Protein AF-A0A835WVU9-F1 (afdb_monomer_lite)

Sequence (458 aa):
MNAGILYPLSANHTPQTRPVASVGGLPLTPPRRRPSRNAWLAPARRGWAPVAAAATGADAGNDGGLSANPAQKRAEIAANVDRAAQMIGEIVDEVTREMFVSEAVAYLVRDQADQTELAAIRTAVARRVEFLDANFLTALTGFIRACDARGDRQLASLLMNVREEVLRQVAARMPSAAQVLDLALRHADKDARLDLLRTALSGGGSGQAAQAAGASGEPVPAADLDTLSATASKFIDEMEEQAEVLDRRLLARLVLVREELRMLREEGRFTDDGASPEEPVRSNVPQRCAAFLKEVVAVGDPVRRVGLLSRAFQEDWDGAAPRQKPQTAFHAGQPDFVRPGRFMATLQSTVRQLRDDPNAADTPGGGAAKHAAVLSRLELIRGEAMAVLDRMHGGDRAAAEAAGADAVTVGAEPTRVYGAPDGLPNPTEPAAAGQEGSGLDVVEGVPVEDAGSQGFTG

Structure (mmCIF, N/CA/C/O backbone):
data_AF-A0A835WVU9-F1
#
_entry.id   AF-A0A835WVU9-F1
#
loop_
_atom_site.group_PDB
_atom_site.id
_atom_site.type_symbol
_atom_site.label_atom_id
_atom_site.label_alt_id
_atom_site.label_comp_id
_atom_site.label_asym_id
_atom_site.label_entity_id
_atom_site.label_seq_id
_atom_site.pdbx_PDB_ins_code
_atom_site.Cartn_x
_atom_site.Cartn_y
_atom_site.Cartn_z
_atom_site.occupancy
_atom_site.B_iso_or_equiv
_atom_site.auth_seq_id
_atom_site.auth_comp_id
_atom_site.auth_asym_id
_atom_site.auth_atom_id
_atom_site.pdbx_PDB_model_num
ATOM 1 N N . MET A 1 1 ? -42.776 43.798 -7.780 1.00 32.34 1 MET A N 1
ATOM 2 C CA . MET A 1 1 ? -44.080 44.469 -7.970 1.00 32.34 1 MET A CA 1
ATOM 3 C C . MET A 1 1 ? -44.989 43.518 -8.740 1.00 32.34 1 MET A C 1
ATOM 5 O O . MET A 1 1 ? -44.555 43.082 -9.792 1.00 32.34 1 MET A O 1
ATOM 9 N N . ASN A 1 2 ? -46.153 43.189 -8.155 1.00 30.88 2 ASN A N 1
ATOM 10 C CA . ASN A 1 2 ? -47.422 42.661 -8.715 1.00 30.88 2 ASN A CA 1
ATOM 11 C C . ASN A 1 2 ? -47.373 41.550 -9.793 1.00 30.88 2 ASN A C 1
ATOM 13 O O . ASN A 1 2 ? -46.818 41.749 -10.861 1.00 30.88 2 ASN A O 1
ATOM 17 N N . ALA A 1 3 ? -47.851 40.326 -9.507 1.00 35.69 3 ALA A N 1
ATOM 18 C CA . ALA A 1 3 ? -49.267 39.872 -9.518 1.00 35.69 3 ALA A CA 1
ATOM 19 C C . ALA A 1 3 ? -49.859 39.827 -10.947 1.00 35.69 3 ALA A C 1
ATOM 21 O O . ALA A 1 3 ? -49.732 40.802 -11.667 1.00 35.69 3 ALA A O 1
ATOM 22 N N . GLY A 1 4 ? -50.540 38.791 -11.445 1.00 31.89 4 GLY A N 1
ATOM 23 C CA . GLY A 1 4 ? -50.990 37.495 -10.935 1.00 31.89 4 GLY A CA 1
ATOM 24 C C . GLY A 1 4 ? -51.977 36.856 -11.943 1.00 31.89 4 GLY A C 1
ATOM 25 O O . GLY A 1 4 ? -52.239 37.455 -12.982 1.00 31.89 4 GLY A O 1
ATOM 26 N N . ILE A 1 5 ? -52.593 35.733 -11.525 1.00 37.50 5 ILE A N 1
ATOM 27 C CA . ILE A 1 5 ? -53.942 35.200 -11.882 1.00 37.50 5 ILE A CA 1
ATOM 28 C C . ILE A 1 5 ? -54.134 34.652 -13.339 1.00 37.50 5 ILE A C 1
ATOM 30 O O . ILE A 1 5 ? -53.615 35.241 -14.271 1.00 37.50 5 ILE A O 1
ATOM 34 N N . LEU A 1 6 ? -54.804 33.529 -13.687 1.00 33.16 6 LEU A N 1
ATOM 35 C CA . LEU A 1 6 ? -56.009 32.814 -13.201 1.00 33.16 6 LEU A CA 1
ATOM 36 C C . LEU A 1 6 ? -56.088 31.326 -13.664 1.00 33.16 6 LEU A C 1
ATOM 38 O O . LEU A 1 6 ? -55.480 30.932 -14.652 1.00 33.16 6 LEU A O 1
ATOM 42 N N . TYR A 1 7 ? -56.924 30.569 -12.934 1.00 35.75 7 TYR A N 1
ATOM 43 C CA . TYR A 1 7 ? -57.398 29.166 -13.041 1.00 35.75 7 TYR A CA 1
ATOM 44 C C . TYR A 1 7 ? -58.292 28.822 -14.268 1.00 35.75 7 TYR A C 1
ATOM 46 O O . TYR A 1 7 ? -58.616 29.720 -15.045 1.00 35.75 7 TYR A O 1
ATOM 54 N N . PRO A 1 8 ? -58.745 27.546 -14.426 1.00 48.34 8 PRO A N 1
ATOM 55 C CA . PRO A 1 8 ? -60.062 27.085 -13.893 1.00 48.34 8 PRO A CA 1
ATOM 56 C C . PRO A 1 8 ? -59.998 25.735 -13.111 1.00 48.34 8 PRO A C 1
ATOM 58 O O . PRO A 1 8 ? -59.169 24.890 -13.423 1.00 48.34 8 PRO A O 1
ATOM 61 N N . LEU A 1 9 ? -60.663 25.595 -11.943 1.00 32.62 9 LEU A N 1
ATOM 62 C CA . LEU A 1 9 ? -62.007 25.005 -11.649 1.00 32.62 9 LEU A CA 1
ATOM 63 C C . LEU A 1 9 ? -62.173 23.496 -11.959 1.00 32.62 9 LEU A C 1
ATOM 65 O O . LEU A 1 9 ? -61.848 23.087 -13.060 1.00 32.62 9 LEU A O 1
ATOM 69 N N . SER A 1 10 ? -62.864 22.633 -11.196 1.00 34.00 10 SER A N 1
ATOM 70 C CA . SER A 1 10 ? -63.227 22.389 -9.777 1.00 34.00 10 SER A CA 1
ATOM 71 C C . SER A 1 10 ? -64.210 21.184 -9.783 1.00 34.00 10 SER A C 1
ATOM 73 O O . SER A 1 10 ? -64.832 20.942 -10.816 1.00 34.00 10 SER A O 1
ATOM 75 N N . ALA A 1 11 ? -64.421 20.556 -8.611 1.00 34.97 11 ALA A N 1
ATOM 76 C CA . ALA A 1 11 ? -65.536 19.681 -8.175 1.00 34.97 11 ALA A CA 1
ATOM 77 C C . ALA A 1 11 ? -65.318 18.149 -8.246 1.00 34.97 11 ALA A C 1
ATOM 79 O O . ALA A 1 11 ? -64.807 17.647 -9.234 1.00 34.97 11 ALA A O 1
ATOM 80 N N . ASN A 1 12 ? -65.787 17.303 -7.314 1.00 35.12 12 ASN A N 1
ATOM 81 C CA . ASN A 1 12 ? -66.110 17.354 -5.871 1.00 35.12 12 ASN A CA 1
ATOM 82 C C . ASN A 1 12 ? -66.562 15.921 -5.457 1.00 35.12 12 ASN A C 1
ATOM 84 O O . ASN A 1 12 ? -67.154 15.242 -6.288 1.00 35.12 12 ASN A O 1
ATOM 88 N N . HIS A 1 13 ? -66.414 15.556 -4.167 1.00 32.84 13 HIS A N 1
ATOM 89 C CA . HIS A 1 13 ? -67.161 14.505 -3.410 1.00 32.84 13 HIS A CA 1
ATOM 90 C C . HIS A 1 13 ? -66.932 13.011 -3.765 1.00 32.84 13 HIS A C 1
ATOM 92 O O . HIS A 1 13 ? -66.802 12.666 -4.926 1.00 32.84 13 HIS A O 1
ATOM 98 N N . THR A 1 14 ? -66.885 12.013 -2.865 1.00 37.53 14 THR A N 1
ATOM 99 C CA . THR A 1 14 ? -67.097 11.814 -1.405 1.00 37.53 14 THR A CA 1
ATOM 100 C C . THR A 1 14 ? -66.501 10.428 -1.017 1.00 37.53 14 THR A C 1
ATOM 102 O O . THR A 1 14 ? -66.175 9.646 -1.910 1.00 37.53 14 THR A O 1
ATOM 105 N N . PRO A 1 15 ? -66.339 10.085 0.282 1.00 40.53 15 PRO A N 1
ATOM 106 C CA . PRO A 1 15 ? -65.564 8.924 0.741 1.00 40.53 15 PRO A CA 1
ATOM 107 C C . PRO A 1 15 ? -66.405 7.643 0.904 1.00 40.53 15 PRO A C 1
ATOM 109 O O . PRO A 1 15 ? -67.540 7.700 1.377 1.00 40.53 15 PRO A O 1
ATOM 112 N N . GLN A 1 16 ? -65.834 6.477 0.577 1.00 38.41 16 GLN A N 1
ATOM 113 C CA . GLN A 1 16 ? -66.454 5.171 0.840 1.00 38.41 16 GLN A CA 1
ATOM 114 C C . GLN A 1 16 ? -66.034 4.572 2.188 1.00 38.41 16 GLN A C 1
ATOM 116 O O . GLN A 1 16 ? -64.877 4.593 2.602 1.00 38.41 16 GLN A O 1
ATOM 121 N N . THR A 1 17 ? -67.047 4.026 2.850 1.00 32.34 17 THR A N 1
ATOM 122 C CA . THR A 1 17 ? -67.076 3.372 4.155 1.00 32.34 17 THR A CA 1
ATOM 123 C C . THR A 1 17 ? -66.692 1.884 4.108 1.00 32.34 17 THR A C 1
ATOM 125 O O . THR A 1 17 ? -66.886 1.212 3.103 1.00 32.34 17 THR A O 1
ATOM 128 N N . ARG A 1 18 ? -66.203 1.411 5.265 1.00 35.97 18 ARG A N 1
ATOM 129 C CA . ARG A 1 18 ? -65.819 0.054 5.730 1.00 35.97 18 ARG A CA 1
ATOM 130 C C . ARG A 1 18 ? -66.631 -1.157 5.213 1.00 35.97 18 ARG A C 1
ATOM 132 O O . ARG A 1 18 ? -67.799 -1.016 4.865 1.00 35.97 18 ARG A O 1
ATOM 139 N N . PRO A 1 19 ? -66.108 -2.377 5.468 1.00 36.62 19 PRO A N 1
ATOM 140 C CA . PRO A 1 19 ? -66.797 -3.188 6.477 1.00 36.62 19 PRO A CA 1
ATOM 141 C C . PRO A 1 19 ? -65.900 -3.731 7.601 1.00 36.62 19 PRO A C 1
ATOM 143 O O . PRO A 1 19 ? -64.700 -3.953 7.465 1.00 36.62 19 PRO A O 1
ATOM 146 N N . VAL A 1 20 ? -66.563 -3.902 8.741 1.00 35.28 20 VAL A N 1
ATOM 147 C CA . VAL A 1 20 ? -66.118 -4.502 9.999 1.00 35.28 20 VAL A CA 1
ATOM 148 C C . VAL A 1 20 ? -66.320 -6.016 9.910 1.00 35.28 20 VAL A C 1
ATOM 150 O O . VAL A 1 20 ? -67.388 -6.454 9.490 1.00 35.28 20 VAL A O 1
ATOM 153 N N . ALA A 1 21 ? -65.355 -6.804 10.381 1.00 32.84 21 ALA A N 1
ATOM 154 C CA . ALA A 1 21 ? -65.586 -8.183 10.799 1.00 32.84 21 ALA A CA 1
ATOM 155 C C . ALA A 1 21 ? -65.123 -8.322 12.253 1.00 32.84 21 ALA A C 1
ATOM 157 O O . ALA A 1 21 ? -63.992 -7.975 12.592 1.00 32.84 21 ALA A O 1
ATOM 158 N N . SER A 1 22 ? -66.029 -8.778 13.115 1.00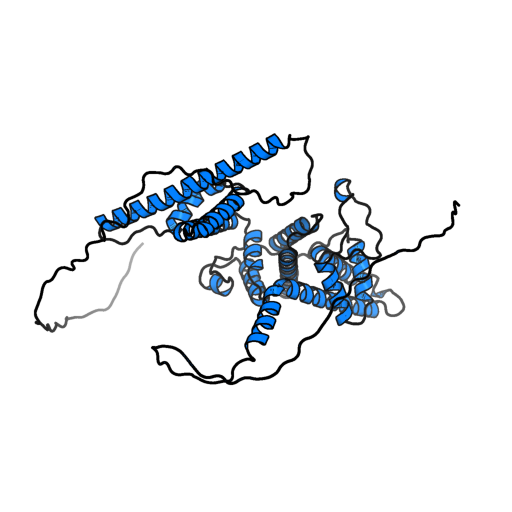 32.00 22 SER A N 1
ATOM 159 C CA . SER A 1 22 ? -65.801 -8.978 14.541 1.00 32.00 22 SER A CA 1
ATOM 160 C C . SER A 1 22 ? -66.002 -10.440 14.932 1.00 32.00 22 SER A C 1
ATOM 162 O O . SER A 1 22 ? -66.941 -11.074 14.460 1.00 32.00 22 SER A O 1
ATOM 164 N N . VAL A 1 23 ? -65.226 -10.838 15.942 1.00 33.72 23 VAL A N 1
ATOM 165 C CA . VAL A 1 23 ? -65.490 -11.862 16.970 1.00 33.72 23 VAL A CA 1
ATOM 166 C C . VAL A 1 23 ? -64.937 -13.274 16.738 1.00 33.72 23 VAL A C 1
ATOM 168 O O . VAL A 1 23 ? -65.539 -14.133 16.109 1.00 33.72 23 VAL A O 1
ATOM 171 N N . GLY A 1 24 ? -63.844 -13.515 17.461 1.00 30.56 24 GLY A N 1
ATOM 172 C CA . GLY A 1 24 ? -63.519 -14.721 18.227 1.00 30.56 24 GLY A CA 1
ATOM 173 C C . GLY A 1 24 ? -62.245 -14.384 19.017 1.00 30.56 24 GLY A C 1
ATOM 174 O O . GLY A 1 24 ? -61.277 -13.942 18.419 1.00 30.56 24 GLY A O 1
ATOM 175 N N . GLY A 1 25 ? -62.130 -14.410 20.343 1.00 29.78 25 GLY A N 1
ATOM 176 C CA . GLY A 1 25 ? -62.921 -15.060 21.377 1.00 29.78 25 GLY A CA 1
ATOM 177 C C . GLY A 1 25 ? -61.999 -15.905 22.269 1.00 29.78 25 GLY A C 1
ATOM 178 O O . GLY A 1 25 ? -62.072 -17.120 22.182 1.00 29.78 25 GLY A O 1
ATOM 179 N N . LEU A 1 26 ? -61.203 -15.239 23.131 1.00 32.66 26 LEU A N 1
ATOM 180 C CA . LEU A 1 26 ? -60.473 -15.740 24.330 1.00 32.66 26 LEU A CA 1
ATOM 181 C C . LEU A 1 26 ? -59.197 -16.613 24.138 1.00 32.66 26 LEU A C 1
ATOM 183 O O . LEU A 1 26 ? -59.045 -17.226 23.088 1.00 32.66 26 LEU A O 1
ATOM 187 N N . PRO A 1 27 ? -58.298 -16.744 25.155 1.00 40.38 27 PRO A N 1
ATOM 188 C CA . PRO A 1 27 ? -58.251 -16.081 26.466 1.00 40.38 27 PRO A CA 1
ATOM 189 C C . PRO A 1 27 ? -56.954 -15.291 26.762 1.00 40.38 27 PRO A C 1
ATOM 191 O O . PRO A 1 27 ? -55.873 -15.526 26.229 1.00 40.38 27 PRO A O 1
ATOM 194 N N . LEU A 1 28 ? -57.097 -14.373 27.719 1.00 45.12 28 LEU A N 1
ATOM 195 C CA . LEU A 1 28 ? -56.036 -13.680 28.442 1.00 45.12 28 LEU A CA 1
ATOM 196 C C . LEU A 1 28 ? -55.185 -14.673 29.249 1.00 45.12 28 LEU A C 1
ATOM 198 O O . LEU A 1 28 ? -55.627 -15.181 30.278 1.00 45.12 28 LEU A O 1
ATOM 202 N N . THR A 1 29 ? -53.931 -14.862 28.849 1.00 41.56 29 THR A N 1
ATOM 203 C CA . THR A 1 29 ? -52.869 -15.315 29.756 1.00 41.56 29 THR A CA 1
ATOM 204 C C . THR A 1 29 ? -51.644 -14.425 29.561 1.00 41.56 29 THR A C 1
ATOM 206 O O . THR A 1 29 ? -51.153 -14.327 28.436 1.00 41.56 29 THR A O 1
ATOM 209 N N . PRO A 1 30 ? -51.136 -13.755 30.611 1.00 38.00 30 PRO A N 1
ATOM 210 C CA . PRO A 1 30 ? -49.937 -12.938 30.488 1.00 38.00 30 PRO A CA 1
ATOM 211 C C . PRO A 1 30 ? -48.732 -13.843 30.193 1.00 38.00 30 PRO A C 1
ATOM 213 O O . PRO A 1 30 ? -48.634 -14.921 30.792 1.00 38.00 30 PRO A O 1
ATOM 216 N N . PRO A 1 31 ? -47.779 -13.438 29.335 1.00 36.75 31 PRO A N 1
ATOM 217 C CA . PRO A 1 31 ? -46.543 -14.185 29.184 1.00 36.75 31 PRO A CA 1
ATOM 218 C C . PRO A 1 31 ? -45.760 -14.110 30.501 1.00 36.75 31 PRO A C 1
ATOM 220 O O . PRO A 1 31 ? -45.044 -13.153 30.783 1.00 36.75 31 PRO A O 1
ATOM 223 N N . ARG A 1 32 ? -45.873 -15.154 31.330 1.00 34.59 32 ARG A N 1
ATOM 224 C CA . ARG A 1 32 ? -44.910 -15.446 32.396 1.00 34.59 32 ARG A CA 1
ATOM 225 C C . ARG A 1 32 ? -43.613 -15.941 31.752 1.00 34.59 32 ARG A C 1
ATOM 227 O O . ARG A 1 32 ? -43.279 -17.117 31.838 1.00 34.59 32 ARG A O 1
ATOM 234 N N . ARG A 1 33 ? -42.844 -15.039 31.148 1.00 32.78 33 ARG A N 1
ATOM 235 C CA . ARG A 1 33 ? -41.390 -15.205 31.082 1.00 32.78 33 ARG A CA 1
ATOM 236 C C . ARG A 1 33 ? -40.796 -14.320 32.161 1.00 32.78 33 ARG A C 1
ATOM 238 O O . ARG A 1 33 ? -40.610 -13.125 31.982 1.00 32.78 33 ARG A O 1
ATOM 245 N N . ARG A 1 34 ? -40.539 -14.932 33.321 1.00 29.70 34 ARG A N 1
ATOM 246 C CA . ARG A 1 34 ? -39.557 -14.400 34.266 1.00 29.70 34 ARG A CA 1
ATOM 247 C C . ARG A 1 34 ? -38.258 -14.191 33.478 1.00 29.70 34 ARG A C 1
ATOM 249 O O . ARG A 1 34 ? -37.769 -15.184 32.937 1.00 29.70 34 ARG A O 1
ATOM 256 N N . PRO A 1 35 ? -37.668 -12.988 33.432 1.00 32.41 35 PRO A N 1
ATOM 257 C CA . PRO A 1 35 ? -36.244 -12.908 33.169 1.00 32.41 35 PRO A CA 1
ATOM 258 C C . PRO A 1 35 ? -35.552 -13.710 34.275 1.00 32.41 35 PRO A C 1
ATOM 260 O O . PRO A 1 35 ? -35.866 -13.571 35.463 1.00 32.41 35 PRO A O 1
ATOM 263 N N . SER A 1 36 ? -34.686 -14.637 33.879 1.00 33.28 36 SER A N 1
ATOM 264 C CA . SER A 1 36 ? -33.839 -15.400 34.786 1.00 33.28 36 SER A CA 1
ATOM 265 C C . SER A 1 36 ? -33.070 -14.423 35.671 1.00 33.28 36 SER A C 1
ATOM 267 O O . SER A 1 36 ? -32.139 -13.759 35.225 1.00 33.28 36 SER A O 1
ATOM 269 N N . ARG A 1 37 ? -33.467 -14.341 36.942 1.00 32.22 37 ARG A N 1
ATOM 270 C CA . ARG A 1 37 ? -32.945 -13.409 37.951 1.00 32.22 37 ARG A CA 1
ATOM 271 C C . ARG A 1 37 ? -31.490 -13.699 38.376 1.00 32.22 37 ARG A C 1
ATOM 273 O O . ARG A 1 37 ? -31.048 -13.142 39.368 1.00 32.22 37 ARG A O 1
ATOM 280 N N . ASN A 1 38 ? -30.753 -14.537 37.635 1.00 33.41 38 ASN A N 1
ATOM 281 C CA . ASN A 1 38 ? -29.435 -15.059 38.018 1.00 33.41 38 ASN A CA 1
ATOM 282 C C . ASN A 1 38 ? -28.345 -14.964 36.923 1.00 33.41 38 ASN A C 1
ATOM 284 O O . ASN A 1 38 ? -27.298 -15.575 37.095 1.00 33.41 38 ASN A O 1
ATOM 288 N N . ALA A 1 39 ? -28.533 -14.227 35.820 1.00 36.03 39 ALA A N 1
ATOM 289 C CA . ALA A 1 39 ? -27.482 -14.113 34.788 1.00 36.03 39 ALA A CA 1
ATOM 290 C C . ALA A 1 39 ? -26.500 -12.941 34.997 1.00 36.03 39 ALA A C 1
ATOM 292 O O . ALA A 1 39 ? -25.429 -12.942 34.407 1.00 36.03 39 ALA A O 1
ATOM 293 N N . TRP A 1 40 ? -26.824 -11.972 35.860 1.00 34.78 40 TRP A N 1
ATOM 294 C CA . TRP A 1 40 ? -25.995 -10.777 36.073 1.00 34.78 40 TRP A CA 1
ATOM 295 C C . TRP A 1 40 ? -25.935 -10.400 37.554 1.00 34.78 40 TRP A C 1
ATOM 297 O O . TRP A 1 40 ? -26.223 -9.277 37.957 1.00 34.78 40 TRP A O 1
ATOM 307 N N . LEU A 1 41 ? -25.586 -11.371 38.398 1.00 29.31 41 LEU A N 1
ATOM 308 C CA . LEU A 1 41 ? -24.945 -11.043 39.665 1.00 29.31 41 LEU A CA 1
ATOM 309 C C . LEU A 1 41 ? -23.470 -10.831 39.346 1.00 29.31 41 LEU A C 1
ATOM 311 O O . LEU A 1 41 ? -22.716 -11.788 39.190 1.00 29.31 41 LEU A O 1
ATOM 315 N N . ALA A 1 42 ? -23.097 -9.561 39.197 1.00 32.91 42 ALA A N 1
ATOM 316 C CA . ALA A 1 42 ? -21.711 -9.137 39.135 1.00 32.91 42 ALA A CA 1
ATOM 317 C C . ALA A 1 42 ? -20.927 -9.798 40.284 1.00 32.91 42 ALA A C 1
ATOM 319 O O . ALA A 1 42 ? -21.274 -9.579 41.452 1.00 32.91 42 ALA A O 1
ATOM 320 N N . PRO A 1 43 ? -19.866 -10.579 40.014 1.00 31.61 43 PRO A N 1
ATOM 321 C CA . PRO A 1 43 ? -18.875 -10.783 41.042 1.00 31.61 43 PRO A CA 1
ATOM 322 C C . PRO A 1 43 ? -18.200 -9.433 41.277 1.00 31.61 43 PRO A C 1
ATOM 324 O O . PRO A 1 43 ? -17.827 -8.724 40.341 1.00 31.61 43 PRO A O 1
ATOM 327 N N . ALA A 1 44 ? -18.092 -9.068 42.552 1.00 29.56 44 ALA A N 1
ATOM 328 C CA . ALA A 1 44 ? -17.366 -7.899 43.009 1.00 29.56 44 ALA A CA 1
ATOM 329 C C . ALA A 1 44 ? -16.024 -7.766 42.272 1.00 29.56 44 ALA A C 1
ATOM 331 O O . ALA A 1 44 ? -15.274 -8.738 42.157 1.00 29.56 44 ALA A O 1
ATOM 332 N N . ARG A 1 45 ? -15.774 -6.544 41.784 1.00 43.75 45 ARG A N 1
ATOM 333 C CA . ARG A 1 45 ? -14.529 -6.031 41.200 1.00 43.75 45 ARG A CA 1
ATOM 334 C C . ARG A 1 45 ? -13.306 -6.861 41.610 1.00 43.75 45 ARG A C 1
ATOM 336 O O . ARG A 1 45 ? -12.748 -6.659 42.686 1.00 43.75 45 ARG A O 1
ATOM 343 N N . ARG A 1 46 ? -12.844 -7.746 40.723 1.00 35.34 46 ARG A N 1
ATOM 344 C CA . ARG A 1 46 ? -11.416 -8.066 40.667 1.00 35.34 46 ARG A CA 1
ATOM 345 C C . ARG A 1 46 ? -10.792 -6.952 39.854 1.00 35.34 46 ARG A C 1
ATOM 347 O O . ARG A 1 46 ? -11.137 -6.782 38.689 1.00 35.34 46 ARG A O 1
ATOM 354 N N . GLY A 1 47 ? -9.945 -6.161 40.508 1.00 31.88 47 GLY A N 1
ATOM 355 C CA . GLY A 1 47 ? -9.104 -5.193 39.822 1.00 31.88 47 GLY A CA 1
ATOM 356 C C . GLY A 1 47 ? -8.441 -5.863 38.627 1.00 31.88 47 GLY A C 1
ATOM 357 O O . GLY A 1 47 ? -8.104 -7.049 38.688 1.00 31.88 47 GLY A O 1
ATOM 358 N N . TRP A 1 48 ? -8.328 -5.111 37.541 1.00 37.00 48 TRP A N 1
ATOM 359 C CA . TRP A 1 48 ? -7.580 -5.496 36.360 1.00 37.00 48 TRP A CA 1
ATOM 360 C C . TRP A 1 48 ? -6.149 -5.796 36.808 1.00 37.00 48 TRP A C 1
ATOM 362 O O . TRP A 1 48 ? -5.336 -4.897 36.993 1.00 37.00 48 TRP A O 1
ATOM 372 N N . ALA A 1 49 ? -5.875 -7.059 37.122 1.00 34.53 49 ALA A N 1
ATOM 373 C CA . ALA A 1 49 ? -4.536 -7.487 37.461 1.00 34.53 49 ALA A CA 1
ATOM 374 C C . ALA A 1 49 ? -3.720 -7.402 36.168 1.00 34.53 49 ALA A C 1
ATOM 376 O O . ALA A 1 49 ? -4.215 -7.878 35.138 1.00 34.53 49 ALA A O 1
ATOM 377 N N . PRO A 1 50 ? -2.511 -6.818 36.195 1.00 35.06 50 PRO A N 1
ATOM 378 C CA . PRO A 1 50 ? -1.664 -6.768 35.018 1.00 35.06 50 PRO A CA 1
ATOM 379 C C . PRO A 1 50 ? -1.463 -8.204 34.540 1.00 35.06 50 PRO A C 1
ATOM 381 O O . PRO A 1 50 ? -0.913 -9.057 35.242 1.00 35.06 50 PRO A O 1
ATOM 384 N N . VAL A 1 51 ? -1.992 -8.505 33.355 1.00 39.06 51 VAL A N 1
ATOM 385 C CA . VAL A 1 51 ? -1.613 -9.716 32.644 1.00 39.06 51 VAL A CA 1
ATOM 386 C C . VAL A 1 51 ? -0.164 -9.472 32.273 1.00 39.06 51 VAL A C 1
ATOM 388 O O . VAL A 1 51 ? 0.115 -8.580 31.477 1.00 39.06 51 VAL A O 1
ATOM 391 N N . ALA A 1 52 ? 0.753 -10.222 32.884 1.00 36.19 52 ALA A N 1
ATOM 392 C CA . ALA A 1 52 ? 2.123 -10.299 32.409 1.00 36.19 52 ALA A CA 1
ATOM 393 C C . ALA A 1 52 ? 2.059 -10.839 30.977 1.00 36.19 52 ALA A C 1
ATOM 395 O O . ALA A 1 52 ? 2.014 -12.048 30.751 1.00 36.19 52 ALA A O 1
ATOM 396 N N . ALA A 1 53 ? 1.948 -9.930 30.009 1.00 35.53 53 ALA A N 1
ATOM 397 C CA . ALA A 1 53 ? 2.115 -10.247 28.613 1.00 35.53 53 ALA A CA 1
ATOM 398 C C . ALA A 1 53 ? 3.533 -10.794 28.508 1.00 35.53 53 ALA A C 1
ATOM 400 O O . ALA A 1 53 ? 4.504 -10.082 28.769 1.00 35.53 53 ALA A O 1
ATOM 401 N N . ALA A 1 54 ? 3.647 -12.090 28.226 1.00 32.12 54 ALA A N 1
ATOM 402 C CA . ALA A 1 54 ? 4.916 -12.688 27.880 1.00 32.12 54 ALA A CA 1
ATOM 403 C C . ALA A 1 54 ? 5.431 -11.913 26.666 1.00 32.12 54 ALA A C 1
ATOM 405 O O . ALA A 1 54 ? 4.923 -12.074 25.558 1.00 32.12 54 ALA A O 1
ATOM 406 N N . ALA A 1 55 ? 6.382 -11.014 26.907 1.00 34.16 55 ALA A N 1
ATOM 407 C CA . ALA A 1 55 ? 7.138 -10.345 25.873 1.00 34.16 55 ALA A CA 1
ATOM 408 C C . ALA A 1 55 ? 7.960 -11.427 25.168 1.00 34.16 55 ALA A C 1
ATOM 410 O O . ALA A 1 55 ? 9.100 -11.708 25.530 1.00 34.16 55 ALA A O 1
ATOM 411 N N . THR A 1 56 ? 7.345 -12.106 24.203 1.00 32.91 56 THR A N 1
ATOM 412 C CA . THR A 1 56 ? 8.075 -12.893 23.222 1.00 32.91 56 THR A CA 1
ATOM 413 C C . THR A 1 56 ? 8.848 -11.887 22.390 1.00 32.91 56 THR A C 1
ATOM 415 O O . THR A 1 56 ? 8.256 -11.129 21.622 1.00 32.91 56 THR A O 1
ATOM 418 N N . GLY A 1 57 ? 10.152 -11.817 22.655 1.00 36.91 57 GLY A N 1
ATOM 419 C CA . GLY A 1 57 ? 11.072 -10.900 22.008 1.00 36.91 57 GLY A CA 1
ATOM 420 C C . GLY A 1 57 ? 11.000 -11.037 20.495 1.00 36.91 57 GLY A C 1
ATOM 421 O O . GLY A 1 57 ? 11.307 -12.092 19.949 1.00 36.91 57 GLY A O 1
ATOM 422 N N . ALA A 1 58 ? 10.599 -9.953 19.844 1.00 32.88 58 ALA A N 1
ATOM 423 C CA . ALA A 1 58 ? 11.030 -9.658 18.494 1.00 32.88 58 ALA A CA 1
ATOM 424 C C . ALA A 1 58 ? 12.226 -8.715 18.642 1.00 32.88 58 ALA A C 1
ATOM 426 O O . ALA A 1 58 ? 12.117 -7.645 19.245 1.00 32.88 58 ALA A O 1
ATOM 427 N N . ASP A 1 59 ? 13.376 -9.193 18.188 1.00 35.53 59 ASP A N 1
ATOM 428 C CA . ASP A 1 59 ? 14.648 -8.489 18.184 1.00 35.53 59 ASP A CA 1
ATOM 429 C C . ASP A 1 59 ? 14.520 -7.240 17.299 1.00 35.53 59 ASP A C 1
ATOM 431 O O . ASP A 1 59 ? 14.462 -7.325 16.074 1.00 35.53 59 ASP A O 1
ATOM 435 N N . ALA A 1 60 ? 14.375 -6.073 17.928 1.00 35.97 60 ALA A N 1
ATOM 436 C CA . ALA A 1 60 ? 14.386 -4.792 17.239 1.00 35.97 60 ALA A CA 1
ATOM 437 C C . ALA A 1 60 ? 15.846 -4.365 17.064 1.00 35.97 60 ALA A C 1
ATOM 439 O O . ALA A 1 60 ? 16.456 -3.761 17.952 1.00 35.97 60 ALA A O 1
ATOM 440 N N . GLY A 1 61 ? 16.405 -4.734 15.914 1.00 36.34 61 GLY A N 1
ATOM 441 C CA . GLY A 1 61 ? 17.722 -4.309 15.471 1.00 36.34 61 GLY A CA 1
ATOM 442 C C . GLY A 1 61 ? 17.817 -2.786 15.347 1.00 36.34 61 GLY A C 1
ATOM 443 O O . GLY A 1 61 ? 17.153 -2.184 14.517 1.00 36.34 61 GLY A O 1
ATOM 444 N N . ASN A 1 62 ? 18.684 -2.226 16.191 1.00 41.34 62 ASN A N 1
ATOM 445 C CA . ASN A 1 62 ? 19.572 -1.083 15.970 1.00 41.34 62 ASN A CA 1
ATOM 446 C C . ASN A 1 62 ? 18.999 0.249 15.424 1.00 41.34 62 ASN A C 1
ATOM 448 O O . ASN A 1 62 ? 18.760 0.378 14.233 1.00 41.34 62 ASN A O 1
ATOM 452 N N . ASP A 1 63 ? 19.011 1.294 16.270 1.00 40.34 63 ASP A N 1
ATOM 453 C CA . ASP A 1 63 ? 19.942 2.419 16.059 1.00 40.34 63 ASP A CA 1
ATOM 454 C C . ASP A 1 63 ? 20.177 3.297 17.311 1.00 40.34 63 ASP A C 1
ATOM 456 O O . ASP A 1 63 ? 19.258 3.761 17.983 1.00 40.34 63 ASP A O 1
ATOM 460 N N . GLY A 1 64 ? 21.466 3.504 17.610 1.00 38.22 64 GLY A N 1
ATOM 461 C CA . GLY A 1 64 ? 22.076 4.781 18.006 1.00 38.22 64 GLY A CA 1
ATOM 462 C C . GLY A 1 64 ? 21.484 5.610 19.152 1.00 38.22 64 GLY A C 1
ATOM 463 O O . GLY A 1 64 ? 20.880 6.651 18.917 1.00 38.22 64 GLY A O 1
ATOM 464 N N . GLY A 1 65 ? 21.815 5.274 20.401 1.00 32.69 65 GLY A N 1
ATOM 465 C CA . GLY A 1 65 ? 21.635 6.195 21.529 1.00 32.69 65 GLY A CA 1
ATOM 466 C C . GLY A 1 65 ? 22.203 5.648 22.835 1.00 32.69 65 GLY A C 1
ATOM 467 O O . GLY A 1 65 ? 21.708 4.650 23.348 1.00 32.69 65 GLY A O 1
ATOM 468 N N . LEU A 1 66 ? 23.271 6.287 23.327 1.00 39.41 66 LEU A N 1
ATOM 469 C CA . LEU A 1 66 ? 23.838 6.229 24.686 1.00 39.41 66 LEU A CA 1
ATOM 470 C C . LEU A 1 66 ? 23.201 5.183 25.624 1.00 39.41 66 LEU A C 1
ATOM 472 O O . LEU A 1 66 ? 22.179 5.454 26.241 1.00 39.41 66 LEU A O 1
ATOM 476 N N . SER A 1 67 ? 23.838 4.010 25.734 1.00 44.97 67 SER A N 1
ATOM 477 C CA . SER A 1 67 ? 23.739 3.016 26.822 1.00 44.97 67 SER A CA 1
ATOM 478 C C . SER A 1 67 ? 22.596 3.223 27.840 1.00 44.97 67 SER A C 1
ATOM 480 O O . SER A 1 67 ? 22.839 3.491 29.020 1.00 44.97 67 SER A O 1
ATOM 482 N N . ALA A 1 68 ? 21.342 3.035 27.425 1.00 55.28 68 ALA A N 1
ATOM 483 C CA . ALA A 1 68 ? 20.258 2.840 28.380 1.00 55.28 68 ALA A CA 1
ATOM 484 C C . ALA A 1 68 ? 20.428 1.448 29.004 1.00 55.28 68 ALA A C 1
ATOM 486 O O . ALA A 1 68 ? 20.429 0.435 28.296 1.00 55.28 68 ALA A O 1
ATOM 487 N N . ASN A 1 69 ? 20.616 1.413 30.326 1.00 78.38 69 ASN A N 1
ATOM 488 C CA . ASN A 1 69 ? 20.735 0.193 31.122 1.00 78.38 69 ASN A CA 1
ATOM 489 C C . ASN A 1 69 ? 19.600 -0.782 30.730 1.00 78.38 69 ASN A C 1
ATOM 491 O O . ASN A 1 69 ? 18.443 -0.357 30.674 1.00 78.38 69 ASN A O 1
ATOM 495 N N . PRO A 1 70 ? 19.871 -2.073 30.454 1.00 76.50 70 PRO A N 1
ATOM 496 C CA . PRO A 1 70 ? 18.831 -3.034 30.075 1.00 76.50 70 PRO A CA 1
ATOM 497 C C . PRO A 1 70 ? 17.681 -3.108 31.092 1.00 76.50 70 PRO A C 1
ATOM 499 O O . PRO A 1 70 ? 16.543 -3.367 30.707 1.00 76.50 70 PRO A O 1
ATOM 502 N N . ALA A 1 71 ? 17.942 -2.826 32.374 1.00 81.12 71 ALA A N 1
ATOM 503 C CA . ALA A 1 71 ? 16.902 -2.713 33.395 1.00 81.12 71 ALA A CA 1
ATOM 504 C C . ALA A 1 71 ? 15.973 -1.505 33.169 1.00 81.12 71 ALA A C 1
ATOM 506 O O . ALA A 1 71 ? 14.765 -1.616 33.356 1.00 81.12 71 ALA A O 1
ATOM 507 N N . GLN A 1 72 ? 16.521 -0.378 32.716 1.00 81.31 72 GLN A N 1
ATOM 508 C CA . GLN A 1 72 ? 15.771 0.841 32.421 1.00 81.31 72 GLN A CA 1
ATOM 509 C C . GLN A 1 72 ? 14.909 0.674 31.166 1.00 81.31 72 GLN A C 1
ATOM 511 O O . GLN A 1 72 ? 13.721 0.971 31.214 1.00 81.31 72 GLN A O 1
ATOM 516 N N . LYS A 1 73 ? 15.448 0.059 30.101 1.00 79.75 73 LYS A N 1
ATOM 517 C CA . LYS A 1 73 ? 14.653 -0.306 28.912 1.00 79.75 73 LYS A CA 1
ATOM 518 C C . LYS A 1 73 ? 13.491 -1.242 29.263 1.00 79.75 73 LYS A C 1
ATOM 520 O O . LYS A 1 73 ? 12.378 -1.058 28.786 1.00 79.75 73 LYS A O 1
ATOM 525 N N . ARG A 1 74 ? 13.722 -2.239 30.127 1.00 81.06 74 ARG A N 1
ATOM 526 C CA . ARG A 1 74 ? 12.658 -3.146 30.601 1.00 81.06 74 ARG A CA 1
ATOM 527 C C . ARG A 1 74 ? 11.601 -2.419 31.431 1.00 81.06 74 ARG A C 1
ATOM 529 O O . ARG A 1 74 ? 10.421 -2.708 31.268 1.00 81.06 74 ARG A O 1
ATOM 536 N N . ALA A 1 75 ? 12.010 -1.490 32.293 1.00 83.56 75 ALA A N 1
ATOM 537 C CA . ALA A 1 75 ? 11.089 -0.683 33.088 1.00 83.56 75 ALA A CA 1
ATOM 538 C C . ALA A 1 75 ? 10.236 0.248 32.210 1.00 83.56 75 ALA A C 1
ATOM 540 O O . ALA A 1 75 ? 9.036 0.361 32.437 1.00 83.56 75 ALA A O 1
ATOM 541 N N . GLU A 1 76 ? 10.824 0.852 31.176 1.00 83.44 76 GLU A N 1
ATOM 542 C CA . GLU A 1 76 ? 10.101 1.672 30.196 1.00 83.44 76 GLU A CA 1
ATOM 543 C C . GLU A 1 76 ?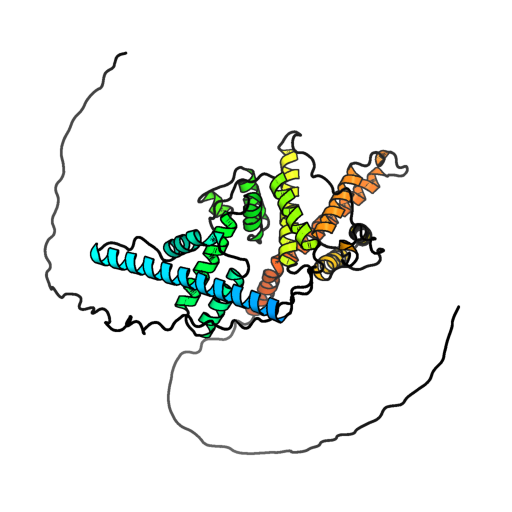 9.082 0.843 29.405 1.00 83.44 76 GLU A C 1
ATOM 545 O O . GLU A 1 76 ? 7.927 1.247 29.281 1.00 83.44 76 GLU A O 1
ATOM 550 N N . ILE A 1 77 ? 9.464 -0.350 28.936 1.00 80.94 77 ILE A N 1
ATOM 551 C CA . ILE A 1 77 ? 8.537 -1.268 28.256 1.00 80.94 77 ILE A CA 1
ATOM 552 C C . ILE A 1 77 ? 7.388 -1.666 29.191 1.00 80.94 77 ILE A C 1
ATOM 554 O O . ILE A 1 77 ? 6.231 -1.613 28.781 1.00 80.94 77 ILE A O 1
ATOM 558 N N . ALA A 1 78 ? 7.679 -2.021 30.446 1.00 84.00 78 ALA A N 1
ATOM 559 C CA . ALA A 1 78 ? 6.654 -2.380 31.426 1.00 84.00 78 ALA A CA 1
ATOM 560 C C . ALA A 1 78 ? 5.680 -1.218 31.684 1.00 84.00 78 ALA A C 1
ATOM 562 O O . ALA A 1 78 ? 4.470 -1.403 31.588 1.00 84.00 78 ALA A O 1
ATOM 563 N N . ALA A 1 79 ? 6.197 -0.005 31.895 1.00 84.81 79 ALA A N 1
ATOM 564 C CA . ALA A 1 79 ? 5.372 1.185 32.082 1.00 84.81 79 ALA A CA 1
ATOM 565 C C . ALA A 1 79 ? 4.502 1.500 30.851 1.00 84.81 79 ALA A C 1
ATOM 567 O O . ALA A 1 79 ? 3.367 1.954 30.991 1.00 84.81 79 ALA A O 1
ATOM 568 N N . ASN A 1 80 ? 5.002 1.253 29.637 1.00 83.88 80 ASN A N 1
ATOM 569 C CA . ASN A 1 80 ? 4.222 1.424 28.408 1.00 83.88 80 ASN A CA 1
ATOM 570 C C . ASN A 1 80 ? 3.086 0.398 28.309 1.00 83.88 80 ASN A C 1
ATOM 572 O O . ASN A 1 80 ? 1.960 0.763 27.973 1.00 83.88 80 ASN A O 1
ATOM 576 N N . VAL A 1 81 ? 3.357 -0.864 28.651 1.00 84.50 81 VAL A N 1
ATOM 577 C CA . VAL A 1 81 ? 2.341 -1.925 28.677 1.00 84.50 81 VAL A CA 1
ATOM 578 C C . VAL A 1 81 ? 1.274 -1.642 29.735 1.00 84.50 81 VAL A C 1
ATOM 580 O O . VAL A 1 81 ? 0.089 -1.786 29.442 1.00 84.50 81 VAL A O 1
ATOM 583 N N . ASP A 1 82 ? 1.661 -1.180 30.925 1.00 86.44 82 ASP A N 1
ATOM 584 C CA . ASP A 1 82 ? 0.720 -0.832 31.996 1.00 86.44 82 ASP A CA 1
ATOM 585 C C . ASP A 1 82 ? -0.190 0.338 31.595 1.00 86.44 82 ASP A C 1
ATOM 587 O O . ASP A 1 82 ? -1.404 0.282 31.802 1.00 86.44 82 ASP A O 1
ATOM 591 N N . ARG A 1 83 ? 0.366 1.369 30.942 1.00 86.56 83 ARG A N 1
ATOM 592 C CA . ARG A 1 83 ? -0.430 2.474 30.382 1.00 86.56 83 ARG A CA 1
ATOM 593 C C . ARG A 1 83 ? -1.413 1.984 29.321 1.00 86.56 83 ARG A C 1
ATOM 595 O O . ARG A 1 83 ? -2.583 2.361 29.358 1.00 86.56 83 ARG A O 1
ATOM 602 N N . ALA A 1 84 ? -0.971 1.126 28.402 1.00 87.31 84 ALA A N 1
ATOM 603 C CA . ALA A 1 84 ? -1.850 0.542 27.394 1.00 87.31 84 ALA A CA 1
ATOM 604 C C . ALA A 1 84 ? -2.972 -0.295 28.031 1.00 87.31 84 ALA A C 1
ATOM 606 O O . ALA A 1 84 ? -4.132 -0.158 27.647 1.00 87.31 84 ALA A O 1
ATOM 607 N N . ALA A 1 85 ? -2.654 -1.106 29.043 1.00 87.81 85 ALA A N 1
ATOM 608 C CA . ALA A 1 85 ? -3.631 -1.896 29.785 1.00 87.81 85 ALA A CA 1
ATOM 609 C C . ALA A 1 85 ? -4.673 -1.014 30.487 1.00 87.81 85 ALA A C 1
ATOM 611 O O . ALA A 1 85 ? -5.866 -1.307 30.420 1.00 87.81 85 ALA A O 1
ATOM 612 N N . GLN A 1 86 ? -4.243 0.088 31.107 1.00 90.75 86 GLN A N 1
ATOM 613 C CA . GLN A 1 86 ? -5.149 1.055 31.720 1.00 90.75 86 GLN A CA 1
ATOM 614 C C . GLN A 1 86 ? -6.074 1.711 30.684 1.00 90.75 86 GLN A C 1
ATOM 616 O O . GLN A 1 86 ? -7.270 1.837 30.931 1.00 90.75 86 GLN A O 1
ATOM 621 N N . MET A 1 87 ? -5.560 2.081 29.509 1.00 90.25 87 MET A N 1
ATOM 622 C CA . MET A 1 87 ? -6.386 2.666 28.445 1.00 90.25 87 MET A CA 1
ATOM 623 C C . MET A 1 87 ? -7.410 1.672 27.889 1.00 90.25 87 MET A C 1
ATOM 625 O O . MET A 1 87 ? -8.562 2.040 27.671 1.00 90.25 87 MET A O 1
ATOM 629 N N . ILE A 1 88 ? -7.025 0.404 27.703 1.00 91.56 88 ILE A N 1
ATOM 630 C CA . ILE A 1 88 ? -7.969 -0.671 27.353 1.00 91.56 88 ILE A CA 1
ATOM 631 C C . ILE A 1 88 ? -9.044 -0.790 28.451 1.00 91.56 88 ILE A C 1
ATOM 633 O O . ILE A 1 88 ? -10.223 -0.923 28.126 1.00 91.56 88 ILE A O 1
ATOM 637 N N . GLY A 1 89 ? -8.629 -0.636 29.718 1.00 90.88 89 GLY A N 1
ATOM 638 C CA . GLY A 1 89 ? -9.437 -0.383 30.928 1.00 90.88 89 GLY A CA 1
ATOM 639 C C . GLY A 1 89 ? -10.620 0.492 30.679 1.00 90.88 89 GLY A C 1
ATOM 640 O O . GLY A 1 89 ? -11.781 0.086 30.670 1.00 90.88 89 GLY A O 1
ATOM 641 N N . GLU A 1 90 ? -10.253 1.736 30.472 1.00 93.50 90 GLU A N 1
ATOM 642 C CA . GLU A 1 90 ? -11.171 2.840 30.372 1.00 93.50 90 GLU A CA 1
ATOM 643 C C . GLU A 1 90 ? -12.064 2.719 29.138 1.00 93.50 90 GLU A C 1
ATOM 645 O O . GLU A 1 90 ? -13.238 3.066 29.222 1.00 93.50 90 GLU A O 1
ATOM 650 N N . ILE A 1 91 ? -11.550 2.196 28.017 1.00 92.44 91 ILE A N 1
ATOM 651 C CA . ILE A 1 91 ? -12.352 1.970 26.808 1.00 92.44 91 ILE A CA 1
ATOM 652 C C . ILE A 1 91 ? -13.439 0.926 27.076 1.00 92.44 91 ILE A C 1
ATOM 654 O O . ILE A 1 91 ? -14.605 1.181 26.788 1.00 92.44 91 ILE A O 1
ATOM 658 N N . VAL A 1 92 ? -13.089 -0.233 27.640 1.00 92.75 92 VAL A N 1
ATOM 659 C CA . VAL A 1 92 ? -14.063 -1.302 27.915 1.00 92.75 92 VAL A CA 1
ATOM 660 C C . VAL A 1 92 ? -15.083 -0.858 28.967 1.00 92.75 92 VAL A C 1
ATOM 662 O O . VAL A 1 92 ? -16.285 -1.063 28.783 1.00 92.75 92 VAL A O 1
ATOM 665 N N . ASP A 1 93 ? -14.636 -0.204 30.040 1.00 93.12 93 ASP A N 1
ATOM 666 C CA . ASP A 1 93 ? -15.522 0.313 31.088 1.00 93.12 93 ASP A CA 1
ATOM 667 C C . ASP A 1 93 ? -16.476 1.396 30.551 1.00 93.12 93 ASP A C 1
ATOM 669 O O . ASP A 1 93 ? -17.652 1.425 30.915 1.00 93.12 93 ASP A O 1
ATOM 673 N N . GLU A 1 94 ? -16.013 2.276 29.660 1.00 93.44 94 GLU A N 1
ATOM 674 C CA . GLU A 1 94 ? -16.865 3.289 29.029 1.00 93.44 94 GLU A CA 1
ATOM 675 C C . GLU A 1 94 ? -17.880 2.661 28.073 1.00 93.44 94 GLU A C 1
ATOM 677 O O . GLU A 1 94 ? -19.067 2.959 28.179 1.00 93.44 94 GLU A O 1
ATOM 682 N N . VAL A 1 95 ? -17.449 1.749 27.196 1.00 92.38 95 VAL A N 1
ATOM 683 C CA . VAL A 1 95 ? -18.346 1.069 26.248 1.00 92.38 95 VAL A CA 1
ATOM 684 C C . VAL A 1 95 ? -19.438 0.301 26.989 1.00 92.38 95 VAL A C 1
ATOM 686 O O . VAL A 1 95 ? -20.620 0.448 26.681 1.00 92.38 95 VAL A O 1
ATOM 689 N N . THR A 1 96 ? -19.069 -0.474 28.010 1.00 90.88 96 THR A N 1
ATOM 690 C CA . THR A 1 96 ? -20.038 -1.239 28.810 1.00 90.88 96 THR A CA 1
ATOM 691 C C . THR A 1 96 ? -20.996 -0.330 29.578 1.00 90.88 96 THR A C 1
ATOM 693 O O . THR A 1 96 ? -22.187 -0.633 29.673 1.00 90.88 96 THR A O 1
ATOM 696 N N . ARG A 1 97 ? -20.517 0.814 30.083 1.00 91.25 97 ARG A N 1
ATOM 697 C CA . ARG A 1 97 ? -21.358 1.812 30.753 1.00 91.25 97 ARG A CA 1
ATOM 698 C C . ARG A 1 97 ? -22.348 2.474 29.797 1.00 91.25 97 ARG A C 1
ATOM 700 O O . ARG A 1 97 ? -23.517 2.580 30.153 1.00 91.25 97 ARG A O 1
ATOM 707 N N . GLU A 1 98 ? -21.907 2.908 28.619 1.00 89.06 98 GLU A N 1
ATOM 708 C CA . GLU A 1 98 ? -22.765 3.539 27.605 1.00 89.06 98 GLU A CA 1
ATOM 709 C C . GLU A 1 98 ? -23.844 2.567 27.109 1.00 89.06 98 GLU A C 1
ATOM 711 O O . GLU A 1 98 ? -25.022 2.926 27.052 1.00 89.06 98 GLU A O 1
ATOM 716 N N . MET A 1 99 ? -23.477 1.304 26.863 1.00 88.62 99 MET A N 1
ATOM 717 C CA . MET A 1 99 ? -24.441 0.258 26.509 1.00 88.62 99 MET A CA 1
ATOM 718 C C . MET A 1 99 ? -25.471 0.028 27.621 1.00 88.62 99 MET A C 1
ATOM 720 O O . MET A 1 99 ? -26.669 -0.009 27.347 1.00 88.62 99 MET A O 1
ATOM 724 N N . PHE A 1 100 ? -25.031 -0.060 28.882 1.00 88.12 100 PHE A N 1
ATOM 725 C CA . PHE A 1 100 ? -25.933 -0.241 30.022 1.00 88.12 100 PHE A CA 1
ATOM 726 C C . PHE A 1 100 ? -26.893 0.942 30.200 1.00 88.12 100 PHE A C 1
ATOM 728 O O . PHE A 1 100 ? -28.079 0.749 30.469 1.00 88.12 100 PHE A O 1
ATOM 735 N N . VAL A 1 101 ? -26.399 2.174 30.051 1.00 87.50 101 VAL A N 1
ATOM 736 C CA . VAL A 1 101 ? -27.232 3.380 30.141 1.00 87.50 101 VAL A CA 1
ATOM 737 C C . VAL A 1 101 ? -28.252 3.408 29.004 1.00 87.50 101 VAL A C 1
ATOM 739 O O . VAL A 1 101 ? -29.428 3.654 29.269 1.00 87.50 101 VAL A O 1
ATOM 742 N N . SER A 1 102 ? -27.841 3.107 27.769 1.00 85.44 102 SER A N 1
ATOM 743 C CA . SER A 1 102 ? -28.747 3.074 26.616 1.00 85.44 102 SER A CA 1
ATOM 744 C C . SER A 1 102 ? -29.840 2.012 26.780 1.00 85.44 102 SER A C 1
ATOM 746 O O . SER A 1 102 ? -31.016 2.313 26.580 1.00 85.44 102 SER A O 1
ATOM 748 N N . GLU A 1 103 ? -29.493 0.810 27.248 1.00 85.44 103 GLU A N 1
ATOM 749 C CA . GLU A 1 103 ? -30.465 -0.258 27.511 1.00 85.44 103 GLU A CA 1
ATOM 750 C C . GLU A 1 103 ? -31.424 0.096 28.662 1.00 85.44 103 GLU A C 1
ATOM 752 O O . GLU A 1 103 ? -32.632 -0.132 28.569 1.00 85.44 103 GLU A O 1
ATOM 757 N N . ALA A 1 104 ? -30.922 0.707 29.739 1.00 85.56 104 ALA A N 1
ATOM 758 C CA . ALA A 1 104 ? -31.756 1.140 30.858 1.00 85.56 104 ALA A CA 1
ATOM 759 C C . ALA A 1 104 ? -32.747 2.244 30.449 1.00 85.56 104 ALA A C 1
ATOM 761 O O . ALA A 1 104 ? -33.911 2.211 30.856 1.00 85.56 104 ALA A O 1
ATOM 762 N N . VAL A 1 105 ? -32.310 3.207 29.631 1.00 85.12 105 VAL A N 1
ATOM 763 C CA . VAL A 1 105 ? -33.179 4.260 29.085 1.00 85.12 105 VAL A CA 1
ATOM 764 C C . VAL A 1 105 ? -34.226 3.657 28.152 1.00 85.12 105 VAL A C 1
ATOM 766 O O . VAL A 1 105 ? -35.413 3.931 28.329 1.00 85.12 105 VAL A O 1
ATOM 769 N N . ALA A 1 106 ? -33.821 2.772 27.239 1.00 85.56 106 ALA A N 1
ATOM 770 C CA . ALA A 1 106 ? -34.724 2.042 26.352 1.00 85.56 106 ALA A CA 1
ATOM 771 C C . ALA A 1 106 ? -35.801 1.275 27.139 1.00 85.56 106 ALA A C 1
ATOM 773 O O . ALA A 1 106 ? -36.990 1.352 26.826 1.00 85.56 106 ALA A O 1
ATOM 774 N N . TYR A 1 107 ? -35.418 0.619 28.239 1.00 85.62 107 TYR A N 1
ATOM 775 C CA . TYR A 1 107 ? -36.353 -0.073 29.125 1.00 85.62 107 TYR A CA 1
ATOM 776 C C . TYR A 1 107 ? -37.357 0.876 29.805 1.00 85.62 107 TYR A C 1
ATOM 778 O O . TYR A 1 107 ? -38.543 0.550 29.905 1.00 85.62 107 TYR A O 1
ATOM 786 N N . LEU A 1 108 ? -36.911 2.052 30.265 1.00 86.38 108 LEU A N 1
ATOM 787 C CA . LEU A 1 108 ? -37.776 3.048 30.910 1.00 86.38 108 LEU A CA 1
ATOM 788 C C . LEU A 1 108 ? -38.747 3.708 29.923 1.00 86.38 108 LEU A C 1
ATOM 790 O O . LEU A 1 108 ? -39.918 3.904 30.255 1.00 86.38 108 LEU A O 1
ATOM 794 N N . VAL A 1 109 ? -38.270 4.033 28.720 1.00 86.12 109 VAL A N 1
ATOM 795 C CA . VAL A 1 109 ? -39.039 4.727 27.673 1.00 86.12 109 VAL A CA 1
ATOM 796 C C . VAL A 1 109 ? -39.865 3.745 26.823 1.00 86.12 109 VAL A C 1
ATOM 798 O O . VAL A 1 109 ? -40.795 4.159 26.136 1.00 86.12 109 VAL A O 1
ATOM 801 N N . ARG A 1 110 ? -39.616 2.431 26.957 1.00 80.56 110 ARG A N 1
ATOM 802 C CA . ARG A 1 110 ? -40.175 1.352 26.117 1.00 80.56 110 ARG A CA 1
ATOM 803 C C . ARG A 1 110 ? -39.869 1.552 24.633 1.00 80.56 110 ARG A C 1
ATOM 805 O O . ARG A 1 110 ? -40.722 1.290 23.786 1.00 80.56 110 ARG A O 1
ATOM 812 N N . ASP A 1 111 ? -38.656 2.002 24.355 1.00 82.44 111 ASP A N 1
ATOM 813 C CA . ASP A 1 111 ? -38.146 2.233 23.006 1.00 82.44 111 ASP A CA 1
ATOM 814 C C . ASP A 1 111 ? -36.955 1.306 22.709 1.00 82.44 111 ASP A C 1
ATOM 816 O O . ASP A 1 111 ? -36.558 0.503 23.557 1.00 82.44 111 ASP A O 1
ATOM 820 N N . GLN A 1 112 ? -36.409 1.371 21.496 1.00 75.94 112 GLN A N 1
ATOM 821 C CA . GLN A 1 112 ? -35.157 0.706 21.135 1.00 75.94 112 GLN A CA 1
ATOM 822 C C . GLN A 1 112 ? -33.952 1.426 21.758 1.00 75.94 112 GLN A C 1
ATOM 824 O O . GLN A 1 112 ? -33.999 2.619 22.044 1.00 75.94 112 GLN A O 1
ATOM 829 N N . ALA A 1 113 ? -32.859 0.694 21.974 1.00 72.88 113 ALA A N 1
ATOM 830 C CA . ALA A 1 113 ? -31.607 1.298 22.416 1.00 72.88 113 ALA A CA 1
ATOM 831 C C . ALA A 1 113 ? -30.991 2.131 21.282 1.00 72.88 113 ALA A C 1
ATOM 833 O O . ALA A 1 113 ? -30.725 1.611 20.198 1.00 72.88 113 ALA A O 1
ATOM 834 N N . ASP A 1 114 ? -30.745 3.412 21.552 1.00 69.56 114 ASP A N 1
ATOM 835 C CA . ASP A 1 114 ? -30.183 4.354 20.577 1.00 69.56 114 ASP A CA 1
ATOM 836 C C . ASP A 1 114 ? -28.715 4.061 20.229 1.00 69.56 114 ASP A C 1
ATOM 838 O O . ASP A 1 114 ? -28.250 4.391 19.135 1.00 69.56 114 ASP A O 1
ATOM 842 N N . GLN A 1 115 ? -27.958 3.454 21.153 1.00 72.94 115 GLN A N 1
ATOM 843 C CA . GLN A 1 115 ? -26.545 3.146 20.946 1.00 72.94 115 GLN A CA 1
ATOM 844 C C . GLN A 1 115 ? -26.319 1.665 20.647 1.00 72.94 115 GLN A C 1
ATOM 846 O O . GLN A 1 115 ? -26.628 0.782 21.445 1.00 72.94 115 GLN A O 1
ATOM 851 N N . THR A 1 116 ? -25.684 1.402 19.506 1.00 83.75 116 THR A N 1
ATOM 852 C CA . THR A 1 116 ? -25.107 0.089 19.196 1.00 83.75 116 THR A CA 1
ATOM 853 C C . THR A 1 116 ? -23.724 -0.047 19.835 1.00 83.75 116 THR A C 1
ATOM 855 O O . THR A 1 116 ? -23.032 0.951 20.038 1.00 83.75 116 THR A O 1
ATOM 858 N N . GLU A 1 117 ? -23.281 -1.283 20.091 1.00 85.44 117 GLU A N 1
ATOM 859 C CA . GLU A 1 117 ? -21.926 -1.571 20.595 1.00 85.44 117 GLU A CA 1
ATOM 860 C C . GLU A 1 117 ? -20.851 -0.864 19.749 1.00 85.44 117 GLU A C 1
ATOM 862 O O . GLU A 1 117 ? -19.978 -0.183 20.280 1.00 85.44 117 GLU A O 1
ATOM 867 N N . LEU A 1 118 ? -20.969 -0.927 18.419 1.00 85.81 118 LEU A N 1
ATOM 868 C CA . LEU A 1 118 ? -20.033 -0.274 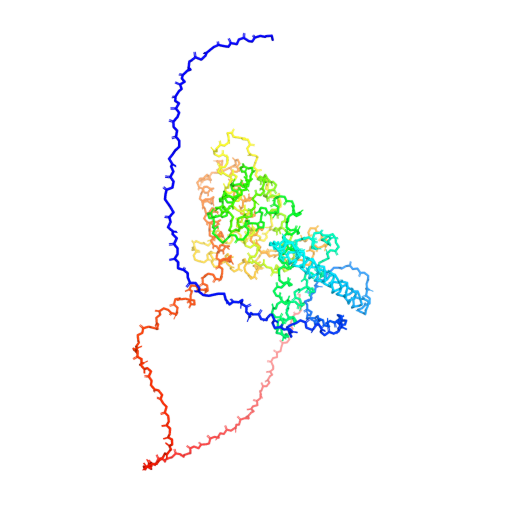17.499 1.00 85.81 118 LEU A CA 1
ATOM 869 C C . LEU A 1 118 ? -20.029 1.259 1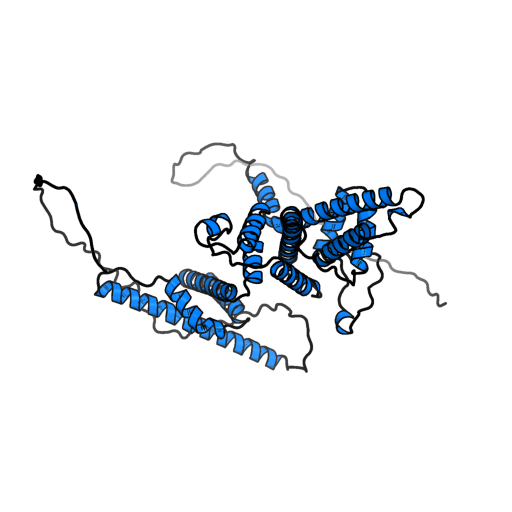7.628 1.00 85.81 118 LEU A C 1
ATOM 871 O O . LEU A 1 118 ? -18.975 1.877 17.492 1.00 85.81 118 LEU A O 1
ATOM 875 N N . ALA A 1 119 ? -21.179 1.886 17.898 1.00 86.88 119 ALA A N 1
ATOM 876 C CA . ALA A 1 119 ? -21.263 3.332 18.107 1.00 86.88 119 ALA A CA 1
ATOM 877 C C . ALA A 1 119 ? -20.615 3.761 19.435 1.00 86.88 119 ALA A C 1
ATOM 879 O O . ALA A 1 119 ? -19.908 4.775 19.480 1.00 86.88 119 ALA A O 1
ATOM 880 N N . ALA A 1 120 ? -20.805 2.965 20.490 1.00 90.25 120 ALA A N 1
ATOM 881 C CA . ALA A 1 120 ? -20.160 3.178 21.781 1.00 90.25 120 ALA A CA 1
ATOM 882 C C . ALA A 1 120 ? -18.634 3.023 21.662 1.00 90.25 120 ALA A C 1
ATOM 884 O O . ALA A 1 120 ? -17.891 3.906 22.093 1.00 90.25 120 ALA A O 1
ATOM 885 N N . ILE A 1 121 ? -18.160 1.968 20.986 1.00 91.62 121 ILE A N 1
ATOM 886 C CA . ILE A 1 121 ? -16.730 1.746 20.712 1.00 91.62 121 ILE A CA 1
ATOM 887 C C . ILE A 1 121 ? -16.142 2.917 19.926 1.00 91.62 121 ILE A C 1
ATOM 889 O O . ILE A 1 121 ? -15.126 3.479 20.334 1.00 91.62 121 ILE A O 1
ATOM 893 N N . ARG A 1 122 ? -16.795 3.333 18.834 1.00 90.06 122 ARG A N 1
ATOM 894 C CA . ARG A 1 122 ? -16.359 4.477 18.020 1.00 90.06 122 ARG A CA 1
ATOM 895 C C . ARG A 1 122 ? -16.169 5.733 18.857 1.00 90.06 122 ARG A C 1
ATOM 897 O O . ARG A 1 122 ? -15.159 6.420 18.716 1.00 90.06 122 ARG A O 1
ATOM 904 N N . THR A 1 123 ? -17.113 6.015 19.748 1.00 90.75 123 THR A N 1
ATOM 905 C CA . THR A 1 123 ? -17.067 7.197 20.613 1.00 90.75 123 THR A CA 1
ATOM 906 C C . THR A 1 123 ? -15.954 7.091 21.657 1.00 90.75 123 THR A C 1
ATOM 908 O O . THR A 1 123 ? -15.179 8.035 21.823 1.00 90.75 123 THR A O 1
ATOM 911 N N . ALA A 1 124 ? -15.825 5.937 22.317 1.00 91.75 124 ALA A N 1
ATOM 912 C CA . ALA A 1 124 ? -14.804 5.691 23.334 1.00 91.75 124 ALA A CA 1
ATOM 913 C C . ALA A 1 124 ? -13.376 5.756 22.761 1.00 91.75 124 ALA A C 1
ATOM 915 O O . ALA A 1 124 ? -12.481 6.338 23.384 1.00 91.75 124 ALA A O 1
ATOM 916 N N . VAL A 1 125 ? -13.175 5.209 21.556 1.00 91.12 125 VAL A N 1
ATOM 917 C CA . VAL A 1 125 ? -11.904 5.266 20.819 1.00 91.12 125 VAL A CA 1
ATOM 918 C C . VAL A 1 125 ? -11.616 6.687 20.335 1.00 91.12 125 VAL A C 1
ATOM 920 O O . VAL A 1 125 ? -10.505 7.175 20.531 1.00 91.12 125 VAL A O 1
ATOM 923 N N . ALA A 1 126 ? -12.608 7.398 19.785 1.00 88.75 126 ALA A N 1
ATOM 924 C CA . ALA A 1 126 ? -12.419 8.759 19.269 1.00 88.75 126 ALA A CA 1
ATOM 925 C C . ALA A 1 126 ? -11.914 9.744 20.325 1.00 88.75 126 ALA A C 1
ATOM 927 O O . ALA A 1 126 ? -11.094 10.606 20.017 1.00 88.75 126 ALA A O 1
ATOM 928 N N . ARG A 1 127 ? -12.354 9.587 21.577 1.00 90.69 127 ARG A N 1
ATOM 929 C CA . ARG A 1 127 ? -11.901 10.413 22.705 1.00 90.69 127 ARG A CA 1
ATOM 930 C C . ARG A 1 127 ? -10.445 10.164 23.104 1.00 90.69 127 ARG A C 1
ATOM 932 O O . ARG A 1 127 ? -9.860 11.009 23.772 1.00 90.69 127 ARG A O 1
ATOM 939 N N . ARG A 1 128 ? -9.875 9.009 22.743 1.00 89.94 128 ARG A N 1
ATOM 940 C CA . ARG A 1 128 ? -8.558 8.553 23.225 1.00 89.94 128 ARG A CA 1
ATOM 941 C C . ARG A 1 128 ? -7.512 8.371 22.140 1.00 89.94 128 ARG A C 1
ATOM 943 O O . ARG A 1 128 ? -6.349 8.194 22.469 1.00 89.94 128 ARG A O 1
ATOM 950 N N . VAL A 1 129 ? -7.899 8.440 20.873 1.00 85.69 129 VAL A N 1
ATOM 951 C CA . VAL A 1 129 ? -7.031 8.169 19.719 1.00 85.69 129 VAL A CA 1
ATOM 952 C C . VAL A 1 129 ? -5.738 8.995 19.686 1.00 85.69 129 VAL A C 1
ATOM 954 O O . VAL A 1 129 ? -4.721 8.487 19.235 1.00 85.69 129 VAL A O 1
ATOM 957 N N . GLU A 1 130 ? -5.740 10.222 20.216 1.00 85.12 130 GLU A N 1
ATOM 958 C CA . GLU A 1 130 ? -4.541 11.077 20.308 1.00 85.12 130 GLU A CA 1
ATOM 959 C C . GLU A 1 130 ? -3.515 10.582 21.340 1.00 85.12 130 GLU A C 1
ATOM 961 O O . GLU A 1 130 ? -2.344 10.948 21.280 1.00 85.12 130 GLU A O 1
ATOM 966 N N . PHE A 1 131 ? -3.950 9.739 22.276 1.00 82.75 131 PHE A N 1
ATOM 967 C CA . PHE A 1 131 ? -3.126 9.173 23.343 1.00 82.75 131 PHE A CA 1
ATOM 968 C C . PHE A 1 131 ? -2.725 7.718 23.070 1.00 82.75 131 PHE A C 1
ATOM 970 O O . PHE A 1 131 ? -1.998 7.127 23.871 1.00 82.75 131 PHE A O 1
ATOM 977 N N . LEU A 1 132 ? -3.186 7.131 21.958 1.00 83.75 132 LEU A N 1
ATOM 978 C CA . LEU A 1 132 ? -2.824 5.771 21.570 1.00 83.75 132 LEU A CA 1
ATOM 979 C C . LEU A 1 132 ? -1.414 5.770 20.974 1.00 83.75 132 LEU A C 1
ATOM 981 O O . LEU A 1 132 ? -1.147 6.432 19.973 1.00 83.75 132 LEU A O 1
ATOM 985 N N . ASP A 1 133 ? -0.511 5.013 21.591 1.00 80.94 133 ASP A N 1
ATOM 986 C CA . ASP A 1 133 ? 0.859 4.837 21.122 1.00 80.94 133 ASP A CA 1
ATOM 987 C C . ASP A 1 133 ? 1.023 3.540 20.307 1.00 80.94 133 ASP A C 1
ATOM 989 O O . ASP A 1 133 ? 0.124 2.701 20.221 1.00 80.94 133 ASP A O 1
ATOM 993 N N . ALA A 1 134 ? 2.199 3.347 19.702 1.00 73.50 134 ALA A N 1
ATOM 994 C CA . ALA A 1 134 ? 2.497 2.137 18.931 1.00 73.50 134 ALA A CA 1
ATOM 995 C C . ALA A 1 134 ? 2.418 0.848 19.779 1.00 73.50 134 ALA A C 1
ATOM 997 O O . ALA A 1 134 ? 2.122 -0.229 19.258 1.00 73.50 134 ALA A O 1
ATOM 998 N N . ASN A 1 135 ? 2.640 0.946 21.095 1.00 84.81 135 ASN A N 1
ATOM 999 C CA . ASN A 1 135 ? 2.584 -0.196 22.009 1.00 84.81 135 ASN A CA 1
ATOM 1000 C C . ASN A 1 135 ? 1.149 -0.623 22.327 1.00 84.81 135 ASN A C 1
ATOM 1002 O O . ASN A 1 135 ? 0.919 -1.796 22.630 1.00 84.81 135 ASN A O 1
ATOM 1006 N N . PHE A 1 136 ? 0.185 0.296 22.231 1.00 90.06 136 PHE A N 1
ATOM 1007 C CA . PHE A 1 136 ? -1.219 0.023 22.502 1.00 90.06 136 PHE A CA 1
ATOM 1008 C C . PHE A 1 136 ? -1.768 -1.126 21.652 1.00 90.06 136 PHE A C 1
ATOM 1010 O O . PHE A 1 136 ? -2.368 -2.050 22.196 1.00 90.06 136 PHE A O 1
ATOM 1017 N N . LEU A 1 137 ? -1.532 -1.125 20.334 1.00 89.50 137 LEU A N 1
ATOM 1018 C CA . LEU A 1 137 ? -2.031 -2.183 19.442 1.00 89.50 137 LEU A CA 1
ATOM 1019 C C . LEU A 1 137 ? -1.388 -3.547 19.733 1.00 89.50 137 LEU A C 1
ATOM 1021 O O . LEU A 1 137 ? -2.061 -4.582 19.667 1.00 89.50 137 LEU A O 1
ATOM 1025 N N . THR A 1 138 ? -0.107 -3.554 20.106 1.00 89.81 138 THR A N 1
ATOM 1026 C CA . THR A 1 138 ? 0.608 -4.766 20.527 1.00 89.81 138 THR A CA 1
ATOM 1027 C C . THR A 1 138 ? 0.018 -5.321 21.820 1.00 89.81 138 THR A C 1
ATOM 1029 O O . THR A 1 138 ? -0.307 -6.508 21.892 1.00 89.81 138 THR A O 1
ATOM 1032 N N . ALA A 1 139 ? -0.194 -4.462 22.820 1.00 91.12 139 ALA A N 1
ATOM 1033 C CA . ALA A 1 139 ? -0.824 -4.839 24.078 1.00 91.12 139 ALA A CA 1
ATOM 1034 C C . ALA A 1 139 ? -2.257 -5.344 23.852 1.00 91.12 139 ALA A C 1
ATOM 1036 O O . ALA A 1 139 ? -2.601 -6.424 24.327 1.00 91.12 139 ALA A O 1
ATOM 1037 N N . LEU A 1 140 ? -3.064 -4.629 23.062 1.00 92.50 140 LEU A N 1
ATOM 1038 C CA . LEU A 1 140 ? -4.435 -5.006 22.713 1.00 92.50 140 LEU A CA 1
ATOM 1039 C C . LEU A 1 140 ? -4.490 -6.382 22.039 1.00 92.50 140 LEU A C 1
ATOM 1041 O O . LEU A 1 140 ? -5.305 -7.219 22.417 1.00 92.50 140 LEU A O 1
ATOM 1045 N N . THR A 1 141 ? -3.576 -6.660 21.107 1.00 92.19 141 THR A N 1
ATOM 1046 C CA . THR A 1 141 ? -3.452 -7.986 20.481 1.00 92.19 141 THR A CA 1
ATOM 1047 C C . THR A 1 141 ? -3.093 -9.064 21.508 1.00 92.19 141 THR A C 1
ATOM 1049 O O . THR A 1 141 ? -3.643 -10.166 21.469 1.00 92.19 141 THR A O 1
ATOM 1052 N N . GLY A 1 142 ? -2.211 -8.750 22.462 1.00 91.44 142 GLY A N 1
ATOM 1053 C CA . GLY A 1 142 ? -1.902 -9.623 23.595 1.00 91.44 142 GLY A CA 1
ATOM 1054 C C . GLY A 1 142 ? -3.122 -9.910 24.479 1.00 91.44 142 GLY A C 1
ATOM 1055 O O . GLY A 1 142 ? -3.359 -11.065 24.833 1.00 91.44 142 GLY A O 1
ATOM 1056 N N . PHE A 1 143 ? -3.933 -8.893 24.785 1.00 90.88 143 PHE A N 1
ATOM 1057 C CA . PHE A 1 143 ? -5.165 -9.042 25.564 1.00 90.88 143 PHE A CA 1
ATOM 1058 C C . PHE A 1 143 ? -6.220 -9.879 24.841 1.00 90.88 143 PHE A C 1
ATOM 1060 O O . PHE A 1 143 ? -6.815 -10.746 25.477 1.00 90.88 143 PHE A O 1
ATOM 1067 N N . ILE A 1 144 ? -6.410 -9.687 23.531 1.00 92.81 144 ILE A N 1
ATOM 1068 C CA . ILE A 1 144 ? -7.314 -10.517 22.715 1.00 92.81 144 ILE A CA 1
ATOM 1069 C C . ILE A 1 144 ? -6.915 -11.993 22.841 1.00 92.81 144 ILE A C 1
ATOM 1071 O O . ILE A 1 144 ? -7.725 -12.817 23.261 1.00 92.81 144 ILE A O 1
ATOM 1075 N N . ARG A 1 145 ? -5.631 -12.313 22.613 1.00 92.75 145 ARG A N 1
ATOM 1076 C CA . ARG A 1 145 ? -5.105 -13.684 22.750 1.00 92.75 145 ARG A CA 1
ATOM 1077 C C . ARG A 1 145 ? -5.290 -14.248 24.161 1.00 92.75 145 ARG A C 1
ATOM 1079 O O . ARG A 1 145 ? -5.616 -15.422 24.319 1.00 92.75 145 ARG A O 1
ATOM 1086 N N . ALA A 1 146 ? -5.080 -13.430 25.193 1.00 91.44 146 ALA A N 1
ATOM 1087 C CA . ALA A 1 146 ? -5.269 -13.848 26.579 1.00 91.44 146 ALA A CA 1
ATOM 1088 C C . ALA A 1 146 ? -6.746 -14.127 26.913 1.00 91.44 146 ALA A C 1
ATOM 1090 O O . ALA A 1 146 ? -7.024 -15.053 27.677 1.00 91.44 146 ALA A O 1
ATOM 1091 N N . CYS A 1 147 ? -7.684 -13.361 26.349 1.00 92.19 147 CYS A N 1
ATOM 1092 C CA . CYS A 1 147 ? -9.123 -13.590 26.504 1.00 92.19 147 CYS A CA 1
ATOM 1093 C C . CYS A 1 147 ? -9.559 -14.874 25.792 1.00 92.19 147 CYS A C 1
ATOM 1095 O O . CYS A 1 147 ? -10.236 -15.702 26.405 1.00 92.19 147 CYS A O 1
ATOM 1097 N N . ASP A 1 148 ? -9.082 -15.094 24.563 1.00 91.19 148 ASP A N 1
ATOM 1098 C CA . ASP A 1 148 ? -9.324 -16.328 23.808 1.00 91.19 148 ASP A CA 1
ATOM 1099 C C . ASP A 1 148 ? -8.816 -17.563 24.562 1.00 91.19 148 ASP A C 1
ATOM 1101 O O . ASP A 1 148 ? -9.553 -18.535 24.736 1.00 91.19 148 ASP A O 1
ATOM 1105 N N . ALA A 1 149 ? -7.591 -17.507 25.096 1.00 91.88 149 ALA A N 1
ATOM 1106 C CA . ALA A 1 149 ? -7.003 -18.600 25.874 1.00 91.88 149 ALA A CA 1
ATOM 1107 C C . ALA A 1 149 ? -7.765 -18.897 27.179 1.00 91.88 149 ALA A C 1
ATOM 1109 O O . ALA A 1 149 ? -7.757 -20.028 27.663 1.00 91.88 149 ALA A O 1
ATOM 1110 N N . ARG A 1 150 ? -8.432 -17.891 27.758 1.00 92.75 150 ARG A N 1
ATOM 1111 C CA . ARG A 1 150 ? -9.278 -18.029 28.956 1.00 92.75 150 ARG A CA 1
ATOM 1112 C C . ARG A 1 150 ? -10.719 -18.434 28.633 1.00 92.75 150 ARG A C 1
ATOM 1114 O O . ARG A 1 150 ? -11.474 -18.727 29.556 1.00 92.75 150 ARG A O 1
ATOM 1121 N N . GLY A 1 151 ? -11.096 -18.461 27.354 1.00 89.56 151 GLY A N 1
ATOM 1122 C CA . GLY A 1 151 ? -12.446 -18.782 26.896 1.00 89.56 151 GLY A CA 1
ATOM 1123 C C . GLY A 1 151 ? -13.451 -17.629 26.991 1.00 89.56 151 GLY A C 1
ATOM 1124 O O . GLY A 1 151 ? -14.644 -17.862 26.799 1.00 89.56 151 GLY A O 1
ATOM 1125 N N . ASP A 1 152 ? -13.005 -16.396 27.251 1.00 93.31 152 ASP A N 1
ATOM 1126 C CA . ASP A 1 152 ? -13.879 -15.218 27.288 1.00 93.31 152 ASP A CA 1
ATOM 1127 C C . ASP A 1 152 ? -14.087 -14.652 25.875 1.00 93.31 152 ASP A C 1
ATOM 1129 O O . ASP A 1 152 ? -13.491 -13.653 25.466 1.00 93.31 152 ASP A O 1
ATOM 1133 N N . ARG A 1 153 ? -14.935 -15.340 25.102 1.00 90.69 153 ARG A N 1
ATOM 1134 C CA . ARG A 1 153 ? -15.210 -14.999 23.696 1.00 90.69 153 ARG A CA 1
ATOM 1135 C C . ARG A 1 153 ? -15.907 -13.651 23.530 1.00 90.69 153 ARG A C 1
ATOM 1137 O O . ARG A 1 153 ? -15.735 -13.007 22.500 1.00 90.69 153 ARG A O 1
ATOM 1144 N N . GLN A 1 154 ? -16.705 -13.235 24.514 1.00 89.44 154 GLN A N 1
ATOM 1145 C CA . GLN A 1 154 ? -17.434 -11.972 24.439 1.00 89.44 154 GLN A CA 1
ATOM 1146 C C . GLN A 1 154 ? -16.470 -10.794 24.590 1.00 89.44 154 GLN A C 1
ATOM 1148 O O . GLN A 1 154 ? -16.490 -9.884 23.763 1.00 89.44 154 GLN A O 1
ATOM 1153 N N . LEU A 1 155 ? -15.585 -10.836 25.591 1.00 89.81 155 LEU A N 1
ATOM 1154 C CA . LEU A 1 155 ? -14.558 -9.812 25.752 1.00 89.81 155 LEU A CA 1
ATOM 1155 C C . LEU A 1 155 ? -13.561 -9.826 24.588 1.00 89.81 155 LEU A C 1
ATOM 1157 O O . LEU A 1 155 ? -13.191 -8.762 24.098 1.00 89.81 155 LEU A O 1
ATOM 1161 N N . ALA A 1 156 ? -13.168 -11.005 24.096 1.00 91.12 156 ALA A N 1
ATOM 1162 C CA . ALA A 1 156 ? -12.310 -11.109 22.917 1.00 91.12 156 ALA A CA 1
ATOM 1163 C C . ALA A 1 156 ? -12.949 -10.435 21.689 1.00 91.12 156 ALA A C 1
ATOM 1165 O O . ALA A 1 156 ? -12.301 -9.613 21.043 1.00 91.12 156 ALA A O 1
ATOM 1166 N N . SER A 1 157 ? -14.234 -10.696 21.421 1.00 92.62 157 SER A N 1
ATOM 1167 C CA . SER A 1 157 ? -14.979 -10.049 20.332 1.00 92.62 157 SER A CA 1
ATOM 1168 C C . SER A 1 157 ? -15.047 -8.528 20.496 1.00 92.62 157 SER A C 1
ATOM 1170 O O . SER A 1 157 ? -14.815 -7.799 19.533 1.00 92.62 157 SER A O 1
ATOM 1172 N N . LEU A 1 158 ? -15.316 -8.037 21.710 1.00 92.81 158 LEU A N 1
ATOM 1173 C CA . LEU A 1 158 ? -15.332 -6.603 22.004 1.00 92.81 158 LEU A CA 1
ATOM 1174 C C . LEU A 1 158 ? -13.962 -5.964 21.729 1.00 92.81 158 LEU A C 1
ATOM 1176 O O . LEU A 1 158 ? -13.871 -4.937 21.061 1.00 92.81 158 LEU A O 1
ATOM 1180 N N . LEU A 1 159 ? -12.881 -6.584 22.209 1.00 93.69 159 LEU A N 1
ATOM 1181 C CA . LEU A 1 159 ? -11.518 -6.092 22.005 1.00 93.69 159 LEU A CA 1
ATOM 1182 C C . LEU A 1 159 ? -11.090 -6.152 20.531 1.00 93.69 159 LEU A C 1
ATOM 1184 O O . LEU A 1 159 ? -10.370 -5.264 20.075 1.00 93.69 159 LEU A O 1
ATOM 1188 N N . MET A 1 160 ? -11.557 -7.146 19.768 1.00 93.25 160 MET A N 1
ATOM 1189 C CA . MET A 1 160 ? -11.384 -7.174 18.313 1.00 93.25 160 MET A CA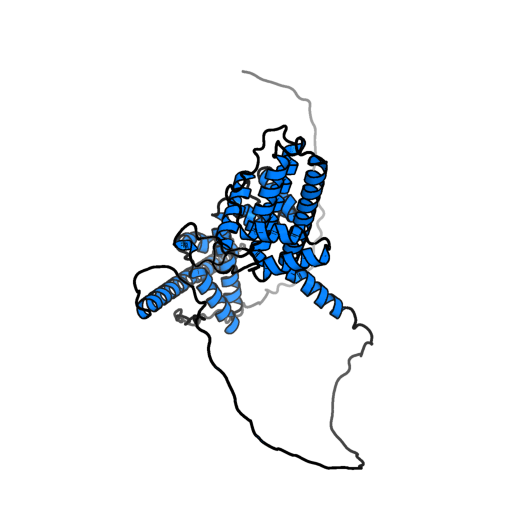 1
ATOM 1190 C C . MET A 1 160 ? -12.106 -5.994 17.655 1.00 93.25 160 MET A C 1
ATOM 1192 O O . MET A 1 160 ? -11.487 -5.282 16.871 1.00 93.25 160 MET A O 1
ATOM 1196 N N . ASN A 1 161 ? -13.358 -5.713 18.029 1.00 93.31 161 ASN A N 1
ATOM 1197 C CA . ASN A 1 161 ? -14.098 -4.552 17.522 1.00 93.31 161 ASN A CA 1
ATOM 1198 C C . ASN A 1 161 ? -13.393 -3.225 17.866 1.00 93.31 161 ASN A C 1
ATOM 1200 O O . ASN A 1 161 ? -13.305 -2.336 17.017 1.00 93.31 161 ASN A O 1
ATOM 1204 N N . VAL A 1 162 ? -12.838 -3.104 19.079 1.00 93.00 162 VAL A N 1
ATOM 1205 C CA . VAL A 1 162 ? -12.007 -1.959 19.492 1.00 93.00 162 VAL A CA 1
ATOM 1206 C C . VAL A 1 162 ? -10.762 -1.850 18.616 1.00 93.00 162 VAL A C 1
ATOM 1208 O O . VAL A 1 162 ? -10.463 -0.762 18.133 1.00 93.00 162 VAL A O 1
ATOM 1211 N N . ARG A 1 163 ? -10.053 -2.957 18.362 1.00 92.81 163 ARG A N 1
ATOM 1212 C CA . ARG A 1 163 ? -8.868 -2.970 17.491 1.00 92.81 163 ARG A CA 1
ATOM 1213 C C . ARG A 1 163 ? -9.204 -2.473 16.088 1.00 92.81 163 ARG A C 1
ATOM 1215 O O . ARG A 1 163 ? -8.514 -1.593 15.581 1.00 92.81 163 ARG A O 1
ATOM 1222 N N . GLU A 1 164 ? -10.263 -3.005 15.486 1.00 90.56 164 GLU A N 1
ATOM 1223 C CA . GLU A 1 164 ? -10.696 -2.605 14.144 1.00 90.56 164 GLU A CA 1
ATOM 1224 C C . GLU A 1 164 ? -11.113 -1.129 14.091 1.00 90.56 164 GLU A C 1
ATOM 1226 O O . GLU A 1 164 ? -10.814 -0.431 13.125 1.00 90.56 164 GLU A O 1
ATOM 1231 N N . GLU A 1 165 ? -11.771 -0.611 15.131 1.00 91.50 165 GLU A N 1
ATOM 1232 C CA . GLU A 1 165 ? -12.116 0.812 15.209 1.00 91.50 165 GLU A CA 1
ATOM 1233 C C . GLU A 1 165 ? -10.890 1.710 15.403 1.00 91.50 165 GLU A C 1
ATOM 1235 O O . GLU A 1 165 ? -10.811 2.760 14.772 1.00 91.50 165 GLU A O 1
ATOM 1240 N N . VAL A 1 166 ? -9.907 1.305 16.208 1.00 91.44 166 VAL A N 1
ATOM 1241 C CA . VAL A 1 166 ? -8.651 2.055 16.357 1.00 91.44 166 VAL A CA 1
ATOM 1242 C C . VAL A 1 166 ? -7.937 2.157 15.013 1.00 91.44 166 VAL A C 1
ATOM 1244 O O . VAL A 1 166 ? -7.582 3.259 14.597 1.00 91.44 166 VAL A O 1
ATOM 1247 N N . LEU A 1 167 ? -7.793 1.038 14.298 1.00 88.69 167 LEU A N 1
ATOM 1248 C CA . LEU A 1 167 ? -7.191 1.024 12.964 1.00 88.69 167 LEU A CA 1
ATOM 1249 C C . LEU A 1 167 ? -7.971 1.908 11.985 1.00 88.69 167 LEU A C 1
ATOM 1251 O O . LEU A 1 167 ? -7.366 2.699 11.267 1.00 88.69 167 LEU A O 1
ATOM 1255 N N . ARG A 1 168 ? -9.307 1.853 12.014 1.00 86.81 168 ARG A N 1
ATOM 1256 C CA . ARG A 1 168 ? -10.177 2.711 11.197 1.00 86.81 168 ARG A CA 1
ATOM 1257 C C . ARG A 1 168 ? -9.968 4.198 11.483 1.00 86.81 168 ARG A C 1
ATOM 1259 O O . ARG A 1 168 ? -9.882 4.992 10.553 1.00 86.81 168 ARG A O 1
ATOM 1266 N N . GLN A 1 169 ? -9.864 4.597 12.749 1.00 88.06 169 GLN A N 1
ATOM 1267 C CA . GLN A 1 169 ? -9.666 6.005 13.110 1.00 88.06 169 GLN A CA 1
ATOM 1268 C C . GLN A 1 169 ? -8.262 6.525 12.834 1.00 88.06 169 GLN A C 1
ATOM 1270 O O . GLN A 1 169 ? -8.098 7.719 12.569 1.00 88.06 169 GLN A O 1
ATOM 1275 N N . VAL A 1 170 ? -7.257 5.655 12.909 1.00 87.00 170 VAL A N 1
ATOM 1276 C CA . VAL A 1 170 ? -5.902 5.973 12.456 1.00 87.00 170 VAL A CA 1
ATOM 1277 C C . VAL A 1 170 ? -5.904 6.130 10.937 1.00 87.00 170 VAL A C 1
ATOM 1279 O O . VAL A 1 170 ? -5.420 7.143 10.436 1.00 87.00 170 VAL A O 1
ATOM 1282 N N . ALA A 1 171 ? -6.533 5.202 10.210 1.00 84.31 171 ALA A N 1
ATOM 1283 C CA . ALA A 1 171 ? -6.635 5.257 8.757 1.00 84.31 171 ALA A CA 1
ATOM 1284 C C . ALA A 1 171 ? -7.347 6.528 8.271 1.00 84.31 171 ALA A C 1
ATOM 1286 O O . ALA A 1 171 ? -6.834 7.222 7.397 1.00 84.31 171 ALA A O 1
ATOM 1287 N N . ALA A 1 172 ? -8.457 6.909 8.907 1.00 85.06 172 ALA A N 1
ATOM 1288 C CA . ALA A 1 172 ? -9.204 8.125 8.579 1.00 85.06 172 ALA A CA 1
ATOM 1289 C C . ALA A 1 172 ? -8.403 9.429 8.780 1.00 85.06 172 ALA A C 1
ATOM 1291 O O . ALA A 1 172 ? -8.752 10.458 8.200 1.00 85.06 172 ALA A O 1
ATOM 1292 N N . ARG A 1 173 ? -7.338 9.408 9.595 1.00 86.69 173 ARG A N 1
ATOM 1293 C CA . ARG A 1 173 ? -6.433 10.550 9.813 1.00 86.69 173 ARG A CA 1
ATOM 1294 C C . ARG A 1 173 ? -5.258 10.592 8.840 1.00 86.69 173 ARG A C 1
ATOM 1296 O O . ARG A 1 173 ? -4.553 11.599 8.797 1.00 86.69 173 ARG A O 1
ATOM 1303 N N . MET A 1 174 ? -5.020 9.522 8.082 1.00 88.19 174 MET A N 1
ATOM 1304 C CA . MET A 1 174 ? -3.951 9.505 7.088 1.00 88.19 174 MET A CA 1
ATOM 1305 C C . MET A 1 174 ? -4.243 10.514 5.963 1.00 88.19 174 MET A C 1
ATOM 1307 O O . MET A 1 174 ? -5.409 10.798 5.688 1.00 88.19 174 MET A O 1
ATOM 1311 N N . PRO A 1 175 ? -3.226 11.046 5.266 1.00 92.25 175 PRO A N 1
ATOM 1312 C CA . PRO A 1 175 ? -3.443 11.820 4.044 1.00 92.25 175 PRO A CA 1
ATOM 1313 C C . PRO A 1 175 ? -4.241 11.015 3.009 1.00 92.25 175 PRO A C 1
ATOM 1315 O O . PRO A 1 175 ? -4.089 9.794 2.938 1.00 92.25 175 PRO A O 1
ATOM 1318 N N . SER A 1 176 ? -5.038 11.679 2.164 1.00 91.38 176 SER A N 1
ATOM 1319 C CA . SER A 1 176 ? -5.909 10.993 1.194 1.00 91.38 176 SER A CA 1
ATOM 1320 C C . SER A 1 176 ? -5.146 10.013 0.302 1.00 91.38 176 SER A C 1
ATOM 1322 O O . SER A 1 176 ? -5.590 8.885 0.127 1.00 91.38 176 SER A O 1
ATOM 1324 N N . ALA A 1 177 ? -3.955 10.384 -0.174 1.00 92.75 177 ALA A N 1
ATOM 1325 C CA . ALA A 1 177 ? -3.109 9.497 -0.970 1.00 92.75 177 ALA A CA 1
ATOM 1326 C C . ALA A 1 177 ? -2.747 8.192 -0.235 1.00 92.75 177 ALA A C 1
ATOM 1328 O O . ALA A 1 177 ? -2.795 7.120 -0.827 1.00 92.75 177 ALA A O 1
ATOM 1329 N N . ALA A 1 178 ? -2.442 8.258 1.063 1.00 93.00 178 ALA A N 1
ATOM 1330 C CA . ALA A 1 178 ? -2.156 7.068 1.863 1.00 93.00 178 ALA A CA 1
ATOM 1331 C C . ALA A 1 178 ? -3.419 6.226 2.119 1.00 93.00 178 ALA A C 1
ATOM 1333 O O . ALA A 1 178 ? -3.340 5.002 2.095 1.00 93.00 178 ALA A O 1
ATOM 1334 N N . GLN A 1 179 ? -4.586 6.859 2.293 1.00 92.00 179 GLN A N 1
ATOM 1335 C CA . GLN A 1 179 ? -5.868 6.150 2.410 1.00 92.00 179 GLN A CA 1
ATOM 1336 C C . GLN A 1 179 ? -6.221 5.393 1.123 1.00 92.00 179 GLN A C 1
ATOM 1338 O O . GLN A 1 179 ? -6.580 4.220 1.176 1.00 92.00 179 GLN A O 1
ATOM 1343 N N . VAL A 1 180 ? -6.079 6.037 -0.041 1.00 92.94 180 VAL A N 1
ATOM 1344 C CA . VAL A 1 180 ? -6.303 5.392 -1.345 1.00 92.94 180 VAL A CA 1
ATOM 1345 C C . VAL A 1 180 ? -5.341 4.227 -1.544 1.00 92.94 180 VAL A C 1
ATOM 1347 O O . VAL A 1 180 ? -5.767 3.188 -2.033 1.00 92.94 180 VAL A O 1
ATOM 1350 N N . LEU A 1 181 ? -4.067 4.363 -1.156 1.00 93.62 181 LEU A N 1
ATOM 1351 C CA . LEU A 1 181 ? -3.111 3.258 -1.239 1.00 93.62 181 LEU A CA 1
ATOM 1352 C C . LEU A 1 181 ? -3.496 2.101 -0.314 1.00 93.62 181 LEU A C 1
ATOM 1354 O O . LEU A 1 181 ? -3.462 0.963 -0.761 1.00 93.62 181 LEU A O 1
ATOM 1358 N N . ASP A 1 182 ? -3.909 2.360 0.928 1.00 91.75 182 ASP A N 1
ATOM 1359 C CA . ASP A 1 182 ? -4.379 1.304 1.834 1.00 91.75 182 ASP A CA 1
ATOM 1360 C C . ASP A 1 182 ? -5.575 0.540 1.244 1.00 91.75 182 ASP A C 1
ATOM 1362 O O . ASP A 1 182 ? -5.558 -0.691 1.185 1.00 91.75 182 ASP A O 1
ATOM 1366 N N . LEU A 1 183 ? -6.569 1.259 0.710 1.00 90.38 183 LEU A N 1
ATOM 1367 C CA . LEU A 1 183 ? -7.699 0.656 -0.001 1.00 90.38 183 LEU A CA 1
ATOM 1368 C C . LEU A 1 183 ? -7.228 -0.131 -1.237 1.00 90.38 183 LEU A C 1
ATOM 1370 O O . LEU A 1 183 ? -7.557 -1.308 -1.366 1.00 90.38 183 LEU A O 1
ATOM 1374 N N . ALA A 1 184 ? -6.382 0.496 -2.060 1.00 91.06 184 ALA A N 1
ATOM 1375 C CA . ALA A 1 184 ? -5.514 -0.067 -3.097 1.00 91.06 184 ALA A CA 1
ATOM 1376 C C . ALA A 1 184 ? -5.058 -1.492 -2.802 1.00 91.06 184 ALA A C 1
ATOM 1378 O O . ALA A 1 184 ? -5.377 -2.474 -3.476 1.00 91.06 184 ALA A O 1
ATOM 1379 N N . LEU A 1 185 ? -4.282 -1.577 -1.729 1.00 91.25 185 LEU A N 1
ATOM 1380 C CA . LEU A 1 185 ? -3.581 -2.779 -1.349 1.00 91.25 185 LEU A CA 1
ATOM 1381 C C . LEU A 1 185 ? -4.566 -3.895 -1.024 1.00 91.25 185 LEU A C 1
ATOM 1383 O O . LEU A 1 185 ? -4.288 -5.026 -1.411 1.00 91.25 185 LEU A O 1
ATOM 1387 N N . ARG A 1 186 ? -5.715 -3.624 -0.385 1.00 88.00 186 ARG A N 1
ATOM 1388 C CA . ARG A 1 186 ? -6.714 -4.644 0.010 1.00 88.00 186 ARG A CA 1
ATOM 1389 C C . ARG A 1 186 ? -7.260 -5.467 -1.166 1.00 88.00 186 ARG A C 1
ATOM 1391 O O . ARG A 1 186 ? -7.714 -6.588 -0.938 1.00 88.00 186 ARG A O 1
ATOM 1398 N N . HIS A 1 187 ? -7.186 -4.963 -2.395 1.00 86.38 187 HIS A N 1
ATOM 1399 C CA . HIS A 1 187 ? -7.663 -5.666 -3.582 1.00 86.38 187 HIS A CA 1
ATOM 1400 C C . HIS A 1 187 ? -6.593 -6.579 -4.190 1.00 86.38 187 HIS A C 1
ATOM 1402 O O . HIS A 1 187 ? -5.535 -6.130 -4.633 1.00 86.38 187 HIS A O 1
ATOM 1408 N N . ALA A 1 188 ? -6.914 -7.875 -4.266 1.00 83.94 188 ALA A N 1
ATOM 1409 C CA . ALA A 1 188 ? -6.076 -8.857 -4.951 1.00 83.94 188 ALA A CA 1
ATOM 1410 C C . ALA A 1 188 ? -6.144 -8.748 -6.477 1.00 83.94 188 ALA A C 1
ATOM 1412 O O . ALA A 1 188 ? -5.154 -8.971 -7.170 1.00 83.94 188 ALA A O 1
ATOM 1413 N N . ASP A 1 189 ? -7.317 -8.384 -6.982 1.00 87.06 189 ASP A N 1
ATOM 1414 C CA . ASP A 1 189 ? -7.589 -8.283 -8.405 1.00 87.06 189 ASP A CA 1
ATOM 1415 C C . ASP A 1 189 ? -7.098 -6.952 -8.992 1.00 87.06 189 ASP A C 1
ATOM 1417 O O . ASP A 1 189 ? -7.308 -5.890 -8.402 1.00 87.06 189 ASP A O 1
ATOM 1421 N N . LYS A 1 190 ? -6.447 -7.025 -10.157 1.00 88.69 190 LYS A N 1
ATOM 1422 C CA . LYS A 1 190 ? -5.887 -5.860 -10.852 1.00 88.69 190 LYS A CA 1
ATOM 1423 C C . LYS A 1 190 ? -6.980 -4.902 -11.316 1.00 88.69 190 LYS A C 1
ATOM 1425 O O . LYS A 1 190 ? -6.828 -3.695 -11.147 1.00 88.69 190 LYS A O 1
ATOM 1430 N N . ASP A 1 191 ? -8.055 -5.424 -11.896 1.00 89.19 191 ASP A N 1
ATOM 1431 C CA . ASP A 1 191 ? -9.107 -4.584 -12.469 1.00 89.19 191 ASP A CA 1
ATOM 1432 C C . ASP A 1 191 ? -9.843 -3.830 -11.355 1.00 89.19 191 ASP A C 1
ATOM 1434 O O . ASP A 1 191 ? -9.993 -2.611 -11.432 1.00 89.19 191 ASP A O 1
ATOM 1438 N N . ALA A 1 192 ? -10.142 -4.509 -10.242 1.00 88.81 192 ALA A N 1
ATOM 1439 C CA . ALA A 1 192 ? -10.678 -3.861 -9.047 1.00 88.81 192 ALA A CA 1
ATOM 1440 C C . ALA A 1 192 ? -9.756 -2.756 -8.487 1.00 88.81 192 ALA A C 1
ATOM 1442 O O . ALA A 1 192 ? -10.240 -1.693 -8.094 1.00 88.81 192 ALA A O 1
ATOM 1443 N N . ARG A 1 193 ? -8.428 -2.968 -8.470 1.00 91.06 193 ARG A N 1
ATOM 1444 C CA . ARG A 1 193 ? -7.470 -1.917 -8.076 1.00 91.06 193 ARG A CA 1
ATOM 1445 C C . ARG A 1 193 ? -7.525 -0.723 -9.020 1.00 91.06 193 ARG A C 1
ATOM 1447 O O . ARG A 1 193 ? -7.595 0.411 -8.553 1.00 91.06 193 ARG A O 1
ATOM 1454 N N . LEU A 1 194 ? -7.509 -0.958 -10.331 1.00 91.19 194 LEU A N 1
ATOM 1455 C CA . LEU A 1 194 ? -7.547 0.111 -11.329 1.00 91.19 194 LEU A CA 1
ATOM 1456 C C . LEU A 1 194 ? -8.843 0.922 -11.258 1.00 91.19 194 LEU A C 1
ATOM 1458 O O . LEU A 1 194 ? -8.785 2.147 -11.345 1.00 91.19 194 LEU A O 1
ATOM 1462 N N . ASP A 1 195 ? -9.989 0.280 -11.052 1.00 89.25 195 ASP A N 1
ATOM 1463 C CA . ASP A 1 195 ? -11.273 0.972 -10.912 1.00 89.25 195 ASP A CA 1
ATOM 1464 C C . ASP A 1 195 ? -11.322 1.843 -9.650 1.00 89.25 195 ASP A C 1
ATOM 1466 O O . ASP A 1 195 ? -11.799 2.984 -9.692 1.00 89.25 195 ASP A O 1
ATOM 1470 N N . LEU A 1 196 ? -10.749 1.362 -8.542 1.00 91.62 196 LEU A N 1
ATOM 1471 C CA . LEU A 1 196 ? -10.581 2.154 -7.325 1.00 91.62 196 LEU A CA 1
ATOM 1472 C C . LEU A 1 196 ? -9.677 3.366 -7.563 1.00 91.62 196 LEU A C 1
ATOM 1474 O O . LEU A 1 196 ? -10.050 4.491 -7.221 1.00 91.62 196 LEU A O 1
ATOM 1478 N N . LEU A 1 197 ? -8.510 3.158 -8.180 1.00 92.06 197 LEU A N 1
ATOM 1479 C CA . LEU A 1 197 ? -7.567 4.232 -8.490 1.00 92.06 197 LEU A CA 1
ATOM 1480 C C . LEU A 1 197 ? -8.197 5.273 -9.425 1.00 92.06 197 LEU A C 1
ATOM 1482 O O . LEU A 1 197 ? -8.104 6.466 -9.149 1.00 92.06 197 LEU A O 1
ATOM 1486 N N . ARG A 1 198 ? -8.908 4.851 -10.478 1.00 91.31 198 ARG A N 1
ATOM 1487 C CA . ARG A 1 198 ? -9.650 5.758 -11.373 1.00 91.31 198 ARG A CA 1
ATOM 1488 C C . ARG A 1 198 ? -10.712 6.555 -10.620 1.00 91.31 198 ARG A C 1
ATOM 1490 O O . ARG A 1 198 ? -10.807 7.760 -10.825 1.00 91.31 198 ARG A O 1
ATOM 1497 N N . THR A 1 199 ? -11.446 5.914 -9.709 1.00 90.69 199 THR A N 1
ATOM 1498 C CA . THR A 1 199 ? -12.447 6.582 -8.859 1.00 90.69 199 THR A CA 1
ATOM 1499 C C . THR A 1 199 ? -11.808 7.655 -7.973 1.00 90.69 199 THR A C 1
ATOM 1501 O O . THR A 1 199 ? -12.330 8.765 -7.862 1.00 90.69 199 THR A O 1
ATOM 1504 N N . ALA A 1 200 ? -10.657 7.362 -7.362 1.00 91.62 200 ALA A N 1
ATOM 1505 C CA . ALA A 1 200 ? -9.915 8.332 -6.558 1.00 91.62 200 ALA A CA 1
ATOM 1506 C C . ALA A 1 200 ? -9.429 9.531 -7.394 1.00 91.62 200 ALA A C 1
ATOM 1508 O O . ALA A 1 200 ? -9.554 10.677 -6.954 1.00 91.62 200 ALA A O 1
ATOM 1509 N N . LEU A 1 201 ? -8.935 9.270 -8.610 1.00 89.81 201 LEU A N 1
ATOM 1510 C CA . LEU A 1 201 ? -8.452 10.288 -9.550 1.00 89.81 201 LEU A CA 1
ATOM 1511 C C . LEU A 1 201 ? -9.585 11.152 -10.127 1.00 89.81 201 LEU A C 1
ATOM 1513 O O . LEU A 1 201 ? -9.378 12.332 -10.395 1.00 89.81 201 LEU A O 1
ATOM 1517 N N . SER A 1 202 ? -10.800 10.611 -10.271 1.00 88.31 202 SER A N 1
ATOM 1518 C CA . SER A 1 202 ? -11.974 11.348 -10.764 1.00 88.31 202 SER A CA 1
ATOM 1519 C C . SER A 1 202 ? -12.671 12.216 -9.705 1.00 88.31 202 SER A C 1
ATOM 1521 O O . SER A 1 202 ? -13.781 12.690 -9.937 1.00 88.31 202 SER A O 1
ATOM 1523 N N . GLY A 1 203 ? -12.054 12.420 -8.536 1.00 83.56 203 GLY A N 1
ATOM 1524 C CA . GLY A 1 203 ? -12.619 13.219 -7.442 1.00 83.56 203 GLY A CA 1
ATOM 1525 C C . GLY A 1 203 ? -13.211 12.407 -6.286 1.00 83.56 203 GLY A C 1
ATOM 1526 O O . GLY A 1 203 ? -13.881 12.979 -5.425 1.00 83.56 203 GLY A O 1
ATOM 1527 N N . GLY A 1 204 ? -12.935 11.103 -6.226 1.00 84.56 204 GLY A N 1
ATOM 1528 C CA . GLY A 1 204 ? -13.401 10.211 -5.166 1.00 84.56 204 GLY A CA 1
ATOM 1529 C C . GLY A 1 204 ? -14.842 9.732 -5.353 1.00 84.56 204 GLY A C 1
ATOM 1530 O O . GLY A 1 204 ? -15.516 10.038 -6.336 1.00 84.56 204 GLY A O 1
ATOM 1531 N N . GLY A 1 205 ? -15.332 8.955 -4.387 1.00 78.44 205 GLY A N 1
ATOM 1532 C CA . GLY A 1 205 ? -16.676 8.383 -4.424 1.00 78.44 205 GLY A CA 1
ATOM 1533 C C . GLY A 1 205 ? -17.215 8.052 -3.036 1.00 78.44 205 GLY A C 1
ATOM 1534 O O . GLY A 1 205 ? -16.471 7.669 -2.137 1.00 78.44 205 GLY A O 1
ATOM 1535 N N . SER A 1 206 ? -18.531 8.171 -2.851 1.00 69.38 206 SER A N 1
ATOM 1536 C CA . SER A 1 206 ? -19.225 7.731 -1.632 1.00 69.38 206 SER A CA 1
ATOM 1537 C C . SER A 1 206 ? -20.466 6.900 -1.977 1.00 69.38 206 SER A C 1
ATOM 1539 O O . SER A 1 206 ? -21.030 7.023 -3.066 1.00 69.38 206 SER A O 1
ATOM 1541 N N . GLY A 1 207 ? -20.886 6.019 -1.064 1.00 61.72 207 GLY A N 1
ATOM 1542 C CA . GLY A 1 207 ? -22.088 5.195 -1.236 1.00 61.72 207 GLY A CA 1
ATOM 1543 C C . GLY A 1 207 ? -21.899 4.009 -2.190 1.00 61.72 207 GLY A C 1
ATOM 1544 O O . GLY A 1 207 ? -20.832 3.407 -2.230 1.00 61.72 207 GLY A O 1
ATOM 1545 N N . GLN A 1 208 ? -22.935 3.654 -2.959 1.00 53.44 208 GLN A N 1
ATOM 1546 C CA . GLN A 1 208 ? -22.936 2.460 -3.826 1.00 53.44 208 GLN A CA 1
ATOM 1547 C C . GLN A 1 208 ? -21.826 2.470 -4.892 1.00 53.44 208 GLN A C 1
ATOM 1549 O O . GLN A 1 208 ? -21.300 1.413 -5.224 1.00 53.44 208 GLN A O 1
ATOM 1554 N N . ALA A 1 209 ? -21.414 3.649 -5.372 1.00 49.16 209 ALA A N 1
ATOM 1555 C CA . ALA A 1 209 ? -20.285 3.786 -6.298 1.00 49.16 209 ALA A CA 1
ATOM 1556 C C . ALA A 1 209 ? -18.943 3.403 -5.640 1.00 49.16 209 ALA A C 1
ATOM 1558 O O . ALA A 1 209 ? -18.129 2.715 -6.246 1.00 49.16 209 ALA A O 1
ATOM 1559 N N . ALA A 1 210 ? -18.749 3.761 -4.366 1.00 52.72 210 ALA A N 1
ATOM 1560 C CA . ALA A 1 210 ? -17.588 3.344 -3.576 1.00 52.72 210 ALA A CA 1
ATOM 1561 C C . ALA A 1 210 ? -17.659 1.864 -3.157 1.00 52.72 210 ALA A C 1
ATOM 1563 O O . ALA A 1 210 ? -16.641 1.238 -2.909 1.00 52.72 210 ALA A O 1
ATOM 1564 N N . GLN A 1 211 ? -18.862 1.294 -3.109 1.00 54.62 211 GLN A N 1
ATOM 1565 C CA . GLN A 1 211 ? -19.130 -0.115 -2.805 1.00 54.62 211 GLN A CA 1
ATOM 1566 C C . GLN A 1 211 ? -18.860 -1.037 -4.005 1.00 54.62 211 GLN A C 1
ATOM 1568 O O . GLN A 1 211 ? -18.524 -2.201 -3.819 1.00 54.62 211 GLN A O 1
ATOM 1573 N N . ALA A 1 212 ? -18.990 -0.507 -5.225 1.00 51.28 212 ALA A N 1
ATOM 1574 C CA . ALA A 1 212 ? -18.602 -1.190 -6.455 1.00 51.28 212 ALA A CA 1
ATOM 1575 C C . ALA A 1 212 ? -17.080 -1.152 -6.688 1.00 51.28 212 ALA A C 1
ATOM 1577 O O . ALA A 1 212 ? -16.521 -2.132 -7.168 1.00 51.28 212 ALA A O 1
ATOM 1578 N N . ALA A 1 213 ? -16.417 -0.048 -6.318 1.00 51.12 213 ALA A N 1
ATOM 1579 C CA . ALA A 1 213 ? -14.971 0.133 -6.489 1.00 51.12 213 ALA A CA 1
ATOM 1580 C C . ALA A 1 213 ? -14.131 -0.332 -5.281 1.00 51.12 213 ALA A C 1
ATOM 1582 O O . ALA A 1 213 ? -12.968 -0.683 -5.436 1.00 51.12 213 ALA A O 1
ATOM 1583 N N . GLY A 1 214 ? -14.700 -0.341 -4.074 1.00 51.53 214 GLY A N 1
ATOM 1584 C CA . GLY A 1 214 ? -14.043 -0.730 -2.828 1.00 51.53 214 GLY A CA 1
ATOM 1585 C C . GLY A 1 214 ? -14.742 -1.921 -2.180 1.00 51.53 214 GLY A C 1
ATOM 1586 O O . GLY A 1 214 ? -15.952 -1.901 -1.957 1.00 51.53 214 GLY A O 1
ATOM 1587 N N . ALA A 1 215 ? -13.975 -2.949 -1.808 1.00 50.38 215 ALA A N 1
ATOM 1588 C CA . ALA A 1 215 ? -14.498 -4.213 -1.271 1.00 50.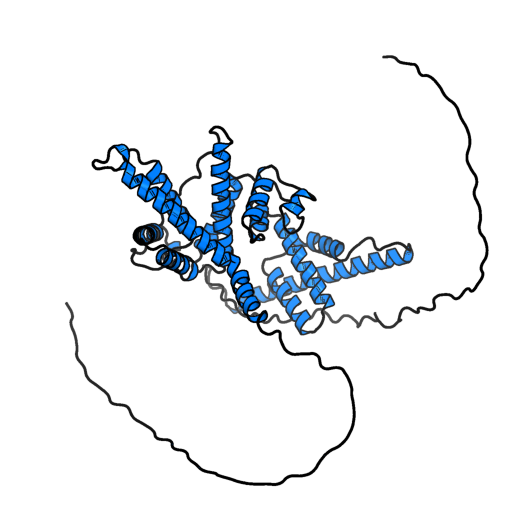38 215 ALA A CA 1
ATOM 1589 C C . ALA A 1 215 ? -15.325 -4.076 0.031 1.00 50.38 215 ALA A C 1
ATOM 1591 O O . ALA A 1 215 ? -16.000 -5.021 0.432 1.00 50.38 215 ALA A O 1
ATOM 1592 N N . SER A 1 216 ? -15.277 -2.919 0.703 1.00 55.81 216 SER A N 1
ATOM 1593 C CA . SER A 1 216 ? -15.885 -2.671 2.019 1.00 55.81 216 SER A CA 1
ATOM 1594 C C . SER A 1 216 ? -16.974 -1.587 2.039 1.00 55.81 216 SER A C 1
ATOM 1596 O O . SER A 1 216 ? -17.521 -1.312 3.108 1.00 55.81 216 SER A O 1
ATOM 1598 N N . GLY A 1 217 ? -17.313 -0.952 0.906 1.00 62.97 217 GLY A N 1
ATOM 1599 C CA . GLY A 1 217 ? -18.256 0.183 0.895 1.00 62.97 217 GLY A CA 1
ATOM 1600 C C . GLY A 1 217 ? -17.765 1.432 1.629 1.00 62.97 217 GLY A C 1
ATOM 1601 O O . GLY A 1 217 ? -18.562 2.305 1.972 1.00 62.97 217 GLY A O 1
ATOM 1602 N N . GLU A 1 218 ? -16.463 1.494 1.891 1.00 68.62 218 GLU A N 1
ATOM 1603 C CA . GLU A 1 218 ? -15.779 2.632 2.492 1.00 68.62 218 GLU A CA 1
ATOM 1604 C C . GLU A 1 218 ? -15.667 3.766 1.455 1.00 68.62 218 GLU A C 1
ATOM 1606 O O . GLU A 1 218 ? -15.428 3.478 0.281 1.00 68.62 218 GLU A O 1
ATOM 1611 N N . PRO A 1 219 ? -15.885 5.043 1.828 1.00 81.56 219 PRO A N 1
ATOM 1612 C CA . PRO A 1 219 ? -15.758 6.150 0.884 1.00 81.56 219 PRO A CA 1
ATOM 1613 C C . PRO A 1 219 ? -14.332 6.215 0.330 1.00 81.56 219 PRO A C 1
ATOM 1615 O O . PRO A 1 219 ? -13.365 6.160 1.087 1.00 81.56 219 PRO A O 1
ATOM 1618 N N . VAL A 1 220 ? -14.208 6.365 -0.987 1.00 88.06 220 VAL A N 1
ATOM 1619 C CA . VAL A 1 220 ? -12.919 6.519 -1.665 1.00 88.06 220 VAL A CA 1
ATOM 1620 C C . VAL A 1 220 ? -12.565 8.008 -1.665 1.00 88.06 220 VAL A C 1
ATOM 1622 O O . VAL A 1 220 ? -13.291 8.796 -2.282 1.00 88.06 220 VAL A O 1
ATOM 1625 N N . PRO A 1 221 ? -11.489 8.430 -0.980 1.00 89.94 221 PRO A N 1
ATOM 1626 C CA . PRO A 1 221 ? -11.098 9.830 -0.958 1.00 89.94 221 PRO A CA 1
ATOM 1627 C C . PRO A 1 221 ? -10.497 10.256 -2.303 1.00 89.94 221 PRO A C 1
ATOM 1629 O O . PRO A 1 221 ? -9.894 9.458 -3.019 1.00 89.94 221 PRO A O 1
ATOM 1632 N N . ALA A 1 222 ? -10.645 11.539 -2.632 1.00 90.94 222 ALA A N 1
ATOM 1633 C CA . ALA A 1 222 ? -10.007 12.124 -3.803 1.00 90.94 222 ALA A CA 1
ATOM 1634 C C . ALA A 1 222 ? -8.493 12.248 -3.581 1.00 90.94 222 ALA A C 1
ATOM 1636 O O . ALA A 1 222 ? -8.043 12.727 -2.531 1.00 90.94 222 ALA A O 1
ATOM 1637 N N . ALA A 1 223 ? -7.707 11.855 -4.577 1.00 91.88 223 ALA A N 1
ATOM 1638 C CA . ALA A 1 223 ? -6.262 12.015 -4.546 1.00 91.88 223 ALA A CA 1
ATOM 1639 C C . ALA A 1 223 ? -5.722 12.303 -5.945 1.00 91.88 223 ALA A C 1
ATOM 1641 O O . ALA A 1 223 ? -6.239 11.807 -6.941 1.00 91.88 223 ALA A O 1
ATOM 1642 N N . ASP A 1 224 ? -4.675 13.116 -5.994 1.00 91.12 224 ASP A N 1
ATOM 1643 C CA . ASP A 1 224 ? -3.975 13.461 -7.223 1.00 91.12 224 ASP A CA 1
ATOM 1644 C C . ASP A 1 224 ? -2.962 12.368 -7.619 1.00 91.12 224 ASP A C 1
ATOM 1646 O O . ASP A 1 224 ? -2.360 11.715 -6.758 1.00 91.12 224 ASP A O 1
ATOM 1650 N N . LEU A 1 225 ? -2.757 12.184 -8.927 1.00 90.75 225 LEU A N 1
ATOM 1651 C CA . LEU A 1 225 ? -1.907 11.130 -9.483 1.00 90.75 225 LEU A CA 1
ATOM 1652 C C . LEU A 1 225 ? -0.439 11.284 -9.073 1.00 90.75 225 LEU A C 1
ATOM 1654 O O . LEU A 1 225 ? 0.215 10.285 -8.749 1.00 90.75 225 LEU A O 1
ATOM 1658 N N . ASP A 1 226 ? 0.091 12.509 -9.075 1.00 89.75 226 ASP A N 1
ATOM 1659 C CA . ASP A 1 226 ? 1.477 12.786 -8.685 1.00 89.75 226 ASP A CA 1
ATOM 1660 C C . ASP A 1 226 ? 1.669 12.527 -7.196 1.00 89.75 226 ASP A C 1
ATOM 1662 O O . ASP A 1 226 ? 2.621 11.857 -6.791 1.00 89.75 226 ASP A O 1
ATOM 1666 N N . THR A 1 227 ? 0.710 12.973 -6.388 1.00 91.75 227 THR A N 1
ATOM 1667 C CA . THR A 1 227 ? 0.723 12.762 -4.938 1.00 91.75 227 THR A CA 1
ATOM 1668 C C . THR A 1 227 ? 0.652 11.273 -4.582 1.00 91.75 227 THR A C 1
ATOM 1670 O O . THR A 1 227 ? 1.403 10.807 -3.720 1.00 91.75 227 THR A O 1
ATOM 1673 N N . LEU A 1 228 ? -0.197 10.497 -5.265 1.00 93.00 228 LEU A N 1
ATOM 1674 C CA . LEU A 1 228 ? -0.279 9.040 -5.113 1.00 93.00 228 LEU A CA 1
ATOM 1675 C C . LEU A 1 228 ? 1.028 8.351 -5.510 1.00 93.00 228 LEU A C 1
ATOM 1677 O O . LEU A 1 228 ? 1.563 7.552 -4.742 1.00 93.00 228 LEU A O 1
ATOM 1681 N N . SER A 1 229 ? 1.567 8.699 -6.681 1.00 91.75 229 SER A N 1
ATOM 1682 C CA . SER A 1 229 ? 2.809 8.120 -7.210 1.00 91.75 229 SER A CA 1
ATOM 1683 C C . SER A 1 229 ? 3.999 8.398 -6.282 1.00 91.75 229 SER A C 1
ATOM 1685 O O . SER A 1 229 ? 4.804 7.503 -6.005 1.00 91.75 229 SER A O 1
ATOM 1687 N N . ALA A 1 230 ? 4.090 9.623 -5.756 1.00 91.44 230 ALA A N 1
ATOM 1688 C CA . ALA A 1 230 ? 5.118 10.028 -4.803 1.00 91.44 230 ALA A CA 1
ATOM 1689 C C . ALA A 1 230 ? 4.970 9.295 -3.462 1.00 91.44 230 ALA A C 1
ATOM 1691 O O . ALA A 1 230 ? 5.957 8.799 -2.921 1.00 91.44 230 ALA A O 1
ATOM 1692 N N . THR A 1 231 ? 3.741 9.168 -2.953 1.00 94.12 231 THR A N 1
ATOM 1693 C CA . THR A 1 231 ? 3.461 8.467 -1.690 1.00 94.12 231 THR A CA 1
ATOM 1694 C C . THR A 1 231 ? 3.791 6.975 -1.796 1.00 94.12 231 THR A C 1
ATOM 1696 O O . THR A 1 231 ? 4.476 6.437 -0.929 1.00 94.12 231 THR A O 1
ATOM 1699 N N . ALA A 1 232 ? 3.390 6.314 -2.888 1.00 94.56 232 ALA A N 1
ATOM 1700 C CA . ALA A 1 232 ? 3.727 4.913 -3.145 1.00 94.56 232 ALA A CA 1
ATOM 1701 C C . ALA A 1 232 ? 5.245 4.709 -3.256 1.00 94.56 232 ALA A C 1
ATOM 1703 O O . ALA A 1 232 ? 5.797 3.777 -2.674 1.00 94.56 232 ALA A O 1
ATOM 1704 N N . SER A 1 233 ? 5.936 5.608 -3.965 1.00 92.62 233 SER A N 1
ATOM 1705 C CA . SER A 1 233 ? 7.395 5.562 -4.101 1.00 92.62 233 SER A CA 1
ATOM 1706 C C . SER A 1 233 ? 8.102 5.725 -2.760 1.00 92.62 233 SER A C 1
ATOM 1708 O O . SER A 1 233 ? 9.027 4.969 -2.483 1.00 92.62 233 SER A O 1
ATOM 1710 N N . LYS A 1 234 ? 7.627 6.646 -1.914 1.00 92.81 234 LYS A N 1
ATOM 1711 C CA . LYS A 1 234 ? 8.163 6.862 -0.571 1.00 92.81 234 LYS A CA 1
ATOM 1712 C C . LYS A 1 234 ? 8.032 5.612 0.303 1.00 92.81 234 LYS A C 1
ATOM 1714 O O . LYS A 1 234 ? 9.022 5.206 0.896 1.00 92.81 234 LYS A O 1
ATOM 1719 N N . PHE A 1 235 ? 6.863 4.966 0.335 1.00 93.56 235 PHE A N 1
ATOM 1720 C CA . PHE A 1 235 ? 6.693 3.724 1.101 1.00 93.56 235 PHE A CA 1
ATOM 1721 C C . PHE A 1 235 ? 7.596 2.595 0.596 1.00 93.56 235 PHE A C 1
ATOM 1723 O O . PHE A 1 235 ? 8.190 1.875 1.393 1.00 93.56 235 PHE A O 1
ATOM 1730 N N . ILE A 1 236 ? 7.737 2.456 -0.725 1.00 93.19 236 ILE A N 1
ATOM 1731 C CA . ILE A 1 236 ? 8.650 1.472 -1.320 1.00 93.19 236 ILE A CA 1
ATOM 1732 C C . ILE A 1 236 ? 10.099 1.768 -0.921 1.00 93.19 236 ILE A C 1
ATOM 1734 O O . ILE A 1 236 ? 10.821 0.848 -0.552 1.00 93.19 236 ILE A O 1
ATOM 1738 N N . ASP A 1 237 ? 10.524 3.032 -0.967 1.00 90.31 237 ASP A N 1
ATOM 1739 C CA . ASP A 1 237 ? 11.875 3.426 -0.562 1.00 90.31 237 ASP A CA 1
ATOM 1740 C C . ASP A 1 237 ? 12.140 3.147 0.913 1.00 90.31 237 ASP A C 1
ATOM 1742 O O . ASP A 1 237 ? 13.158 2.537 1.226 1.00 90.31 237 ASP A O 1
ATOM 1746 N N . GLU A 1 238 ? 11.214 3.514 1.798 1.00 90.81 238 GLU A N 1
ATOM 1747 C CA . GLU A 1 238 ? 11.329 3.261 3.237 1.00 90.81 238 GLU A CA 1
ATOM 1748 C C . GLU A 1 238 ? 11.427 1.760 3.547 1.00 90.81 238 GLU A C 1
ATOM 1750 O O . GLU A 1 238 ? 12.212 1.363 4.410 1.00 90.81 238 GLU A O 1
ATOM 1755 N N . MET A 1 239 ? 10.678 0.917 2.822 1.00 91.88 239 MET A N 1
ATOM 1756 C CA . MET A 1 239 ? 10.758 -0.541 2.952 1.00 91.88 239 MET A CA 1
ATOM 1757 C C . MET A 1 239 ? 12.072 -1.109 2.403 1.00 91.88 239 MET A C 1
ATOM 1759 O O . MET A 1 239 ? 12.654 -2.000 3.015 1.00 91.88 239 MET A O 1
ATOM 1763 N N . GLU A 1 240 ? 12.545 -0.624 1.253 1.00 88.75 240 GLU A N 1
ATOM 1764 C CA . GLU A 1 240 ? 13.757 -1.128 0.589 1.00 88.75 240 GLU A CA 1
ATOM 1765 C C . GLU A 1 240 ? 15.064 -0.533 1.137 1.00 88.75 240 GLU A C 1
ATOM 1767 O O . GLU A 1 240 ? 16.147 -1.019 0.800 1.00 88.75 240 GLU A O 1
ATOM 1772 N N . GLU A 1 241 ? 14.988 0.520 1.951 1.00 85.88 241 GLU A N 1
ATOM 1773 C CA . GLU A 1 241 ? 16.113 1.080 2.705 1.00 85.88 241 GLU A CA 1
ATOM 1774 C C . GLU A 1 241 ? 16.432 0.272 3.970 1.00 85.88 241 GLU A C 1
ATOM 1776 O O . GLU A 1 241 ? 17.558 0.334 4.463 1.00 85.88 241 GLU A O 1
ATOM 1781 N N . GLN A 1 242 ? 15.491 -0.536 4.466 1.00 84.38 242 GLN A N 1
ATOM 1782 C CA . GLN A 1 242 ? 15.755 -1.441 5.584 1.00 84.38 242 GLN A CA 1
ATOM 1783 C C . GLN A 1 242 ? 16.799 -2.502 5.200 1.00 84.38 242 GLN A C 1
ATOM 1785 O O . GLN A 1 242 ? 16.859 -2.965 4.058 1.00 84.38 242 GLN A O 1
ATOM 1790 N N . ALA A 1 243 ? 17.607 -2.935 6.174 1.00 80.88 243 ALA A N 1
ATOM 1791 C CA . ALA A 1 243 ? 18.582 -4.010 5.960 1.00 80.88 243 ALA A CA 1
ATOM 1792 C C . ALA A 1 243 ? 17.900 -5.320 5.518 1.00 80.88 243 ALA A C 1
ATOM 1794 O O . ALA A 1 243 ? 18.399 -6.021 4.634 1.00 80.88 243 ALA A O 1
ATOM 1795 N N . GLU A 1 244 ? 16.730 -5.600 6.093 1.00 83.88 244 GLU A N 1
ATOM 1796 C CA . GLU A 1 244 ? 15.854 -6.709 5.736 1.00 83.88 244 GLU A CA 1
ATOM 1797 C C . GLU A 1 244 ? 14.432 -6.194 5.473 1.00 83.88 244 GLU A C 1
ATOM 1799 O O . GLU A 1 244 ? 13.885 -5.405 6.244 1.00 83.88 244 GLU A O 1
ATOM 1804 N N . VAL A 1 245 ? 13.817 -6.659 4.382 1.00 87.56 245 VAL A N 1
ATOM 1805 C CA . VAL A 1 245 ? 12.414 -6.359 4.071 1.00 87.56 245 VAL A CA 1
ATOM 1806 C C . VAL A 1 245 ? 11.524 -7.327 4.845 1.00 87.56 245 VAL A C 1
ATOM 1808 O O . VAL A 1 245 ? 11.394 -8.489 4.460 1.00 87.56 245 VAL A O 1
ATOM 1811 N N . LEU A 1 246 ? 10.886 -6.827 5.906 1.00 84.88 246 LEU A N 1
ATOM 1812 C CA . LEU A 1 246 ? 10.049 -7.625 6.812 1.00 84.88 246 LEU A CA 1
ATOM 1813 C C . LEU A 1 246 ? 8.825 -8.249 6.122 1.00 84.88 246 LEU A C 1
ATOM 1815 O O . LEU A 1 246 ? 8.467 -9.387 6.412 1.00 84.88 246 LEU A O 1
ATOM 1819 N N . ASP A 1 247 ? 8.187 -7.522 5.197 1.00 90.75 247 ASP A N 1
ATOM 1820 C CA . ASP A 1 247 ? 7.029 -8.015 4.443 1.00 90.75 247 ASP A CA 1
ATOM 1821 C C . ASP A 1 247 ? 7.215 -7.812 2.933 1.00 90.75 247 ASP A C 1
ATOM 1823 O O . ASP A 1 247 ? 6.911 -6.765 2.353 1.00 90.75 247 ASP A O 1
ATOM 1827 N N . ARG A 1 248 ? 7.706 -8.863 2.272 1.00 90.88 248 ARG A N 1
ATOM 1828 C CA . ARG A 1 248 ? 7.903 -8.885 0.815 1.00 90.88 248 ARG A CA 1
ATOM 1829 C C . ARG A 1 248 ? 6.594 -8.954 0.032 1.00 90.88 248 ARG A C 1
ATOM 1831 O O . ARG A 1 248 ? 6.571 -8.541 -1.127 1.00 90.88 248 ARG A O 1
ATOM 1838 N N . ARG A 1 249 ? 5.513 -9.468 0.629 1.00 92.12 249 ARG A N 1
ATOM 1839 C CA . ARG A 1 249 ? 4.195 -9.530 -0.023 1.00 92.12 249 ARG A CA 1
ATOM 1840 C C . ARG A 1 249 ? 3.584 -8.135 -0.082 1.00 92.12 249 ARG A C 1
ATOM 1842 O O . ARG A 1 249 ? 3.083 -7.733 -1.130 1.00 92.12 249 ARG A O 1
ATOM 1849 N N . LEU A 1 250 ? 3.676 -7.378 1.011 1.00 92.75 250 LEU A N 1
ATOM 1850 C CA . LEU A 1 250 ? 3.287 -5.969 1.044 1.00 92.75 250 LEU A CA 1
ATOM 1851 C C . LEU A 1 250 ? 4.118 -5.139 0.062 1.00 92.75 250 LEU A C 1
ATOM 1853 O O . LEU A 1 250 ? 3.545 -4.371 -0.710 1.00 92.75 250 LEU A O 1
ATOM 1857 N N . LEU A 1 251 ? 5.440 -5.348 0.026 1.00 94.00 251 LEU A N 1
ATOM 1858 C CA . LEU A 1 251 ? 6.305 -4.675 -0.943 1.00 94.00 251 LEU A CA 1
ATOM 1859 C C . LEU A 1 251 ? 5.867 -4.978 -2.382 1.00 94.00 251 LEU A C 1
ATOM 1861 O O . LEU A 1 251 ? 5.726 -4.059 -3.184 1.00 94.00 251 LEU A O 1
ATOM 1865 N N . ALA A 1 252 ? 5.595 -6.246 -2.710 1.00 94.38 252 ALA A N 1
ATOM 1866 C CA . ALA A 1 252 ? 5.136 -6.622 -4.044 1.00 94.38 252 ALA A CA 1
ATOM 1867 C C . ALA A 1 252 ? 3.819 -5.926 -4.424 1.00 94.38 252 ALA A C 1
ATOM 1869 O O . ALA A 1 252 ? 3.717 -5.380 -5.521 1.00 94.38 252 ALA A O 1
ATOM 1870 N N . ARG A 1 253 ? 2.848 -5.868 -3.503 1.00 94.25 253 ARG A N 1
ATOM 1871 C CA . ARG A 1 253 ? 1.571 -5.158 -3.704 1.00 94.25 253 ARG A CA 1
ATOM 1872 C C . ARG A 1 253 ? 1.771 -3.665 -3.940 1.00 94.25 253 ARG A C 1
ATOM 1874 O O . ARG A 1 253 ? 1.186 -3.115 -4.865 1.00 94.25 253 ARG A O 1
ATOM 1881 N N . LEU A 1 254 ? 2.621 -3.014 -3.148 1.00 95.25 254 LEU A N 1
ATOM 1882 C CA . LEU A 1 254 ? 2.944 -1.597 -3.326 1.00 95.25 254 LEU A CA 1
ATOM 1883 C C . LEU A 1 254 ? 3.606 -1.329 -4.680 1.00 95.25 254 LEU A C 1
ATOM 1885 O O . LEU A 1 254 ? 3.255 -0.362 -5.355 1.00 95.25 254 LEU A O 1
ATOM 1889 N N . VAL A 1 255 ? 4.535 -2.193 -5.103 1.00 95.44 255 VAL A N 1
ATOM 1890 C CA . VAL A 1 255 ? 5.189 -2.067 -6.412 1.00 95.44 255 VAL A CA 1
ATOM 1891 C C . VAL A 1 255 ? 4.178 -2.257 -7.546 1.00 95.44 255 VAL A C 1
ATOM 1893 O O . VAL A 1 255 ? 4.213 -1.472 -8.489 1.00 95.44 255 VAL A O 1
ATOM 1896 N N . LEU A 1 256 ? 3.250 -3.218 -7.445 1.00 95.06 256 LEU A N 1
ATOM 1897 C CA . LEU A 1 256 ? 2.159 -3.387 -8.417 1.00 95.06 256 LEU A CA 1
ATOM 1898 C C . LEU A 1 256 ? 1.295 -2.129 -8.524 1.00 95.06 256 LEU A C 1
ATOM 1900 O O . LEU A 1 256 ? 1.124 -1.611 -9.623 1.00 95.06 256 LEU A O 1
ATOM 1904 N N . VAL A 1 257 ? 0.831 -1.591 -7.392 1.00 95.25 257 VAL A N 1
ATOM 1905 C CA . VAL A 1 257 ? 0.019 -0.364 -7.362 1.00 95.25 257 VAL A CA 1
ATOM 1906 C C . VAL A 1 257 ? 0.776 0.813 -7.982 1.00 95.25 257 VAL A C 1
ATOM 1908 O O . VAL A 1 257 ? 0.206 1.582 -8.753 1.00 95.25 257 VAL A O 1
ATOM 1911 N N . ARG A 1 258 ? 2.081 0.952 -7.714 1.00 94.25 258 ARG A N 1
ATOM 1912 C CA . ARG A 1 258 ? 2.902 1.995 -8.347 1.00 94.25 258 ARG A CA 1
ATOM 1913 C C . ARG A 1 258 ? 2.978 1.824 -9.867 1.00 94.25 258 ARG A C 1
ATOM 1915 O O . ARG A 1 258 ? 2.912 2.815 -10.588 1.00 94.25 258 ARG A O 1
ATOM 1922 N N . GLU A 1 259 ? 3.122 0.600 -10.369 1.00 92.75 259 GLU A N 1
ATOM 1923 C CA . GLU A 1 259 ? 3.128 0.345 -11.815 1.00 92.75 259 GLU A CA 1
ATOM 1924 C C . GLU A 1 259 ? 1.752 0.564 -12.456 1.00 92.75 259 GLU A C 1
ATOM 1926 O O . GLU A 1 259 ? 1.673 1.071 -13.571 1.00 92.75 259 GLU A O 1
ATOM 1931 N N . GLU A 1 260 ? 0.667 0.259 -11.753 1.00 93.88 260 GLU A N 1
ATOM 1932 C CA . GLU A 1 260 ? -0.701 0.559 -12.185 1.00 93.88 260 GLU A CA 1
ATOM 1933 C C . GLU A 1 260 ? -0.946 2.072 -12.273 1.00 93.88 260 GLU A C 1
ATOM 1935 O O . GLU A 1 260 ? -1.470 2.551 -13.276 1.00 93.88 260 GLU A O 1
ATOM 1940 N N . LEU A 1 261 ? -0.472 2.854 -11.296 1.00 92.56 261 LEU A N 1
ATOM 1941 C CA . LEU A 1 261 ? -0.494 4.322 -11.358 1.00 92.56 261 LEU A CA 1
ATOM 1942 C C . LEU A 1 261 ? 0.287 4.862 -12.567 1.00 92.56 261 LEU A C 1
ATOM 1944 O O . LEU A 1 261 ? -0.119 5.851 -13.178 1.00 92.56 261 LEU A O 1
ATOM 1948 N N . ARG A 1 262 ? 1.386 4.203 -12.956 1.00 88.44 262 ARG A N 1
ATOM 1949 C CA . ARG A 1 262 ? 2.126 4.542 -14.182 1.00 88.44 262 ARG A CA 1
ATOM 1950 C C . ARG A 1 262 ? 1.324 4.241 -15.441 1.00 88.44 262 ARG A C 1
ATOM 1952 O O . ARG A 1 262 ? 1.296 5.083 -16.331 1.00 88.44 262 ARG A O 1
ATOM 1959 N N . MET A 1 263 ? 0.648 3.092 -15.502 1.00 88.25 263 MET A N 1
ATOM 1960 C CA . MET A 1 263 ? -0.253 2.775 -16.618 1.00 88.25 263 MET A CA 1
ATOM 1961 C C . MET A 1 263 ? -1.357 3.830 -16.741 1.00 88.25 263 MET A C 1
ATOM 1963 O O . MET A 1 263 ? -1.580 4.343 -17.830 1.00 88.25 263 MET A O 1
ATOM 1967 N N . LEU A 1 264 ? -1.975 4.235 -15.626 1.00 89.62 264 LEU A N 1
ATOM 1968 C CA . LEU A 1 264 ? -3.001 5.286 -15.617 1.00 89.62 264 LEU A CA 1
ATOM 1969 C C . LEU A 1 264 ? -2.458 6.648 -16.076 1.00 89.62 264 LEU A C 1
ATOM 1971 O O . LEU A 1 264 ? -3.156 7.390 -16.763 1.00 89.62 264 LEU A O 1
ATOM 1975 N N . ARG A 1 265 ? -1.202 6.977 -15.747 1.00 86.62 265 ARG A N 1
ATOM 1976 C CA . ARG A 1 265 ? -0.529 8.178 -16.268 1.00 86.62 265 ARG A CA 1
ATOM 1977 C C . ARG A 1 265 ? -0.359 8.124 -17.782 1.00 86.62 265 ARG A C 1
ATOM 1979 O O . ARG A 1 265 ? -0.568 9.127 -18.458 1.00 86.62 265 ARG A O 1
ATOM 1986 N N . GLU A 1 266 ? 0.059 6.974 -18.302 1.00 81.62 266 GLU A N 1
ATOM 1987 C CA . GLU A 1 266 ? 0.229 6.753 -19.739 1.00 81.62 266 GLU A CA 1
ATOM 1988 C C . GLU A 1 266 ? -1.125 6.789 -20.466 1.00 81.62 266 GLU A C 1
ATOM 1990 O O . GLU A 1 266 ? -1.227 7.468 -21.482 1.00 81.62 266 GLU A O 1
ATOM 1995 N N . GLU A 1 267 ? -2.177 6.170 -19.912 1.00 81.88 267 GLU A N 1
ATOM 1996 C CA . GLU A 1 267 ? -3.565 6.277 -20.398 1.00 81.88 267 GLU A CA 1
ATOM 1997 C C . GLU A 1 267 ? -4.019 7.745 -20.456 1.00 81.88 267 GLU A C 1
ATOM 1999 O O . GLU A 1 267 ? -4.509 8.207 -21.488 1.00 81.88 267 GLU A O 1
ATOM 2004 N N . GLY A 1 268 ? -3.779 8.497 -19.376 1.00 73.44 268 GLY A N 1
ATOM 2005 C CA . GLY A 1 268 ? -4.123 9.912 -19.264 1.00 73.44 268 GLY A CA 1
ATOM 2006 C C . GLY A 1 268 ? -3.456 10.789 -20.324 1.00 73.44 268 GLY A C 1
ATOM 2007 O O . GLY A 1 268 ? -4.104 11.678 -20.868 1.00 73.44 268 GLY A O 1
ATOM 2008 N N . ARG A 1 269 ? -2.202 10.502 -20.701 1.00 68.19 269 ARG A N 1
ATOM 2009 C CA . ARG A 1 269 ? -1.499 11.229 -21.779 1.00 68.19 269 ARG A CA 1
ATOM 2010 C C . ARG A 1 269 ? -2.148 11.083 -23.149 1.00 68.19 269 ARG A C 1
ATOM 2012 O O . ARG A 1 269 ? -1.989 11.970 -23.977 1.00 68.19 269 ARG A O 1
ATOM 2019 N N . PHE A 1 270 ? -2.820 9.967 -23.419 1.00 57.22 270 PHE A N 1
ATOM 2020 C CA . PHE A 1 270 ? -3.533 9.793 -24.686 1.00 57.22 270 PHE A CA 1
ATOM 2021 C C . PHE A 1 270 ? -4.872 10.535 -24.703 1.00 57.22 270 PHE A C 1
ATOM 2023 O O . PHE A 1 270 ? -5.398 10.808 -25.779 1.00 57.22 270 PHE A O 1
ATOM 2030 N N . THR A 1 271 ? -5.427 10.851 -23.529 1.00 63.31 271 THR A N 1
ATOM 2031 C CA . THR A 1 271 ? -6.708 11.560 -23.389 1.00 63.31 271 THR A CA 1
ATOM 2032 C C . THR A 1 271 ? -6.562 13.058 -23.136 1.00 63.31 271 THR A C 1
ATOM 2034 O O . THR A 1 271 ? -7.464 13.817 -23.478 1.00 63.31 271 THR A O 1
ATOM 2037 N N . ASP A 1 272 ? -5.452 13.477 -22.530 1.00 57.19 272 ASP A N 1
ATOM 2038 C CA . ASP A 1 272 ? -5.151 14.857 -22.163 1.00 57.19 272 ASP A CA 1
ATOM 2039 C C . ASP A 1 272 ? -4.014 15.369 -23.055 1.00 57.19 272 ASP A C 1
ATOM 2041 O O . ASP A 1 272 ? -2.897 14.849 -23.021 1.00 57.19 272 ASP A O 1
ATOM 2045 N N . ASP A 1 273 ? -4.330 16.355 -23.893 1.00 44.88 273 ASP A N 1
ATOM 2046 C CA . ASP A 1 273 ? -3.565 16.819 -25.058 1.00 44.88 273 ASP A CA 1
ATOM 2047 C C . ASP A 1 273 ? -2.286 17.595 -24.642 1.00 44.88 273 ASP A C 1
ATOM 2049 O O . ASP A 1 273 ? -2.136 18.795 -24.869 1.00 44.88 273 ASP A O 1
ATOM 2053 N N . GLY A 1 274 ? -1.351 16.905 -23.976 1.00 50.12 274 GLY A N 1
ATOM 2054 C CA . GLY A 1 274 ? 0.016 17.369 -23.710 1.00 50.12 274 GLY A CA 1
ATOM 2055 C C . GLY A 1 274 ? 0.309 17.990 -22.336 1.00 50.12 274 GLY A C 1
ATOM 2056 O O . GLY A 1 274 ? 1.402 18.529 -22.163 1.00 50.12 274 GLY A O 1
ATOM 2057 N N . ALA A 1 275 ? -0.596 17.927 -21.351 1.00 48.34 275 ALA A N 1
ATOM 2058 C CA . ALA A 1 275 ? -0.415 18.639 -20.074 1.00 48.34 275 ALA A CA 1
ATOM 2059 C C . ALA A 1 275 ? 0.193 17.812 -18.922 1.00 48.34 275 ALA A C 1
ATOM 2061 O O . ALA A 1 275 ? 0.681 18.394 -17.953 1.00 48.34 275 ALA A O 1
ATOM 2062 N N . SER A 1 276 ? 0.206 16.477 -19.002 1.00 52.81 276 SER A N 1
ATOM 2063 C CA . SER A 1 276 ? 0.701 15.647 -17.895 1.00 52.81 276 SER A CA 1
ATOM 2064 C C . SER A 1 276 ? 2.236 15.536 -17.898 1.00 52.81 276 SER A C 1
ATOM 2066 O O . SER A 1 276 ? 2.794 14.908 -18.807 1.00 52.81 276 SER A O 1
ATOM 2068 N N . PRO A 1 277 ? 2.944 16.091 -16.890 1.00 54.16 277 PRO A N 1
ATOM 2069 C CA . PRO A 1 277 ? 4.397 16.032 -16.826 1.00 54.16 277 PRO A CA 1
ATOM 2070 C C . PRO A 1 277 ? 4.894 14.587 -16.750 1.00 54.16 277 PRO A C 1
ATOM 2072 O O . PRO A 1 277 ? 4.242 13.680 -16.215 1.00 54.16 277 PRO A O 1
ATOM 2075 N N . GLU A 1 278 ? 6.079 14.357 -17.314 1.00 61.50 278 GLU A N 1
ATOM 2076 C CA . GLU A 1 278 ? 6.706 13.049 -17.224 1.00 61.50 278 GLU A CA 1
ATOM 2077 C C . GLU A 1 278 ? 7.126 12.719 -15.801 1.00 61.50 278 GLU A C 1
ATOM 2079 O O . GLU A 1 278 ? 7.654 13.579 -15.100 1.00 61.50 278 GLU A O 1
ATOM 2084 N N . GLU A 1 279 ? 6.926 11.460 -15.389 1.00 64.56 279 GLU A N 1
ATOM 2085 C CA . GLU A 1 279 ? 7.350 11.021 -14.062 1.00 64.56 279 GLU A CA 1
ATOM 2086 C C . GLU A 1 279 ? 8.849 11.322 -13.894 1.00 64.56 279 GLU A C 1
ATOM 2088 O O . GLU A 1 279 ? 9.649 10.943 -14.762 1.00 64.56 279 GLU A O 1
ATOM 2093 N N . PRO A 1 280 ? 9.253 12.025 -12.824 1.00 61.09 280 PRO A N 1
ATOM 2094 C CA . PRO A 1 280 ? 10.652 12.336 -12.595 1.00 61.09 280 PRO A CA 1
ATOM 2095 C C . PRO A 1 280 ? 11.447 11.035 -12.450 1.00 61.09 280 PRO A C 1
ATOM 2097 O O . PRO A 1 280 ? 11.169 10.197 -11.593 1.00 61.09 280 PRO A O 1
ATOM 2100 N N . VAL A 1 281 ? 12.449 10.850 -13.311 1.00 65.19 281 VAL A N 1
ATOM 2101 C CA . VAL A 1 281 ? 13.326 9.677 -13.250 1.00 65.19 281 VAL A CA 1
ATOM 2102 C C . VAL A 1 281 ? 14.369 9.872 -12.164 1.00 65.19 281 VAL A C 1
ATOM 2104 O O . VAL A 1 281 ? 14.920 10.962 -12.004 1.00 65.19 281 VAL A O 1
ATOM 2107 N N . ARG A 1 282 ? 14.698 8.792 -11.447 1.00 65.81 282 ARG A N 1
ATOM 2108 C CA . ARG A 1 282 ? 15.864 8.791 -10.559 1.00 65.81 282 ARG A CA 1
ATOM 2109 C C . ARG A 1 282 ? 17.130 9.056 -11.361 1.00 65.81 282 ARG A C 1
ATOM 2111 O O . ARG A 1 282 ? 17.499 8.268 -12.231 1.00 65.81 282 ARG A O 1
ATOM 2118 N N . SER A 1 283 ? 17.815 10.140 -11.019 1.00 59.72 283 SER A N 1
ATOM 2119 C CA . SER A 1 283 ? 19.108 10.500 -11.601 1.00 59.72 283 SER A CA 1
ATOM 2120 C C . SER A 1 283 ? 20.210 9.494 -11.243 1.00 59.72 283 SER A C 1
ATOM 2122 O O . SER A 1 283 ? 21.168 9.335 -11.994 1.00 59.72 283 SER A O 1
ATOM 2124 N N . ASN A 1 284 ? 20.064 8.770 -10.129 1.00 68.31 284 ASN A N 1
ATOM 2125 C CA . ASN A 1 284 ? 20.972 7.724 -9.673 1.00 68.31 284 ASN A CA 1
ATOM 2126 C C . ASN A 1 284 ? 20.353 6.326 -9.847 1.00 68.31 284 ASN A C 1
ATOM 2128 O O . ASN A 1 284 ? 19.526 5.876 -9.057 1.00 68.31 284 ASN A O 1
ATOM 2132 N N . VAL A 1 285 ? 20.793 5.601 -10.875 1.00 77.12 285 VAL A N 1
ATOM 2133 C CA . VAL A 1 285 ? 20.407 4.198 -11.076 1.00 77.12 285 VAL A CA 1
ATOM 2134 C C . VAL A 1 285 ? 21.274 3.296 -10.182 1.00 77.12 285 VAL A C 1
ATOM 2136 O O . VAL A 1 285 ? 22.500 3.337 -10.316 1.00 77.12 285 VAL A O 1
ATOM 2139 N N . PRO A 1 286 ? 20.687 2.461 -9.299 1.00 82.88 286 PRO A N 1
ATOM 2140 C CA . PRO A 1 286 ? 21.450 1.503 -8.500 1.00 82.88 286 PRO A CA 1
ATOM 2141 C C . PRO A 1 286 ? 22.275 0.562 -9.385 1.00 82.88 286 PRO A C 1
ATOM 2143 O O . PRO A 1 286 ? 21.734 -0.110 -10.270 1.00 82.88 286 PRO A O 1
ATOM 2146 N N . GLN A 1 287 ? 23.589 0.495 -9.144 1.00 82.75 287 GLN A N 1
ATOM 2147 C CA . GLN A 1 287 ? 24.523 -0.233 -10.016 1.00 82.75 287 GLN A CA 1
ATOM 2148 C C . GLN A 1 287 ? 24.189 -1.722 -10.102 1.00 82.75 287 GLN A C 1
ATOM 2150 O O . GLN A 1 287 ? 24.260 -2.323 -11.175 1.00 82.75 287 GLN A O 1
ATOM 2155 N N . ARG A 1 288 ? 23.766 -2.308 -8.983 1.00 85.44 288 ARG A N 1
ATOM 2156 C CA . ARG A 1 288 ? 23.400 -3.718 -8.897 1.00 85.44 288 ARG A CA 1
ATOM 2157 C C . ARG A 1 288 ? 22.127 -4.054 -9.658 1.00 85.44 288 ARG A C 1
ATOM 2159 O O . ARG A 1 288 ? 22.097 -5.054 -10.368 1.00 85.44 288 ARG A O 1
ATOM 2166 N N . CYS A 1 289 ? 21.112 -3.194 -9.585 1.00 88.69 289 CYS A N 1
ATOM 2167 C CA . CYS A 1 289 ? 19.904 -3.349 -10.396 1.00 88.69 289 CYS A CA 1
ATOM 2168 C C . CYS A 1 289 ? 20.231 -3.235 -11.891 1.00 88.69 289 CYS A C 1
ATOM 2170 O O . CYS A 1 289 ? 19.706 -4.006 -12.687 1.00 88.69 289 CYS A O 1
ATOM 2172 N N . ALA A 1 290 ? 21.144 -2.336 -12.275 1.00 88.44 290 ALA A N 1
ATOM 2173 C CA . ALA A 1 290 ? 21.591 -2.214 -13.662 1.00 88.44 290 ALA A CA 1
ATOM 2174 C C . ALA A 1 290 ? 22.387 -3.445 -14.137 1.00 88.44 290 ALA A C 1
ATOM 2176 O O . ALA A 1 290 ? 22.215 -3.890 -15.270 1.00 88.44 290 ALA A O 1
ATOM 2177 N N . ALA A 1 291 ? 23.245 -4.014 -13.286 1.00 88.88 291 ALA A N 1
ATOM 2178 C CA . ALA A 1 291 ? 23.977 -5.242 -13.590 1.00 88.88 291 ALA A CA 1
ATOM 2179 C C . ALA A 1 291 ? 23.033 -6.442 -13.738 1.00 88.88 291 ALA A C 1
ATOM 2181 O O . ALA A 1 291 ? 23.096 -7.149 -14.741 1.00 88.88 291 ALA A O 1
ATOM 2182 N N . PHE A 1 292 ? 22.098 -6.606 -12.803 1.00 91.56 292 PHE A N 1
ATOM 2183 C CA . PHE A 1 292 ? 21.077 -7.643 -12.883 1.00 91.56 292 PHE A CA 1
ATOM 2184 C C . PHE A 1 292 ? 20.189 -7.480 -14.123 1.00 91.56 292 PHE A C 1
ATOM 2186 O O . PHE A 1 292 ? 19.930 -8.451 -14.827 1.00 91.56 292 PHE A O 1
ATOM 2193 N N . LEU A 1 293 ? 19.790 -6.250 -14.470 1.00 92.06 293 LEU A N 1
ATOM 2194 C CA . LEU A 1 293 ? 19.037 -5.987 -15.697 1.00 92.06 293 LEU A CA 1
ATOM 2195 C C . LEU A 1 293 ? 19.813 -6.435 -16.946 1.00 92.06 293 LEU A C 1
ATOM 2197 O O . LEU A 1 293 ? 19.222 -7.049 -17.831 1.00 92.06 293 LEU A O 1
ATOM 2201 N N . LYS A 1 294 ? 21.131 -6.200 -17.012 1.00 91.06 294 LYS A N 1
ATOM 2202 C CA . LYS A 1 294 ? 21.975 -6.695 -18.117 1.00 91.06 294 LYS A CA 1
ATOM 2203 C C . LYS A 1 294 ? 21.972 -8.223 -18.200 1.00 91.06 294 LYS A C 1
ATOM 2205 O O . LYS A 1 294 ? 21.869 -8.760 -19.302 1.00 91.06 294 LYS A O 1
ATOM 2210 N N . GLU A 1 295 ? 22.045 -8.914 -17.062 1.00 90.75 295 GLU A N 1
ATOM 2211 C CA . GLU A 1 295 ? 21.954 -10.378 -17.018 1.00 90.75 295 GLU A CA 1
ATOM 2212 C C . GLU A 1 295 ? 20.589 -10.870 -17.512 1.00 90.75 295 GLU A C 1
ATOM 2214 O O . GLU A 1 295 ? 20.526 -11.722 -18.397 1.00 90.75 295 GLU A O 1
ATOM 2219 N N . VAL A 1 296 ? 19.492 -10.291 -17.018 1.00 91.81 296 VAL A N 1
ATOM 2220 C CA . VAL A 1 296 ? 18.128 -10.680 -17.412 1.00 91.81 296 VAL A CA 1
ATOM 2221 C C . VAL A 1 296 ? 17.873 -10.408 -18.899 1.00 91.81 296 VAL A C 1
ATOM 2223 O O . VAL A 1 296 ? 17.285 -11.247 -19.586 1.00 91.81 296 VAL A O 1
ATOM 2226 N N . VAL A 1 297 ? 18.358 -9.282 -19.437 1.00 92.62 297 VAL A N 1
ATOM 2227 C CA . VAL A 1 297 ? 18.247 -8.953 -20.869 1.00 92.62 297 VAL A CA 1
ATOM 2228 C C . VAL A 1 297 ? 18.922 -10.017 -21.736 1.00 92.62 297 VAL A C 1
ATOM 2230 O O . VAL A 1 297 ? 18.319 -10.450 -22.724 1.00 92.62 297 VAL A O 1
ATOM 2233 N N . ALA A 1 298 ? 20.107 -10.491 -21.337 1.00 91.25 298 ALA A N 1
ATOM 2234 C CA . ALA A 1 298 ? 20.876 -11.500 -22.066 1.00 91.25 298 ALA A CA 1
ATOM 2235 C C . ALA A 1 298 ? 20.226 -12.900 -22.078 1.00 91.25 298 ALA A C 1
ATOM 2237 O O . ALA A 1 298 ? 20.498 -13.701 -22.975 1.00 91.25 298 ALA A O 1
ATOM 2238 N N . VAL A 1 299 ? 19.351 -13.219 -21.119 1.00 91.62 299 VAL A N 1
ATOM 2239 C CA . VAL A 1 299 ? 18.727 -14.549 -21.008 1.00 91.62 299 VAL A CA 1
ATOM 2240 C C . VAL A 1 299 ? 17.556 -14.688 -21.978 1.00 91.62 299 VAL A C 1
ATOM 2242 O O . VAL A 1 299 ? 16.438 -14.309 -21.656 1.00 91.62 299 VAL A O 1
ATOM 2245 N N . GLY A 1 300 ? 17.768 -15.273 -23.159 1.00 87.75 300 GLY A N 1
ATOM 2246 C CA . GLY A 1 300 ? 16.730 -15.449 -24.194 1.00 87.75 300 GLY A CA 1
ATOM 2247 C C . GLY A 1 300 ? 15.480 -16.239 -23.763 1.00 87.75 300 GLY A C 1
ATOM 2248 O O . GLY A 1 300 ? 14.374 -15.911 -24.196 1.00 87.75 300 GLY A O 1
ATOM 2249 N N . ASP A 1 301 ? 15.620 -17.196 -22.844 1.00 92.38 301 ASP A N 1
ATOM 2250 C CA . ASP A 1 301 ? 14.526 -18.059 -22.371 1.00 92.38 301 ASP A CA 1
ATOM 2251 C C . ASP A 1 301 ? 13.616 -17.366 -21.325 1.00 92.38 301 ASP A C 1
ATOM 2253 O O . ASP A 1 301 ? 14.123 -16.928 -20.286 1.00 92.38 301 ASP A O 1
ATOM 2257 N N . PRO A 1 302 ? 12.292 -17.234 -21.568 1.00 91.56 302 PRO A N 1
ATOM 2258 C CA . PRO A 1 302 ? 11.354 -16.624 -20.619 1.00 91.56 302 PRO A CA 1
ATOM 2259 C C . PRO A 1 302 ? 11.259 -17.358 -19.283 1.00 91.56 302 PRO A C 1
ATOM 2261 O O . PRO A 1 302 ? 11.212 -16.705 -18.243 1.00 91.56 302 PRO A O 1
ATOM 2264 N N . VAL A 1 303 ? 11.282 -18.694 -19.272 1.00 92.06 303 VAL A N 1
ATOM 2265 C CA . VAL A 1 303 ? 11.120 -19.461 -18.026 1.00 92.06 303 VAL A CA 1
ATOM 2266 C C . VAL A 1 303 ? 12.297 -19.191 -17.093 1.00 92.06 303 VAL A C 1
ATOM 2268 O O . VAL A 1 303 ? 12.111 -18.870 -15.917 1.00 92.06 303 VAL A O 1
ATOM 2271 N N . ARG A 1 304 ? 13.519 -19.220 -17.633 1.00 91.56 304 ARG A N 1
ATOM 2272 C CA . ARG A 1 304 ? 14.725 -18.878 -16.881 1.00 91.56 304 ARG A CA 1
ATOM 2273 C C . ARG A 1 304 ? 14.752 -17.421 -16.415 1.00 91.56 304 ARG A C 1
ATOM 2275 O O . ARG A 1 304 ? 15.172 -17.181 -15.284 1.00 91.56 304 ARG A O 1
ATOM 2282 N N . ARG A 1 305 ? 14.297 -16.452 -17.224 1.00 93.69 305 ARG A N 1
ATOM 2283 C CA . ARG A 1 305 ? 14.189 -15.042 -16.786 1.00 93.69 305 ARG A CA 1
ATOM 2284 C C . ARG A 1 305 ? 13.238 -14.887 -15.613 1.00 93.69 305 ARG A C 1
ATOM 2286 O O . ARG A 1 305 ? 13.598 -14.281 -14.610 1.00 93.69 305 ARG A O 1
ATOM 2293 N N . VAL A 1 306 ? 12.054 -15.477 -15.724 1.00 93.50 306 VAL A N 1
ATOM 2294 C CA . VAL A 1 306 ? 11.045 -15.454 -14.668 1.00 93.50 306 VAL A CA 1
ATOM 2295 C C . VAL A 1 306 ? 11.574 -16.108 -13.389 1.00 93.50 306 VAL A C 1
ATOM 2297 O O . VAL A 1 306 ? 11.365 -15.567 -12.305 1.00 93.50 306 VAL A O 1
ATOM 2300 N N . GLY A 1 307 ? 12.312 -17.218 -13.499 1.00 91.50 307 GLY A N 1
ATOM 2301 C CA . GLY A 1 307 ? 12.985 -17.851 -12.363 1.00 91.50 307 GLY A CA 1
ATOM 2302 C C . GLY A 1 307 ? 14.017 -16.939 -11.689 1.00 91.50 307 GLY A C 1
ATOM 2303 O O . GLY A 1 307 ? 14.031 -16.833 -10.465 1.00 91.50 307 GLY A O 1
ATOM 2304 N N . LEU A 1 308 ? 14.835 -16.223 -12.472 1.00 91.62 308 LEU A N 1
ATOM 2305 C CA . LEU A 1 308 ? 15.803 -15.249 -11.947 1.00 91.62 308 LEU A CA 1
ATOM 2306 C C . LEU A 1 308 ? 15.120 -14.065 -11.255 1.00 91.62 308 LEU A C 1
ATOM 2308 O O . LEU A 1 308 ? 15.533 -13.687 -10.163 1.00 91.62 308 LEU A O 1
ATOM 2312 N N . LEU A 1 309 ? 14.069 -13.507 -11.861 1.00 93.81 309 LEU A N 1
ATOM 2313 C CA . LEU A 1 309 ? 13.277 -12.418 -11.281 1.00 93.81 309 LEU A CA 1
ATOM 2314 C C . LEU A 1 309 ? 12.616 -12.851 -9.966 1.00 93.81 309 LEU A C 1
ATOM 2316 O O . LEU A 1 309 ? 12.718 -12.151 -8.963 1.00 93.81 309 LEU A O 1
ATOM 2320 N N . SER A 1 310 ? 11.995 -14.035 -9.954 1.00 93.12 310 SER A N 1
ATOM 2321 C CA . SER A 1 310 ? 11.360 -14.599 -8.758 1.00 93.12 310 SER A CA 1
ATOM 2322 C C . SER A 1 310 ? 12.362 -14.783 -7.628 1.00 93.12 310 SER A C 1
ATOM 2324 O O . SER A 1 310 ? 12.095 -14.376 -6.500 1.00 93.12 310 SER A O 1
ATOM 2326 N N . ARG A 1 311 ? 13.534 -15.347 -7.936 1.00 91.06 311 ARG A N 1
ATOM 2327 C CA . ARG A 1 311 ? 14.596 -15.535 -6.951 1.00 91.06 311 ARG A CA 1
ATOM 2328 C C . ARG A 1 311 ? 15.116 -14.202 -6.424 1.00 91.06 311 ARG A C 1
ATOM 2330 O O . ARG A 1 311 ? 15.236 -14.036 -5.218 1.00 91.06 311 ARG A O 1
ATOM 2337 N N . ALA A 1 312 ? 15.368 -13.237 -7.307 1.00 90.94 312 ALA A N 1
ATOM 2338 C CA . ALA A 1 312 ? 15.874 -11.930 -6.909 1.00 90.94 312 ALA A CA 1
ATOM 2339 C C . ALA A 1 312 ? 14.916 -11.189 -5.968 1.00 90.94 312 ALA A C 1
ATOM 2341 O O . ALA A 1 312 ? 15.363 -10.616 -4.979 1.00 90.94 312 ALA A O 1
ATOM 2342 N N . PHE A 1 313 ? 13.608 -11.232 -6.236 1.00 92.06 313 PHE A N 1
ATOM 2343 C CA . PHE A 1 313 ? 12.619 -10.532 -5.412 1.00 92.06 313 PHE A CA 1
ATOM 2344 C C . PHE A 1 313 ? 12.338 -11.234 -4.071 1.00 92.06 313 PHE A C 1
ATOM 2346 O O . PHE A 1 313 ? 11.960 -10.570 -3.101 1.00 92.06 313 PHE A O 1
ATOM 2353 N N . GLN A 1 314 ? 12.534 -12.554 -3.984 1.00 89.00 314 GLN A N 1
ATOM 2354 C CA . GLN A 1 314 ? 12.248 -13.345 -2.778 1.00 89.00 314 GLN A CA 1
ATOM 2355 C C . GLN A 1 314 ? 13.463 -13.562 -1.872 1.00 89.00 314 GLN A C 1
ATOM 2357 O O . GLN A 1 314 ? 13.322 -13.474 -0.657 1.00 89.00 314 GLN A O 1
ATOM 2362 N N . GLU A 1 315 ? 14.635 -13.834 -2.443 1.00 83.31 315 GLU A N 1
ATOM 2363 C CA . GLU A 1 315 ? 15.817 -14.315 -1.707 1.00 83.31 315 GLU A CA 1
ATOM 2364 C C . GLU A 1 315 ? 16.967 -13.306 -1.661 1.00 83.31 315 GLU A C 1
ATOM 2366 O O . GLU A 1 315 ? 18.002 -13.608 -1.085 1.00 83.31 315 GLU A O 1
ATOM 2371 N N . ASP A 1 316 ? 16.783 -12.116 -2.238 1.00 80.56 316 ASP A N 1
ATOM 2372 C CA . ASP A 1 316 ? 17.809 -11.083 -2.391 1.00 80.56 316 ASP A CA 1
ATOM 2373 C C . ASP A 1 316 ? 18.982 -11.506 -3.268 1.00 80.56 316 ASP A C 1
ATOM 2375 O O . ASP A 1 316 ? 19.884 -12.245 -2.886 1.00 80.56 316 ASP A O 1
ATOM 2379 N N . TRP A 1 317 ? 18.991 -10.986 -4.494 1.00 80.44 317 TRP A N 1
ATOM 2380 C CA . TRP A 1 317 ? 20.077 -11.272 -5.421 1.00 80.44 317 TRP A CA 1
ATOM 2381 C C . TRP A 1 317 ? 21.346 -10.494 -5.058 1.00 80.44 317 TRP A C 1
ATOM 2383 O O . TRP A 1 317 ? 21.364 -9.255 -5.045 1.00 80.44 317 TRP A O 1
ATOM 2393 N N . ASP A 1 318 ? 22.426 -11.235 -4.827 1.00 68.31 318 ASP A N 1
ATOM 2394 C CA . ASP A 1 318 ? 23.720 -10.745 -4.363 1.00 68.31 318 ASP A CA 1
ATOM 2395 C C . ASP A 1 318 ? 24.839 -10.821 -5.422 1.00 68.31 318 ASP A C 1
ATOM 2397 O O . ASP A 1 318 ? 25.980 -10.509 -5.084 1.00 68.31 318 ASP A O 1
ATOM 2401 N N . GLY A 1 319 ? 24.513 -11.141 -6.683 1.00 66.31 319 GLY A N 1
ATOM 2402 C CA . GLY A 1 319 ? 25.454 -11.558 -7.733 1.00 66.31 319 GLY A CA 1
ATOM 2403 C C . GLY A 1 319 ? 26.580 -10.591 -8.147 1.00 66.31 319 GLY A C 1
ATOM 2404 O O . GLY A 1 319 ? 27.003 -9.705 -7.412 1.00 66.31 319 GLY A O 1
ATOM 2405 N N . ALA A 1 320 ? 27.125 -10.789 -9.353 1.00 58.41 320 ALA A N 1
ATOM 2406 C CA . ALA A 1 320 ? 28.510 -10.441 -9.721 1.00 58.41 320 ALA A CA 1
ATOM 2407 C C . ALA A 1 320 ? 28.886 -8.938 -9.783 1.00 58.41 320 ALA A C 1
ATOM 2409 O O . ALA A 1 320 ? 30.009 -8.596 -10.160 1.00 58.41 320 ALA A O 1
ATOM 2410 N N . ALA A 1 321 ? 27.979 -8.023 -9.439 1.00 60.78 321 ALA A N 1
ATOM 2411 C CA . ALA A 1 321 ? 28.258 -6.592 -9.446 1.00 60.78 321 ALA A CA 1
ATOM 2412 C C . ALA A 1 321 ? 29.117 -6.174 -8.233 1.00 60.78 321 ALA A C 1
ATOM 2414 O O . ALA A 1 321 ? 28.828 -6.597 -7.106 1.00 60.78 321 ALA A O 1
ATOM 2415 N N . PRO A 1 322 ? 30.123 -5.291 -8.413 1.00 59.41 322 PRO A N 1
ATOM 2416 C CA . PRO A 1 322 ? 30.834 -4.685 -7.292 1.00 59.41 322 PRO A CA 1
ATOM 2417 C C . PRO A 1 322 ? 29.838 -4.021 -6.339 1.00 59.41 322 PRO A C 1
ATOM 2419 O O . PRO A 1 322 ? 28.919 -3.337 -6.788 1.00 59.41 322 PRO A O 1
ATOM 2422 N N . ARG A 1 323 ? 30.011 -4.210 -5.024 1.00 62.25 323 ARG A N 1
ATOM 2423 C CA . ARG A 1 323 ? 29.212 -3.481 -4.030 1.00 62.25 323 ARG A CA 1
ATOM 2424 C C . ARG A 1 323 ? 29.384 -1.985 -4.265 1.00 62.25 323 ARG A C 1
ATOM 2426 O O . ARG A 1 323 ? 30.515 -1.489 -4.297 1.00 62.25 323 ARG A O 1
ATOM 2433 N N . GLN A 1 324 ? 28.270 -1.279 -4.438 1.00 65.75 324 GLN A N 1
ATOM 2434 C CA . GLN A 1 324 ? 28.302 0.166 -4.579 1.00 65.75 324 GLN A CA 1
ATOM 2435 C C . GLN A 1 324 ? 28.935 0.768 -3.319 1.00 65.75 324 GLN A C 1
ATOM 2437 O O . GLN A 1 324 ? 28.579 0.399 -2.198 1.00 65.75 324 GLN A O 1
ATOM 2442 N N . LYS A 1 325 ? 29.908 1.676 -3.487 1.00 60.56 325 LYS A N 1
ATOM 2443 C CA . LYS A 1 325 ? 30.466 2.386 -2.333 1.00 60.56 325 LYS A CA 1
ATOM 2444 C C . LYS A 1 325 ? 29.336 3.188 -1.678 1.00 60.56 325 LYS A C 1
ATOM 2446 O O . LYS A 1 325 ? 28.623 3.898 -2.394 1.00 60.56 325 LYS A O 1
ATOM 2451 N N . PRO A 1 326 ? 29.171 3.084 -0.355 1.00 60.97 326 PRO A N 1
ATOM 2452 C CA . PRO A 1 326 ? 28.110 3.782 0.351 1.00 60.97 326 PRO A CA 1
ATOM 2453 C C . PRO A 1 326 ? 28.263 5.292 0.146 1.00 60.97 326 PRO A C 1
ATOM 2455 O O . PRO A 1 326 ? 29.352 5.838 0.324 1.00 60.97 326 PRO A O 1
ATOM 2458 N N . GLN A 1 327 ? 27.187 5.970 -0.268 1.00 60.69 327 GLN A N 1
ATOM 2459 C CA . GLN A 1 327 ? 27.208 7.428 -0.461 1.00 60.69 327 GLN A CA 1
ATOM 2460 C C . GLN A 1 327 ? 27.306 8.184 0.872 1.00 60.69 327 GLN A C 1
ATOM 2462 O O . GLN A 1 327 ? 27.807 9.305 0.907 1.00 60.69 327 GLN A O 1
ATOM 2467 N N . THR A 1 328 ? 26.870 7.565 1.970 1.00 59.12 328 THR A N 1
ATOM 2468 C CA . THR A 1 328 ? 26.942 8.107 3.331 1.00 59.12 328 THR A CA 1
ATOM 2469 C C . THR A 1 328 ? 27.413 7.020 4.296 1.00 59.12 328 THR A C 1
ATOM 2471 O O . THR A 1 328 ? 27.254 5.830 4.027 1.00 59.12 328 THR A O 1
ATOM 2474 N N . ALA A 1 329 ? 27.972 7.410 5.445 1.00 57.47 329 ALA A N 1
ATOM 2475 C CA . ALA A 1 329 ? 28.401 6.463 6.480 1.00 57.47 329 ALA A CA 1
ATOM 2476 C C . ALA A 1 329 ? 27.252 5.566 6.989 1.00 57.47 329 ALA A C 1
ATOM 2478 O O . ALA A 1 329 ? 27.504 4.439 7.405 1.00 57.47 329 ALA A O 1
ATOM 2479 N N . PHE A 1 330 ? 26.002 6.036 6.891 1.00 53.78 330 PHE A N 1
ATOM 2480 C CA . PHE A 1 330 ? 24.799 5.278 7.244 1.00 53.78 330 PHE A CA 1
ATOM 2481 C C . PHE A 1 330 ? 24.584 4.058 6.330 1.00 53.78 330 PHE A C 1
ATOM 2483 O O . PHE A 1 330 ? 24.240 2.977 6.796 1.00 53.78 330 PHE A O 1
ATOM 2490 N N . HIS A 1 331 ? 24.898 4.176 5.036 1.00 59.09 331 HIS A N 1
ATOM 2491 C CA . HIS A 1 331 ? 24.759 3.069 4.082 1.00 59.09 331 HIS A CA 1
ATOM 2492 C C . HIS A 1 331 ? 25.963 2.113 4.065 1.00 59.09 331 HIS A C 1
ATOM 2494 O O . HIS A 1 331 ? 25.974 1.160 3.289 1.00 59.09 331 HIS A O 1
ATOM 2500 N N . ALA A 1 332 ? 26.993 2.335 4.892 1.00 55.28 332 ALA A N 1
ATOM 2501 C CA . ALA A 1 332 ? 28.251 1.587 4.818 1.00 55.28 332 ALA A CA 1
ATOM 2502 C C . ALA A 1 332 ? 28.154 0.101 5.194 1.00 55.28 332 ALA A C 1
ATOM 2504 O O . ALA A 1 332 ? 29.043 -0.670 4.833 1.00 55.28 332 ALA A O 1
ATOM 2505 N N . GLY A 1 333 ? 27.069 -0.304 5.859 1.00 54.84 333 GLY A N 1
ATOM 2506 C CA . GLY A 1 333 ? 26.766 -1.698 6.190 1.00 54.84 333 GLY A CA 1
ATOM 2507 C C . GLY A 1 333 ? 25.487 -2.241 5.552 1.00 54.84 333 GLY A C 1
ATOM 2508 O O . GLY A 1 333 ? 25.156 -3.400 5.790 1.00 54.84 333 GLY A O 1
ATOM 2509 N N . GLN A 1 334 ? 24.760 -1.440 4.764 1.00 62.19 334 GLN A N 1
ATOM 2510 C CA . GLN A 1 334 ? 23.506 -1.897 4.172 1.00 62.19 334 GLN A CA 1
ATOM 2511 C C . GLN A 1 334 ? 23.785 -2.832 2.991 1.00 62.19 334 GLN A C 1
ATOM 2513 O O . GLN A 1 334 ? 24.611 -2.513 2.128 1.00 62.19 334 GLN A O 1
ATOM 2518 N N . PRO A 1 335 ? 23.122 -3.996 2.929 1.00 61.25 335 PRO A N 1
ATOM 2519 C CA . PRO A 1 335 ? 23.317 -4.892 1.816 1.00 61.25 335 PRO A CA 1
ATOM 2520 C C . PRO A 1 335 ? 22.673 -4.309 0.550 1.00 61.25 335 PRO A C 1
ATOM 2522 O O . PRO A 1 335 ? 21.474 -4.047 0.476 1.00 61.25 335 PRO A O 1
ATOM 2525 N N . ASP A 1 336 ? 23.505 -4.094 -0.464 1.00 73.62 336 ASP A N 1
ATOM 2526 C CA . ASP A 1 336 ? 23.079 -3.730 -1.810 1.00 73.62 336 ASP A CA 1
ATOM 2527 C C . ASP A 1 336 ? 22.500 -4.994 -2.458 1.00 73.62 336 ASP A C 1
ATOM 2529 O O . ASP A 1 336 ? 23.246 -5.880 -2.866 1.00 73.62 336 ASP A O 1
ATOM 2533 N N . PHE A 1 337 ? 21.176 -5.126 -2.475 1.00 84.25 337 PHE A N 1
ATOM 2534 C CA . PHE A 1 337 ? 20.453 -6.242 -3.088 1.00 84.25 337 PHE A CA 1
ATOM 2535 C C . PHE A 1 337 ? 19.515 -5.735 -4.182 1.00 84.25 337 PHE A C 1
ATOM 2537 O O . PHE A 1 337 ? 19.070 -4.584 -4.164 1.00 84.25 337 PHE A O 1
ATOM 2544 N N . VAL A 1 338 ? 19.176 -6.603 -5.137 1.00 88.06 338 VAL A N 1
ATOM 2545 C CA . VAL A 1 338 ? 18.123 -6.290 -6.113 1.00 88.06 338 VAL A CA 1
ATOM 2546 C C . VAL A 1 338 ? 16.772 -6.394 -5.421 1.00 88.06 338 VAL A C 1
ATOM 2548 O O . VAL A 1 338 ? 16.320 -7.484 -5.087 1.00 88.06 338 VAL A O 1
ATOM 2551 N N . ARG A 1 339 ? 16.120 -5.248 -5.235 1.00 90.38 339 ARG A N 1
ATOM 2552 C CA . ARG A 1 339 ? 14.762 -5.152 -4.695 1.00 90.38 339 ARG A CA 1
ATOM 2553 C C . ARG A 1 339 ? 13.778 -4.781 -5.814 1.00 90.38 339 ARG A C 1
ATOM 2555 O O . ARG A 1 339 ? 14.180 -4.074 -6.744 1.00 90.38 339 ARG A O 1
ATOM 2562 N N . PRO A 1 340 ? 12.524 -5.262 -5.782 1.00 93.06 340 PRO A N 1
ATOM 2563 C CA . PRO A 1 340 ? 11.580 -5.098 -6.889 1.00 93.06 340 PRO A CA 1
ATOM 2564 C C . PRO A 1 340 ? 11.271 -3.633 -7.222 1.00 93.06 340 PRO A C 1
ATOM 2566 O O . PRO A 1 340 ? 11.240 -3.256 -8.391 1.00 93.06 340 PRO A O 1
ATOM 2569 N N . GLY A 1 341 ? 11.105 -2.778 -6.220 1.00 92.00 341 GLY A N 1
ATOM 2570 C CA . GLY A 1 341 ? 10.861 -1.352 -6.368 1.00 92.00 341 GLY A CA 1
ATOM 2571 C C . GLY A 1 341 ? 12.004 -0.631 -7.074 1.00 92.00 341 GLY A C 1
ATOM 2572 O O . GLY A 1 341 ? 11.767 0.022 -8.098 1.00 92.00 341 GLY A O 1
ATOM 2573 N N . ARG A 1 342 ? 13.234 -0.778 -6.568 1.00 89.88 342 ARG A N 1
ATOM 2574 C CA . ARG A 1 342 ? 14.468 -0.269 -7.192 1.00 89.88 342 ARG A CA 1
ATOM 2575 C C . ARG A 1 342 ? 14.696 -0.844 -8.588 1.00 89.88 342 ARG A C 1
ATOM 2577 O O . ARG A 1 342 ? 15.003 -0.078 -9.497 1.00 89.88 342 ARG A O 1
ATOM 2584 N N . PHE A 1 343 ? 14.482 -2.143 -8.792 1.00 93.12 343 PHE A N 1
ATOM 2585 C CA . PHE A 1 343 ? 14.620 -2.786 -10.100 1.00 93.12 343 PHE A CA 1
ATOM 2586 C C . PHE A 1 343 ? 13.661 -2.189 -11.135 1.00 93.12 343 PHE A C 1
ATOM 2588 O O . PHE A 1 343 ? 14.099 -1.798 -12.216 1.00 93.12 343 PHE A O 1
ATOM 2595 N N . MET A 1 344 ? 12.377 -2.046 -10.797 1.00 93.56 344 MET A N 1
ATOM 2596 C CA . MET A 1 344 ? 11.384 -1.456 -11.702 1.00 93.56 344 MET A CA 1
ATOM 2597 C C . MET A 1 344 ? 11.689 0.020 -11.998 1.00 93.56 344 MET A C 1
ATOM 2599 O O . MET A 1 344 ? 11.516 0.477 -13.126 1.00 93.56 344 MET A O 1
ATOM 2603 N N . ALA A 1 345 ? 12.214 0.772 -11.025 1.00 89.75 345 ALA A N 1
ATOM 2604 C CA . ALA A 1 345 ? 12.682 2.140 -11.255 1.00 89.75 345 ALA A CA 1
ATOM 2605 C C . ALA A 1 345 ? 13.919 2.193 -12.177 1.00 89.75 345 ALA A C 1
ATOM 2607 O O . ALA A 1 345 ? 13.997 3.054 -13.053 1.00 89.75 345 ALA A O 1
ATOM 2608 N N . THR A 1 346 ? 14.867 1.262 -12.022 1.00 90.75 346 THR A N 1
ATOM 2609 C CA . THR A 1 346 ? 16.030 1.109 -12.911 1.00 90.75 346 THR A CA 1
ATOM 2610 C C . THR A 1 346 ? 15.616 0.757 -14.335 1.00 90.75 346 THR A C 1
ATOM 2612 O O . THR A 1 346 ? 16.123 1.361 -15.282 1.00 90.75 346 THR A O 1
ATOM 2615 N N . LEU A 1 347 ? 14.690 -0.191 -14.492 1.00 92.00 347 LEU A N 1
ATOM 2616 C CA . LEU A 1 347 ? 14.143 -0.578 -15.788 1.00 92.00 347 LEU A CA 1
ATOM 2617 C C . LEU A 1 347 ? 13.514 0.639 -16.471 1.00 92.00 347 LEU A C 1
ATOM 2619 O O . LEU A 1 347 ? 13.876 0.945 -17.604 1.00 92.00 347 LEU A O 1
ATOM 2623 N N . GLN A 1 348 ? 12.678 1.392 -15.753 1.00 89.06 348 GLN A N 1
ATOM 2624 C CA . GLN A 1 348 ? 12.028 2.592 -16.281 1.00 89.06 348 GLN A CA 1
ATOM 2625 C C . GLN A 1 348 ? 13.029 3.678 -16.690 1.00 89.06 348 GLN A C 1
ATOM 2627 O O . GLN A 1 348 ? 12.916 4.253 -17.771 1.00 89.06 348 GLN A O 1
ATOM 2632 N N . SER A 1 349 ? 14.036 3.939 -15.853 1.00 88.00 349 SER A N 1
ATOM 2633 C CA . SER A 1 349 ? 15.106 4.892 -16.170 1.00 88.00 349 SER A CA 1
ATOM 2634 C C . SER A 1 349 ? 15.846 4.495 -17.450 1.00 88.00 349 SER A C 1
ATOM 2636 O O . SER A 1 349 ? 16.060 5.328 -18.327 1.00 88.00 349 SER A O 1
ATOM 2638 N N . THR A 1 350 ? 16.145 3.203 -17.606 1.00 89.00 350 THR A N 1
ATOM 2639 C CA . THR A 1 350 ? 16.828 2.664 -18.792 1.00 89.00 350 THR A CA 1
ATOM 2640 C C . THR A 1 350 ? 15.955 2.771 -20.045 1.00 89.00 350 THR A C 1
ATOM 2642 O O . THR A 1 350 ? 16.442 3.182 -21.096 1.00 89.00 350 THR A O 1
ATOM 2645 N N . VAL A 1 351 ? 14.661 2.444 -19.946 1.00 88.88 351 VAL A N 1
ATOM 2646 C CA . VAL A 1 351 ? 13.701 2.580 -21.055 1.00 88.88 351 VAL A CA 1
ATOM 2647 C C . VAL A 1 351 ? 13.601 4.035 -21.506 1.00 88.88 351 VAL A C 1
ATOM 2649 O O . VAL A 1 351 ? 13.673 4.301 -22.703 1.00 88.88 351 VAL A O 1
ATOM 2652 N N . ARG A 1 352 ? 13.490 4.985 -20.569 1.00 85.06 352 ARG A N 1
ATOM 2653 C CA . ARG A 1 352 ? 13.421 6.413 -20.899 1.00 85.06 352 ARG A CA 1
ATOM 2654 C C . ARG A 1 352 ? 14.712 6.915 -21.539 1.00 85.06 352 ARG A C 1
ATOM 2656 O O . ARG A 1 352 ? 14.653 7.517 -22.601 1.00 85.06 352 ARG A O 1
ATOM 2663 N N . GLN A 1 353 ? 15.870 6.600 -20.959 1.00 85.44 353 GLN A N 1
ATOM 2664 C CA . GLN A 1 353 ? 17.168 6.976 -21.533 1.00 85.44 353 GLN A CA 1
ATOM 2665 C C . GLN A 1 353 ? 17.337 6.464 -22.968 1.00 85.44 353 GLN A C 1
ATOM 2667 O O . GLN A 1 353 ? 17.859 7.185 -23.807 1.00 85.44 353 GLN A O 1
ATOM 2672 N N . LEU A 1 354 ? 16.870 5.246 -23.267 1.00 85.44 354 LEU A N 1
ATOM 2673 C CA . LEU A 1 354 ? 16.926 4.679 -24.618 1.00 85.44 354 LEU A CA 1
ATOM 2674 C C . LEU A 1 354 ? 15.921 5.303 -25.597 1.00 85.44 354 LEU A C 1
ATOM 2676 O O . LEU A 1 354 ? 16.177 5.266 -26.800 1.00 85.44 354 LEU A O 1
ATOM 2680 N N . ARG A 1 355 ? 14.786 5.825 -25.108 1.00 83.69 355 ARG A N 1
ATOM 2681 C CA . ARG A 1 355 ? 13.799 6.566 -25.914 1.00 83.69 355 ARG A CA 1
ATOM 2682 C C . ARG A 1 355 ? 14.275 7.984 -26.227 1.00 83.69 355 ARG A C 1
ATOM 2684 O O . ARG A 1 355 ? 14.094 8.437 -27.350 1.00 83.69 355 ARG A O 1
ATOM 2691 N N . ASP A 1 356 ? 14.905 8.631 -25.251 1.00 82.06 356 ASP A N 1
ATOM 2692 C CA . ASP A 1 356 ? 15.354 10.022 -25.334 1.00 82.06 356 ASP A CA 1
ATOM 2693 C C . ASP A 1 356 ? 16.762 10.161 -25.949 1.00 82.06 356 ASP A C 1
ATOM 2695 O O . ASP A 1 356 ? 17.245 11.281 -26.099 1.00 82.06 356 ASP A O 1
ATOM 2699 N N . ASP A 1 357 ? 17.441 9.055 -26.293 1.00 80.00 357 ASP A N 1
ATOM 2700 C CA . ASP A 1 357 ? 18.798 9.080 -26.853 1.00 80.00 357 ASP A CA 1
ATOM 2701 C C . ASP A 1 357 ? 18.806 9.698 -28.266 1.00 80.00 357 ASP A C 1
ATOM 2703 O O . ASP A 1 357 ? 18.354 9.059 -29.227 1.00 80.00 357 ASP A O 1
ATOM 2707 N N . PRO A 1 358 ? 19.366 10.913 -28.440 1.00 70.31 358 PRO A N 1
ATOM 2708 C CA . PRO A 1 358 ? 19.394 11.580 -29.736 1.00 70.31 358 PRO A CA 1
ATOM 2709 C C . PRO A 1 358 ? 20.299 10.858 -30.747 1.00 70.31 358 PRO A C 1
ATOM 2711 O O . PRO A 1 358 ? 20.135 11.044 -31.950 1.00 70.31 358 PRO A O 1
ATOM 2714 N N . ASN A 1 359 ? 21.225 10.004 -30.291 1.00 69.25 359 ASN A N 1
ATOM 2715 C CA . ASN A 1 359 ? 22.204 9.326 -31.147 1.00 69.25 359 ASN A CA 1
ATOM 2716 C C . ASN A 1 359 ? 21.702 7.981 -31.703 1.00 69.25 359 ASN A C 1
ATOM 2718 O O . ASN A 1 359 ? 22.420 7.302 -32.448 1.00 69.25 359 ASN A O 1
ATOM 2722 N N . ALA A 1 360 ? 20.472 7.576 -31.366 1.00 66.38 360 ALA A N 1
ATOM 2723 C CA . ALA A 1 360 ? 19.897 6.308 -31.812 1.00 66.38 360 ALA A CA 1
ATOM 2724 C C . ALA A 1 360 ? 19.800 6.211 -33.351 1.00 66.38 360 ALA A C 1
ATOM 2726 O O . ALA A 1 360 ? 19.963 5.125 -33.920 1.00 66.38 360 ALA A O 1
ATOM 2727 N N . ALA A 1 361 ? 19.574 7.342 -34.032 1.00 62.31 361 ALA A N 1
ATOM 2728 C CA . ALA A 1 361 ? 19.527 7.432 -35.493 1.00 62.31 361 ALA A CA 1
ATOM 2729 C C . ALA A 1 361 ? 20.924 7.504 -36.140 1.00 62.31 361 ALA A C 1
ATOM 2731 O O . ALA A 1 361 ? 21.125 6.952 -37.222 1.00 62.31 361 ALA A O 1
ATOM 2732 N N . ASP A 1 362 ? 21.890 8.116 -35.453 1.00 63.91 362 ASP A N 1
ATOM 2733 C CA . ASP A 1 362 ? 23.226 8.409 -35.985 1.00 63.91 362 ASP A CA 1
ATOM 2734 C C . ASP A 1 362 ? 24.221 7.253 -35.823 1.00 63.91 362 ASP A C 1
ATOM 2736 O O . ASP A 1 362 ? 25.345 7.318 -36.317 1.00 63.91 362 ASP A O 1
ATOM 2740 N N . THR A 1 363 ? 23.823 6.165 -35.159 1.00 64.94 363 THR A N 1
ATOM 2741 C CA . THR A 1 363 ? 24.688 4.997 -34.969 1.00 64.94 363 THR A CA 1
ATOM 2742 C C . THR A 1 363 ? 24.773 4.168 -36.266 1.00 64.94 363 THR A C 1
ATOM 2744 O O . THR A 1 363 ? 23.793 3.506 -36.645 1.00 64.94 363 THR A O 1
ATOM 2747 N N . PRO A 1 364 ? 25.934 4.132 -36.954 1.00 52.25 364 PRO A N 1
ATOM 2748 C CA . PRO A 1 364 ? 26.081 3.406 -38.210 1.00 52.25 364 PRO A CA 1
ATOM 2749 C C . PRO A 1 364 ? 25.903 1.893 -37.996 1.00 52.25 364 PRO A C 1
ATOM 2751 O O . PRO A 1 364 ? 26.475 1.301 -37.082 1.00 52.25 364 PRO A O 1
ATOM 2754 N N . GLY A 1 365 ? 25.098 1.248 -38.851 1.00 61.25 365 GLY A N 1
ATOM 2755 C CA . GLY A 1 365 ? 24.833 -0.199 -38.786 1.00 61.25 365 GLY A CA 1
ATOM 2756 C C . GLY A 1 365 ? 23.523 -0.604 -38.093 1.00 61.25 365 GLY A C 1
ATOM 2757 O O . GLY A 1 365 ? 23.471 -1.653 -37.441 1.00 61.25 365 GLY A O 1
ATOM 2758 N N . GLY A 1 366 ? 22.471 0.213 -38.226 1.00 62.34 366 GLY A N 1
ATOM 2759 C CA . GLY A 1 366 ? 21.111 -0.129 -37.788 1.00 62.34 366 GLY A CA 1
ATOM 2760 C C . GLY A 1 366 ? 20.823 0.159 -36.312 1.00 62.34 366 GLY A C 1
ATOM 2761 O O . GLY A 1 366 ? 20.081 -0.600 -35.687 1.00 62.34 366 GLY A O 1
ATOM 2762 N N . GLY A 1 367 ? 21.410 1.225 -35.750 1.00 69.31 367 GLY A N 1
ATOM 2763 C CA . GLY A 1 367 ? 21.220 1.642 -34.353 1.00 69.31 367 GLY A CA 1
ATOM 2764 C C . GLY A 1 367 ? 19.758 1.718 -33.923 1.00 69.31 367 GLY A C 1
ATOM 2765 O O . GLY A 1 367 ? 19.383 1.078 -32.945 1.00 69.31 367 GLY A O 1
ATOM 2766 N N . ALA A 1 368 ? 18.910 2.372 -34.718 1.00 73.31 368 ALA A N 1
ATOM 2767 C CA . ALA A 1 368 ? 17.484 2.508 -34.425 1.00 73.31 368 ALA A CA 1
ATOM 2768 C C . ALA A 1 368 ? 16.756 1.155 -34.293 1.00 73.31 368 ALA A C 1
ATOM 2770 O O . ALA A 1 368 ? 15.980 0.952 -33.361 1.00 73.31 368 ALA A O 1
ATOM 2771 N N . ALA A 1 369 ? 17.047 0.188 -35.172 1.00 78.88 369 ALA A N 1
ATOM 2772 C CA . ALA A 1 369 ? 16.444 -1.146 -35.109 1.00 78.88 369 ALA A CA 1
ATOM 2773 C C . ALA A 1 369 ? 16.926 -1.938 -33.880 1.00 78.88 369 ALA A C 1
ATOM 2775 O O . ALA A 1 369 ? 16.146 -2.652 -33.251 1.00 78.88 369 ALA A O 1
ATOM 2776 N N . LYS A 1 370 ? 18.201 -1.780 -33.501 1.00 81.62 370 LYS A N 1
ATOM 2777 C CA . LYS A 1 370 ? 18.759 -2.380 -32.280 1.00 81.62 370 LYS A CA 1
ATOM 2778 C C . LYS A 1 370 ? 18.156 -1.751 -31.021 1.00 81.62 370 LYS A C 1
ATOM 2780 O O . LYS A 1 370 ? 17.769 -2.491 -30.123 1.00 81.62 370 LYS A O 1
ATOM 2785 N N . HIS A 1 371 ? 18.007 -0.425 -30.977 1.00 83.56 371 HIS A N 1
ATOM 2786 C CA . HIS A 1 371 ? 17.326 0.279 -29.884 1.00 83.56 371 HIS A CA 1
ATOM 2787 C C . HIS A 1 371 ? 15.873 -0.184 -29.751 1.00 83.56 371 HIS A C 1
ATOM 2789 O O . HIS A 1 371 ? 15.451 -0.550 -28.658 1.00 83.56 371 HIS A O 1
ATOM 2795 N N . ALA A 1 372 ? 15.129 -0.273 -30.857 1.00 85.56 372 ALA A N 1
ATOM 2796 C CA . ALA A 1 372 ? 13.752 -0.764 -30.854 1.00 85.56 372 ALA A CA 1
ATOM 2797 C C . ALA A 1 372 ? 13.639 -2.217 -30.349 1.00 85.56 372 ALA A C 1
ATOM 2799 O O . ALA A 1 372 ? 12.733 -2.540 -29.576 1.00 85.56 372 ALA A O 1
ATOM 2800 N N . ALA A 1 373 ? 14.578 -3.089 -30.732 1.00 87.81 373 ALA A N 1
ATOM 2801 C CA . ALA A 1 373 ? 14.628 -4.466 -30.243 1.00 87.81 373 ALA A CA 1
ATOM 2802 C C . ALA A 1 373 ? 14.917 -4.535 -28.733 1.00 87.81 373 ALA A C 1
ATOM 2804 O O . ALA A 1 373 ? 14.272 -5.304 -28.019 1.00 87.81 373 ALA A O 1
ATOM 2805 N N . VAL A 1 374 ? 15.841 -3.709 -28.229 1.00 89.62 374 VAL A N 1
ATOM 2806 C CA . VAL A 1 374 ? 16.146 -3.620 -26.792 1.00 89.62 374 VAL A CA 1
ATOM 2807 C C . VAL A 1 374 ? 14.962 -3.047 -26.012 1.00 89.62 374 VAL A C 1
ATOM 2809 O O . VAL A 1 374 ? 14.614 -3.591 -24.970 1.00 89.62 374 VAL A O 1
ATOM 2812 N N . LEU A 1 375 ? 14.286 -2.016 -26.521 1.00 90.25 375 LEU A N 1
ATOM 2813 C CA . LEU A 1 375 ? 13.079 -1.465 -25.898 1.00 90.25 375 LEU A CA 1
ATOM 2814 C C . LEU A 1 375 ? 11.968 -2.515 -25.804 1.00 90.25 375 LEU A C 1
ATOM 2816 O O . LEU A 1 375 ? 11.431 -2.744 -24.724 1.00 90.25 375 LEU A O 1
ATOM 2820 N N . SER A 1 376 ? 11.693 -3.225 -26.902 1.00 91.38 376 SER A N 1
ATOM 2821 C CA . SER A 1 376 ? 10.709 -4.320 -26.923 1.00 91.38 376 SER A CA 1
ATOM 2822 C C . SER A 1 376 ? 11.058 -5.407 -25.905 1.00 91.38 376 SER A C 1
ATOM 2824 O O . SER A 1 376 ? 10.194 -5.970 -25.235 1.00 91.38 376 SER A O 1
ATOM 2826 N N . ARG A 1 377 ? 12.356 -5.686 -25.755 1.00 92.69 377 ARG A N 1
ATOM 2827 C CA . ARG A 1 377 ? 12.868 -6.646 -24.786 1.00 92.69 377 ARG A CA 1
ATOM 2828 C C . ARG A 1 377 ? 12.687 -6.183 -23.340 1.00 92.69 377 ARG A C 1
ATOM 2830 O O . ARG A 1 377 ? 12.331 -7.002 -22.496 1.00 92.69 377 ARG A O 1
ATOM 2837 N N . LEU A 1 378 ? 12.932 -4.909 -23.050 1.00 94.06 378 LEU A N 1
ATOM 2838 C CA . LEU A 1 378 ? 12.757 -4.333 -21.716 1.00 94.06 378 LEU A CA 1
ATOM 2839 C C . LEU A 1 378 ? 11.283 -4.299 -21.298 1.00 94.06 378 LEU A C 1
ATOM 2841 O O . LEU A 1 378 ? 10.986 -4.637 -20.157 1.00 94.06 378 LEU A O 1
ATOM 2845 N N . GLU A 1 379 ? 10.363 -3.989 -22.214 1.00 92.00 379 GLU A N 1
ATOM 2846 C CA . GLU A 1 379 ? 8.918 -4.046 -21.934 1.00 92.00 379 GLU A CA 1
ATOM 2847 C C . GLU A 1 379 ? 8.442 -5.480 -21.663 1.00 92.00 379 GLU A C 1
ATOM 2849 O O . GLU A 1 379 ? 7.642 -5.722 -20.759 1.00 92.00 379 GLU A O 1
ATOM 2854 N N . LEU A 1 380 ? 8.994 -6.465 -22.377 1.00 94.44 380 LEU A N 1
ATOM 2855 C CA . LEU A 1 380 ? 8.718 -7.874 -22.098 1.00 94.44 380 LEU A CA 1
ATOM 2856 C C . LEU A 1 380 ? 9.194 -8.265 -20.689 1.00 94.44 380 LEU A C 1
ATOM 2858 O O . LEU A 1 380 ? 8.453 -8.901 -19.942 1.00 94.44 380 LEU A O 1
ATOM 2862 N N . ILE A 1 381 ? 10.400 -7.841 -20.298 1.00 95.50 381 ILE A N 1
ATOM 2863 C CA . ILE A 1 381 ? 10.939 -8.070 -18.947 1.00 95.50 381 ILE A CA 1
ATOM 2864 C C . ILE A 1 381 ? 10.087 -7.362 -17.887 1.00 95.50 381 ILE A C 1
ATOM 2866 O O . ILE A 1 381 ? 9.856 -7.929 -16.821 1.00 95.50 381 ILE A O 1
ATOM 2870 N N . ARG A 1 382 ? 9.581 -6.156 -18.174 1.00 94.56 382 ARG A N 1
ATOM 2871 C CA . ARG A 1 382 ? 8.639 -5.441 -17.302 1.00 94.56 382 ARG A CA 1
ATOM 2872 C C . ARG A 1 382 ? 7.378 -6.276 -17.076 1.00 94.56 382 ARG A C 1
ATOM 2874 O O . ARG A 1 382 ? 6.996 -6.484 -15.928 1.00 94.56 382 ARG A O 1
ATOM 2881 N N . GLY A 1 383 ? 6.780 -6.814 -18.142 1.00 93.94 383 GLY A N 1
ATOM 2882 C CA . GLY A 1 383 ? 5.617 -7.703 -18.060 1.00 93.94 383 GLY A CA 1
ATOM 2883 C C . GLY A 1 383 ? 5.878 -8.968 -17.235 1.00 93.94 383 GLY A C 1
ATOM 2884 O O . GLY A 1 383 ? 5.075 -9.331 -16.376 1.00 93.94 383 GLY A O 1
ATOM 2885 N N . GLU A 1 384 ? 7.033 -9.607 -17.430 1.00 95.56 384 GLU A N 1
ATOM 2886 C CA . GLU A 1 384 ? 7.455 -10.773 -16.643 1.00 95.56 384 GLU A CA 1
ATOM 2887 C C . GLU A 1 384 ? 7.664 -10.436 -15.162 1.00 95.56 384 GLU A C 1
ATOM 2889 O O . GLU A 1 384 ? 7.243 -11.199 -14.292 1.00 95.56 384 GLU A O 1
ATOM 2894 N N . ALA A 1 385 ? 8.275 -9.287 -14.862 1.00 95.50 385 ALA A N 1
ATOM 2895 C CA . ALA A 1 385 ? 8.468 -8.812 -13.497 1.00 95.50 385 ALA A CA 1
ATOM 2896 C C . ALA A 1 385 ? 7.127 -8.528 -12.808 1.00 95.50 385 ALA A C 1
ATOM 2898 O O . ALA A 1 385 ? 6.936 -8.948 -11.668 1.00 95.50 385 ALA A O 1
ATOM 2899 N N . MET A 1 386 ? 6.168 -7.905 -13.502 1.00 94.19 386 MET A N 1
ATOM 2900 C CA . MET A 1 386 ? 4.812 -7.719 -12.972 1.00 94.19 386 MET A CA 1
ATOM 2901 C C . MET A 1 386 ? 4.123 -9.055 -12.685 1.00 94.19 386 MET A C 1
ATOM 2903 O O . MET A 1 386 ? 3.540 -9.212 -11.620 1.00 94.19 386 MET A O 1
ATOM 2907 N N . ALA A 1 387 ? 4.245 -10.046 -13.572 1.00 92.81 387 ALA A N 1
ATOM 2908 C CA . ALA A 1 387 ? 3.679 -11.376 -13.340 1.00 92.81 387 ALA A CA 1
ATOM 2909 C C . ALA A 1 387 ? 4.314 -12.090 -12.130 1.00 92.81 387 ALA A C 1
ATOM 2911 O O . ALA A 1 387 ? 3.644 -12.829 -11.410 1.00 92.81 387 ALA A O 1
ATOM 2912 N N . VAL A 1 388 ? 5.611 -11.878 -11.877 1.00 94.44 388 VAL A N 1
ATOM 2913 C CA . VAL A 1 388 ? 6.276 -12.372 -10.660 1.00 94.44 388 VAL A CA 1
ATOM 2914 C C . VAL A 1 388 ? 5.703 -11.693 -9.417 1.00 94.44 388 VAL A C 1
ATOM 2916 O O . VAL A 1 388 ? 5.386 -12.386 -8.451 1.00 94.44 388 VAL A O 1
ATOM 2919 N N . LEU A 1 389 ? 5.549 -10.368 -9.439 1.00 93.81 389 LEU A N 1
ATOM 2920 C CA . LEU A 1 389 ? 4.997 -9.604 -8.318 1.00 93.81 389 LEU A CA 1
ATOM 2921 C C . LEU A 1 389 ? 3.545 -9.992 -8.024 1.00 93.81 389 LEU A C 1
ATOM 2923 O O . LEU A 1 389 ? 3.179 -10.142 -6.862 1.00 93.81 389 LEU A O 1
ATOM 2927 N N . ASP A 1 390 ? 2.749 -10.229 -9.063 1.00 91.44 390 ASP A N 1
ATOM 2928 C CA . ASP A 1 390 ? 1.366 -10.686 -8.938 1.00 91.44 390 ASP A CA 1
ATOM 2929 C C . ASP A 1 390 ? 1.284 -12.082 -8.299 1.00 91.44 390 ASP A C 1
ATOM 2931 O O . ASP A 1 390 ? 0.518 -12.304 -7.362 1.00 91.44 390 ASP A O 1
ATOM 2935 N N . ARG A 1 391 ? 2.179 -13.009 -8.673 1.00 91.12 391 ARG A N 1
ATOM 2936 C CA . ARG A 1 391 ? 2.296 -14.307 -7.982 1.00 91.12 391 ARG A CA 1
ATOM 2937 C C . ARG A 1 391 ? 2.750 -14.177 -6.530 1.00 91.12 391 ARG A C 1
ATOM 2939 O O . ARG A 1 391 ? 2.260 -14.910 -5.675 1.00 91.12 391 ARG A O 1
ATOM 2946 N N . MET A 1 392 ? 3.682 -13.267 -6.237 1.00 89.81 392 MET A N 1
ATOM 2947 C CA . MET A 1 392 ? 4.109 -12.990 -4.859 1.00 89.81 392 MET A CA 1
ATOM 2948 C C . MET A 1 392 ? 2.958 -12.428 -4.023 1.00 89.81 392 MET A C 1
ATOM 2950 O O . MET A 1 392 ? 2.833 -12.759 -2.845 1.00 89.81 392 MET A O 1
ATOM 2954 N N . HIS A 1 393 ? 2.104 -11.611 -4.638 1.00 84.25 393 HIS A N 1
ATOM 2955 C CA . HIS A 1 393 ? 0.903 -11.092 -4.011 1.00 84.25 393 HIS A CA 1
ATOM 2956 C C . HIS A 1 393 ? -0.140 -12.191 -3.756 1.00 84.25 393 HIS A C 1
ATOM 2958 O O . HIS A 1 393 ? -0.654 -12.294 -2.641 1.00 84.25 393 HIS A O 1
ATOM 2964 N N . GLY A 1 394 ? -0.441 -13.009 -4.767 1.00 72.56 394 GLY A N 1
ATOM 2965 C CA . GLY A 1 394 ? -1.495 -14.024 -4.749 1.00 72.56 394 GLY A CA 1
ATOM 2966 C C . GLY A 1 394 ? -1.123 -15.352 -4.086 1.00 72.56 394 GLY A C 1
ATOM 2967 O O . GLY A 1 394 ? -1.884 -16.308 -4.221 1.00 72.56 394 GLY A O 1
ATOM 2968 N N . GLY A 1 395 ? 0.016 -15.441 -3.388 1.00 58.59 395 GLY A N 1
ATOM 2969 C CA . GLY A 1 395 ? 0.597 -16.693 -2.879 1.00 58.59 395 GLY A CA 1
ATOM 2970 C C . GLY A 1 395 ? -0.335 -17.596 -2.055 1.00 58.59 395 GLY A C 1
ATOM 2971 O O . GLY A 1 395 ? -0.109 -18.801 -2.009 1.00 58.59 395 GLY A O 1
ATOM 2972 N N . ASP A 1 396 ? -1.413 -17.061 -1.476 1.00 51.09 396 ASP A N 1
ATOM 2973 C CA . ASP A 1 396 ? -2.409 -17.861 -0.751 1.00 51.09 396 ASP A CA 1
ATOM 2974 C C . ASP A 1 396 ? -3.482 -18.469 -1.672 1.00 51.09 396 ASP A C 1
ATOM 2976 O O . ASP A 1 396 ? -4.052 -19.501 -1.341 1.00 51.09 396 ASP A O 1
ATOM 2980 N N . ARG A 1 397 ? -3.734 -17.900 -2.858 1.00 49.69 397 ARG A N 1
ATOM 2981 C CA . ARG A 1 397 ? -4.746 -18.393 -3.806 1.00 49.69 397 ARG A CA 1
ATOM 2982 C C . ARG A 1 397 ? -4.241 -19.582 -4.618 1.00 49.69 397 ARG A C 1
ATOM 2984 O O . ARG A 1 397 ? -4.968 -20.552 -4.756 1.00 49.69 397 ARG A O 1
ATOM 2991 N N . ALA A 1 398 ? -2.978 -19.566 -5.047 1.00 44.06 398 ALA A N 1
ATOM 2992 C CA . ALA A 1 398 ? -2.355 -20.717 -5.708 1.00 44.06 398 ALA A CA 1
ATOM 2993 C C . ALA A 1 398 ? -2.141 -21.899 -4.741 1.00 44.06 398 ALA A C 1
ATOM 2995 O O . ALA A 1 398 ? -2.318 -23.051 -5.128 1.00 44.06 398 ALA A O 1
ATOM 2996 N N . ALA A 1 399 ? -1.815 -21.626 -3.471 1.00 40.78 399 ALA A N 1
ATOM 2997 C CA . ALA A 1 399 ? -1.733 -22.653 -2.432 1.00 40.78 399 ALA A CA 1
ATOM 2998 C C . ALA A 1 399 ? -3.123 -23.185 -2.027 1.00 40.78 399 ALA A C 1
ATOM 3000 O O . ALA A 1 399 ? -3.277 -24.388 -1.828 1.00 40.78 399 ALA A O 1
ATOM 3001 N N . ALA A 1 400 ? -4.145 -22.323 -1.955 1.00 42.00 400 ALA A N 1
ATOM 3002 C CA . ALA A 1 400 ? -5.525 -22.727 -1.678 1.00 42.00 400 ALA A CA 1
ATOM 3003 C C . ALA A 1 400 ? -6.194 -23.452 -2.859 1.00 42.00 400 ALA A C 1
ATOM 3005 O O . ALA A 1 400 ? -6.967 -24.374 -2.631 1.00 42.00 400 ALA A O 1
ATOM 3006 N N . GLU A 1 401 ? -5.889 -23.093 -4.107 1.00 46.38 401 GLU A N 1
ATOM 3007 C CA . GLU A 1 401 ? -6.353 -23.814 -5.300 1.00 46.38 401 GLU A CA 1
ATOM 3008 C C . GLU A 1 401 ? -5.620 -25.148 -5.472 1.00 46.38 401 GLU A C 1
ATOM 3010 O O . GLU A 1 401 ? -6.258 -26.132 -5.831 1.00 46.38 401 GLU A O 1
ATOM 3015 N N . ALA A 1 402 ? -4.329 -25.235 -5.130 1.00 48.03 402 ALA A N 1
ATOM 3016 C CA . ALA A 1 402 ? -3.615 -26.513 -5.073 1.00 48.03 402 ALA A CA 1
ATOM 3017 C C . ALA A 1 402 ? -4.161 -27.429 -3.959 1.00 48.03 402 ALA A C 1
ATOM 3019 O O . ALA A 1 402 ? -4.389 -28.612 -4.195 1.00 48.03 402 ALA A O 1
ATOM 3020 N N . ALA A 1 403 ? -4.456 -26.884 -2.773 1.00 47.03 403 ALA A N 1
ATOM 3021 C CA . ALA A 1 403 ? -5.085 -27.632 -1.680 1.00 47.03 403 ALA A CA 1
ATOM 3022 C C . ALA A 1 403 ? -6.566 -27.976 -1.954 1.00 47.03 403 ALA A C 1
ATOM 3024 O O . ALA A 1 403 ? -7.072 -28.985 -1.468 1.00 47.03 403 ALA A O 1
ATOM 3025 N N . GLY A 1 404 ? -7.267 -27.152 -2.739 1.00 41.34 404 GLY A N 1
ATOM 3026 C CA . GLY A 1 404 ? -8.644 -27.384 -3.176 1.00 41.34 404 GLY A CA 1
ATOM 3027 C C . GLY A 1 404 ? -8.758 -28.374 -4.338 1.00 41.34 404 GLY A C 1
ATOM 3028 O O . GLY A 1 404 ? -9.758 -29.082 -4.427 1.00 41.34 404 GLY A O 1
ATOM 3029 N N . ALA A 1 405 ? -7.736 -28.476 -5.193 1.00 41.19 405 ALA A N 1
ATOM 3030 C CA . ALA A 1 405 ? -7.680 -29.448 -6.283 1.00 41.19 405 ALA A CA 1
ATOM 3031 C C . ALA A 1 405 ? -7.472 -30.886 -5.774 1.00 41.19 405 ALA A C 1
ATOM 3033 O O . ALA A 1 405 ? -8.086 -31.805 -6.313 1.00 41.19 405 ALA A O 1
ATOM 3034 N N . ASP A 1 406 ? -6.716 -31.076 -4.687 1.00 36.25 406 ASP A N 1
ATOM 3035 C CA . ASP A 1 406 ? -6.555 -32.388 -4.035 1.00 36.25 406 ASP A CA 1
ATOM 3036 C C . ASP A 1 406 ? -7.796 -32.831 -3.232 1.00 36.25 406 ASP A C 1
ATOM 3038 O O . ASP A 1 406 ? -7.966 -34.016 -2.943 1.00 36.25 406 ASP A O 1
ATOM 3042 N N . ALA A 1 407 ? -8.711 -31.911 -2.905 1.00 38.97 407 ALA A N 1
ATOM 3043 C CA . ALA A 1 407 ? -9.941 -32.223 -2.171 1.00 38.97 407 ALA A CA 1
ATOM 3044 C C . ALA A 1 407 ? -11.116 -32.668 -3.070 1.00 38.97 407 ALA A C 1
ATOM 3046 O O . ALA A 1 407 ? -12.126 -33.151 -2.558 1.00 38.97 407 ALA A O 1
ATOM 3047 N N . VAL A 1 408 ? -11.010 -32.533 -4.400 1.00 39.19 408 VAL A N 1
ATOM 3048 C CA . VAL A 1 408 ? -12.119 -32.810 -5.341 1.00 39.19 408 VAL A CA 1
ATOM 3049 C C . VAL A 1 408 ? -12.055 -34.220 -5.961 1.00 39.19 408 VAL A C 1
ATOM 3051 O O . VAL A 1 408 ? -13.009 -34.656 -6.604 1.00 39.19 408 VAL A O 1
ATOM 3054 N N . THR A 1 409 ? -11.010 -35.009 -5.692 1.00 34.91 409 THR A N 1
ATOM 3055 C CA . THR A 1 409 ? -10.862 -36.388 -6.210 1.00 34.91 409 THR A CA 1
ATOM 3056 C C . THR A 1 409 ? -10.920 -37.490 -5.149 1.00 34.91 409 THR A C 1
ATOM 3058 O O . THR A 1 409 ? -10.263 -38.516 -5.290 1.00 34.91 409 THR A O 1
ATOM 3061 N N . VAL A 1 410 ? -11.758 -37.349 -4.116 1.00 35.22 410 VAL A N 1
ATOM 3062 C CA . VAL A 1 410 ? -12.230 -38.506 -3.325 1.00 35.22 410 VAL A CA 1
ATOM 3063 C C . VAL A 1 410 ? -13.729 -38.370 -3.070 1.00 35.22 410 VAL A C 1
ATOM 3065 O O . VAL A 1 410 ? -14.181 -37.899 -2.031 1.00 35.22 410 VAL A O 1
ATOM 3068 N N . GLY A 1 411 ? -14.516 -38.780 -4.060 1.00 28.67 411 GLY A N 1
ATOM 3069 C CA . GLY A 1 411 ? -15.970 -38.819 -3.982 1.00 28.67 411 GLY A CA 1
ATOM 3070 C C . GLY A 1 411 ? -16.529 -39.989 -4.775 1.00 28.67 411 GLY A C 1
ATOM 3071 O O . GLY A 1 411 ? -17.099 -39.780 -5.838 1.00 28.67 411 GLY A O 1
ATOM 3072 N N . ALA A 1 412 ? -16.367 -41.209 -4.264 1.00 30.73 412 ALA A N 1
ATOM 3073 C CA . ALA A 1 412 ? -17.253 -42.329 -4.576 1.00 30.73 412 ALA A CA 1
ATOM 3074 C C . ALA A 1 412 ? -17.062 -43.451 -3.547 1.00 30.73 412 ALA A C 1
ATOM 3076 O O . ALA A 1 412 ? -16.082 -44.181 -3.621 1.00 30.73 412 ALA A O 1
ATOM 3077 N N . GLU A 1 413 ? -17.986 -43.564 -2.589 1.00 27.84 413 GLU A N 1
ATOM 3078 C CA . GLU A 1 413 ? -18.673 -44.819 -2.232 1.00 27.84 413 GLU A CA 1
ATOM 3079 C C . GLU A 1 413 ? -19.705 -44.578 -1.104 1.00 27.84 413 GLU A C 1
ATOM 3081 O O . GLU A 1 413 ? -19.632 -43.570 -0.396 1.00 27.84 413 GLU A O 1
ATOM 3086 N N . PRO A 1 414 ? -20.748 -45.424 -1.009 1.00 33.97 414 PRO A N 1
ATOM 3087 C CA . PRO A 1 414 ? -22.107 -44.962 -0.763 1.00 33.97 414 PRO A CA 1
ATOM 3088 C C . PRO A 1 414 ? -22.591 -45.064 0.692 1.00 33.97 414 PRO A C 1
ATOM 3090 O O . PRO A 1 414 ? -22.091 -45.801 1.538 1.00 33.97 414 PRO A O 1
ATOM 3093 N N . THR A 1 415 ? -23.655 -44.301 0.915 1.00 36.25 415 THR A N 1
ATOM 3094 C CA . THR A 1 415 ? -24.609 -44.228 2.025 1.00 36.25 415 THR A CA 1
ATOM 3095 C C . THR A 1 415 ? -24.690 -45.459 2.945 1.00 36.25 415 THR A C 1
ATOM 3097 O O . THR A 1 415 ? -25.069 -46.548 2.514 1.00 36.25 415 THR A O 1
ATOM 3100 N N . ARG A 1 416 ? -24.499 -45.257 4.260 1.00 27.62 416 ARG A N 1
ATOM 3101 C CA . ARG A 1 416 ? -25.004 -46.165 5.307 1.00 27.62 416 ARG A CA 1
ATOM 3102 C C . ARG A 1 416 ? -26.051 -45.476 6.180 1.00 27.62 416 ARG A C 1
ATOM 3104 O O . ARG A 1 416 ? -25.831 -44.403 6.730 1.00 27.62 416 ARG A O 1
ATOM 3111 N N . VAL A 1 417 ? -27.199 -46.141 6.254 1.00 29.69 417 VAL A N 1
ATOM 3112 C CA . VAL A 1 417 ? -28.405 -45.810 7.017 1.00 29.69 417 VAL A CA 1
ATOM 3113 C C . VAL A 1 417 ? -28.186 -46.087 8.512 1.00 29.69 417 VAL A C 1
ATOM 3115 O O . VAL A 1 417 ? -27.505 -47.040 8.880 1.00 29.69 417 VAL A O 1
ATOM 3118 N N . TYR A 1 418 ? -28.774 -45.238 9.357 1.00 32.41 418 TYR A N 1
ATOM 3119 C CA . TYR A 1 418 ? -28.763 -45.305 10.823 1.00 32.41 418 TYR A CA 1
ATOM 3120 C C . TYR A 1 418 ? -29.425 -46.569 11.404 1.00 32.41 418 TYR A C 1
ATOM 3122 O O . TYR A 1 418 ? -30.485 -46.986 10.943 1.00 32.41 418 TYR A O 1
ATOM 3130 N N . GLY A 1 419 ? -28.868 -47.062 12.517 1.00 30.12 419 GLY A N 1
ATOM 3131 C CA . GLY A 1 419 ? -29.530 -47.955 13.476 1.00 30.12 419 GLY A CA 1
ATOM 3132 C C . GLY A 1 419 ? -28.591 -48.388 14.614 1.00 30.12 419 GLY A C 1
ATOM 3133 O O . GLY A 1 419 ? -27.661 -49.150 14.383 1.00 30.12 419 GLY A O 1
ATOM 3134 N N . ALA A 1 420 ? -28.823 -47.883 15.828 1.00 29.75 420 ALA A N 1
ATOM 3135 C CA . ALA A 1 420 ? -28.200 -48.300 17.100 1.00 29.75 420 ALA A CA 1
ATOM 3136 C C . ALA A 1 420 ? -29.199 -49.178 17.907 1.00 29.75 420 ALA A C 1
ATOM 3138 O O . ALA A 1 420 ? -30.346 -49.257 17.457 1.00 29.75 420 ALA A O 1
ATOM 3139 N N . PRO A 1 421 ? -28.924 -49.689 19.135 1.00 55.12 421 PRO A N 1
ATOM 3140 C CA . PRO A 1 421 ? -27.684 -50.060 19.850 1.00 55.12 421 PRO A CA 1
ATOM 3141 C C . PRO A 1 421 ? -27.761 -51.501 20.471 1.00 55.12 421 PRO A C 1
ATOM 3143 O O . PRO A 1 421 ? -28.689 -52.249 20.187 1.00 55.12 421 PRO A O 1
ATOM 3146 N N . ASP A 1 422 ? -26.803 -51.826 21.357 1.00 33.84 422 ASP A N 1
ATOM 3147 C CA . ASP A 1 422 ? -26.787 -52.864 22.423 1.00 33.84 422 ASP A CA 1
ATOM 3148 C C . ASP A 1 422 ? -26.052 -54.210 22.204 1.00 33.84 422 ASP A C 1
ATOM 3150 O O . ASP A 1 422 ? -26.435 -55.048 21.396 1.00 33.84 422 ASP A O 1
ATOM 3154 N N . GLY A 1 423 ? -25.068 -54.464 23.088 1.00 30.64 423 GLY A N 1
ATOM 3155 C CA . GLY A 1 423 ? -25.101 -55.657 23.950 1.00 30.64 423 GLY A CA 1
ATOM 3156 C C . GLY A 1 423 ? -24.151 -56.842 23.689 1.00 30.64 423 GLY A C 1
ATOM 3157 O O . GLY A 1 423 ? -24.545 -57.808 23.054 1.00 30.64 423 GLY A O 1
ATOM 3158 N N . LEU A 1 424 ? -23.021 -56.846 24.419 1.00 31.69 424 LEU A N 1
ATOM 3159 C CA . LEU A 1 424 ? -22.322 -58.010 25.030 1.00 31.69 424 LEU A CA 1
ATOM 3160 C C . LEU A 1 424 ? -21.457 -58.978 24.163 1.00 31.69 424 LEU A C 1
ATOM 3162 O O . LEU A 1 424 ? -21.610 -59.036 22.948 1.00 31.69 424 LEU A O 1
ATOM 3166 N N . PRO A 1 425 ? -20.485 -59.701 24.787 1.00 41.34 425 PRO A N 1
ATOM 3167 C CA . PRO A 1 425 ? -19.265 -60.184 24.126 1.00 41.34 425 PRO A CA 1
ATOM 3168 C C . PRO A 1 425 ? -19.119 -61.719 23.991 1.00 41.34 425 PRO A C 1
ATOM 3170 O O . PRO A 1 425 ? -19.568 -62.460 24.861 1.00 41.34 425 PRO A O 1
ATOM 3173 N N . ASN A 1 426 ? -18.304 -62.118 22.993 1.00 33.53 426 ASN A N 1
ATOM 3174 C CA . ASN A 1 426 ? -17.521 -63.373 22.828 1.00 33.53 426 ASN A CA 1
ATOM 3175 C C . ASN A 1 426 ? -18.305 -64.716 22.801 1.00 33.53 426 ASN A C 1
ATOM 3177 O O . ASN A 1 426 ? -19.474 -64.724 23.170 1.00 33.53 426 ASN A O 1
ATOM 3181 N N . PRO A 1 427 ? -17.715 -65.890 22.456 1.00 45.81 427 PRO A N 1
ATOM 3182 C CA . PRO A 1 427 ? -16.374 -66.216 21.935 1.00 45.81 427 PRO A CA 1
ATOM 3183 C C . PRO A 1 427 ? -16.385 -67.173 20.714 1.00 45.81 427 PRO A C 1
ATOM 3185 O O . PRO A 1 427 ? -17.388 -67.822 20.463 1.00 45.81 427 PRO A O 1
ATOM 3188 N N . THR A 1 428 ? -15.254 -67.305 20.006 1.00 33.44 428 THR A N 1
ATOM 3189 C CA . THR A 1 428 ? -14.643 -68.593 19.574 1.00 33.44 428 THR A CA 1
ATOM 3190 C C . THR A 1 428 ? -13.442 -68.323 18.665 1.00 33.44 428 THR A C 1
ATOM 3192 O O . THR A 1 428 ? -13.601 -67.845 17.544 1.00 33.44 428 THR A O 1
ATOM 3195 N N . GLU A 1 429 ? -12.247 -68.668 19.150 1.00 33.22 429 GLU A N 1
ATOM 3196 C CA . GLU A 1 429 ? -11.089 -69.007 18.310 1.00 33.22 429 GLU A CA 1
ATOM 3197 C C . GLU A 1 429 ? -11.353 -70.334 17.548 1.00 33.22 429 GLU A C 1
ATOM 3199 O O . GLU A 1 429 ? -12.320 -71.037 17.865 1.00 33.22 429 GLU A O 1
ATOM 3204 N N . PRO A 1 430 ? -10.508 -70.717 16.567 1.00 44.53 430 PRO A N 1
ATOM 3205 C CA . PRO A 1 430 ? -9.240 -71.367 16.921 1.00 44.53 430 PRO A CA 1
ATOM 3206 C C . PRO A 1 430 ? -8.003 -70.884 16.134 1.00 44.53 430 PRO A C 1
ATOM 3208 O O . PRO A 1 430 ? -8.041 -70.670 14.927 1.00 44.53 430 PRO A O 1
ATOM 3211 N N . ALA A 1 431 ? -6.906 -70.768 16.888 1.00 32.59 431 ALA A N 1
ATOM 3212 C CA . ALA A 1 431 ? -5.513 -71.153 16.619 1.00 32.59 431 ALA A CA 1
ATOM 3213 C C . ALA A 1 431 ? -5.059 -71.498 15.177 1.00 32.59 431 ALA A C 1
ATOM 3215 O O . ALA A 1 431 ? -5.592 -72.415 14.560 1.00 32.59 431 ALA A O 1
ATOM 3216 N N . ALA A 1 432 ? -3.916 -70.946 14.734 1.00 33.91 432 ALA A N 1
ATOM 3217 C CA . ALA A 1 432 ? -2.581 -71.550 14.944 1.00 33.91 432 ALA A CA 1
ATOM 3218 C C . ALA A 1 432 ? -1.481 -70.992 13.999 1.00 33.91 432 ALA A C 1
ATOM 3220 O O . ALA A 1 432 ? -1.738 -70.723 12.831 1.00 33.91 432 ALA A O 1
ATOM 3221 N N . ALA A 1 433 ? -0.246 -70.993 14.534 1.00 35.41 433 ALA A N 1
ATOM 3222 C CA . ALA A 1 433 ? 1.091 -70.879 13.912 1.00 35.41 433 ALA A CA 1
ATOM 3223 C C . ALA A 1 433 ? 1.554 -69.471 13.457 1.00 35.41 433 ALA A C 1
ATOM 3225 O O . ALA A 1 433 ? 0.883 -68.818 12.676 1.00 35.41 433 ALA A O 1
ATOM 3226 N N . GLY A 1 434 ? 2.702 -68.911 13.864 1.00 31.34 434 GLY A N 1
ATOM 3227 C CA . GLY A 1 434 ? 3.856 -69.422 14.616 1.00 31.34 434 GLY A CA 1
ATOM 3228 C C . GLY A 1 434 ? 5.160 -69.233 13.820 1.00 31.34 434 GLY A C 1
ATOM 3229 O O . GLY A 1 434 ? 5.362 -69.977 12.872 1.00 31.34 434 GLY A O 1
ATOM 3230 N N . GLN A 1 435 ? 5.992 -68.251 14.211 1.00 37.19 435 GLN A N 1
ATOM 3231 C CA . GLN A 1 435 ? 7.466 -68.087 14.047 1.00 37.19 435 GLN A CA 1
ATOM 3232 C C . GLN A 1 435 ? 7.771 -66.579 14.180 1.00 37.19 435 GLN A C 1
ATOM 3234 O O . GLN A 1 435 ? 7.301 -65.802 13.358 1.00 37.19 435 GLN A O 1
ATOM 3239 N N . GLU A 1 436 ? 8.342 -66.009 15.246 1.00 32.47 436 GLU A N 1
ATOM 3240 C CA . GLU A 1 436 ? 9.584 -66.242 16.016 1.00 32.47 436 GLU A CA 1
ATOM 3241 C C . GLU A 1 436 ? 10.915 -66.112 15.250 1.00 32.47 436 GLU A C 1
ATOM 3243 O O . GLU A 1 436 ? 11.228 -66.911 14.372 1.00 32.47 436 GLU A O 1
ATOM 3248 N N . GLY A 1 437 ? 11.718 -65.144 15.728 1.00 34.78 437 GLY A N 1
ATOM 3249 C CA . GLY A 1 437 ? 13.175 -65.016 15.582 1.00 34.78 437 GLY A CA 1
ATOM 3250 C C . GLY A 1 437 ? 13.632 -64.043 14.486 1.00 34.78 437 GLY A C 1
ATOM 3251 O O . GLY A 1 437 ? 13.112 -64.075 13.385 1.00 34.78 437 GLY A O 1
ATOM 3252 N N . SER A 1 438 ? 14.620 -63.163 14.659 1.00 34.03 438 SER A N 1
ATOM 3253 C CA . SER A 1 438 ? 15.541 -62.895 15.772 1.00 34.03 438 SER A CA 1
ATOM 3254 C C . SER A 1 438 ? 16.538 -61.799 15.348 1.00 34.03 438 SER A C 1
ATOM 3256 O O . SER A 1 438 ? 16.987 -61.827 14.207 1.00 34.03 438 SER A O 1
ATOM 3258 N N . GLY A 1 439 ? 16.965 -60.964 16.304 1.00 31.77 439 GLY A N 1
ATOM 3259 C CA . GLY A 1 439 ? 18.348 -60.450 16.429 1.00 31.77 439 GLY A CA 1
ATOM 3260 C C . GLY A 1 439 ? 18.674 -59.132 15.707 1.00 31.77 439 GLY A C 1
ATOM 3261 O O . GLY A 1 439 ? 18.566 -59.052 14.492 1.00 31.77 439 GLY A O 1
ATOM 3262 N N . LEU A 1 440 ? 18.936 -58.013 16.401 1.00 38.25 440 LEU A N 1
ATOM 3263 C CA . LEU A 1 440 ? 20.181 -57.665 17.123 1.00 38.25 440 LEU A CA 1
ATOM 3264 C C . LEU A 1 440 ? 21.447 -57.885 16.284 1.00 38.25 440 LEU A C 1
ATOM 3266 O O . LEU A 1 440 ? 21.825 -59.026 16.064 1.00 38.25 440 LEU A O 1
ATOM 3270 N N . ASP A 1 441 ? 22.116 -56.793 15.895 1.00 36.06 441 ASP A N 1
ATOM 3271 C CA . ASP A 1 441 ? 23.467 -56.532 16.404 1.00 36.06 441 ASP A CA 1
ATOM 3272 C C . ASP A 1 441 ? 23.962 -55.095 16.164 1.00 36.06 441 ASP A C 1
ATOM 3274 O O . ASP A 1 441 ? 23.604 -54.405 15.210 1.00 36.06 441 ASP A O 1
ATOM 3278 N N . VAL A 1 442 ? 24.784 -54.683 17.125 1.00 41.72 442 VAL A N 1
ATOM 3279 C CA . VAL A 1 442 ? 25.520 -53.432 17.323 1.00 41.72 442 VAL A CA 1
ATOM 3280 C C . VAL A 1 442 ? 26.988 -53.703 16.991 1.00 41.72 442 VAL A C 1
ATOM 3282 O O . VAL A 1 442 ? 27.491 -54.675 17.534 1.00 41.72 442 VAL A O 1
ATOM 3285 N N . VAL A 1 443 ? 27.685 -52.839 16.234 1.00 38.56 443 VAL A N 1
ATOM 3286 C CA . VAL A 1 443 ? 29.157 -52.595 16.308 1.00 38.56 443 VAL A CA 1
ATOM 3287 C C . VAL A 1 443 ? 29.428 -51.211 15.662 1.00 38.56 443 VAL A C 1
ATOM 3289 O O . VAL A 1 443 ? 29.007 -50.992 14.533 1.00 38.56 443 VAL A O 1
ATOM 3292 N N . GLU A 1 444 ? 29.807 -50.136 16.366 1.00 35.31 444 GLU A N 1
ATOM 3293 C CA . GLU A 1 444 ? 31.129 -49.707 16.892 1.00 35.31 444 GLU A CA 1
ATOM 3294 C C . GLU A 1 444 ? 32.235 -49.344 15.865 1.00 35.31 444 GLU A C 1
ATOM 3296 O O . GLU A 1 444 ? 32.746 -50.214 15.173 1.00 35.31 444 GLU A O 1
ATOM 3301 N N . GLY A 1 445 ? 32.660 -48.060 15.885 1.00 33.09 445 GLY A N 1
ATOM 3302 C CA . GLY A 1 445 ? 34.057 -47.582 15.735 1.00 33.09 445 GLY A CA 1
ATOM 3303 C C . GLY A 1 445 ? 34.726 -47.650 14.344 1.00 33.09 445 GLY A C 1
ATOM 3304 O O . GLY A 1 445 ? 34.380 -48.486 13.531 1.00 33.09 445 GLY A O 1
ATOM 3305 N N . VAL A 1 446 ? 35.714 -46.846 13.927 1.00 36.28 446 VAL A N 1
ATOM 3306 C CA . VAL A 1 446 ? 36.663 -45.875 14.519 1.00 36.28 446 VAL A CA 1
ATOM 3307 C C . VAL A 1 446 ? 37.276 -45.062 13.336 1.00 36.28 446 VAL A C 1
ATOM 3309 O O . VAL A 1 446 ? 37.266 -45.554 12.206 1.00 36.28 446 VAL A O 1
ATOM 3312 N N . PRO A 1 447 ? 37.793 -43.832 13.556 1.00 58.50 447 PRO A N 1
ATOM 3313 C CA . PRO A 1 447 ? 38.359 -42.932 12.534 1.00 58.50 447 PRO A CA 1
ATOM 3314 C C . PRO A 1 447 ? 39.834 -43.213 12.181 1.00 58.50 447 PRO A C 1
ATOM 3316 O O . PRO A 1 447 ? 40.536 -43.881 12.934 1.00 58.50 447 PRO A O 1
ATOM 3319 N N . VAL A 1 448 ? 40.327 -42.628 11.078 1.00 44.50 448 VAL A N 1
ATOM 3320 C CA . VAL A 1 448 ? 41.767 -42.526 10.764 1.00 44.50 448 VAL A CA 1
ATOM 3321 C C . VAL A 1 448 ? 42.107 -41.136 10.217 1.00 44.50 448 VAL A C 1
ATOM 3323 O O . VAL A 1 448 ? 41.357 -40.550 9.438 1.00 44.50 448 VAL A O 1
ATOM 3326 N N . GLU A 1 449 ? 43.243 -40.645 10.700 1.00 38.38 449 GLU A N 1
ATOM 3327 C CA . GLU A 1 449 ? 43.853 -39.330 10.552 1.00 38.38 449 GLU A CA 1
ATOM 3328 C C . GLU A 1 449 ? 44.703 -39.146 9.267 1.00 38.38 449 GLU A C 1
ATOM 3330 O O . GLU A 1 449 ? 45.169 -40.105 8.657 1.00 38.38 449 GLU A O 1
ATOM 3335 N N . ASP A 1 450 ? 44.978 -37.864 8.996 1.00 39.31 450 ASP A N 1
ATOM 3336 C CA . ASP A 1 450 ? 46.300 -37.239 8.770 1.00 39.31 450 ASP A CA 1
ATOM 3337 C C . ASP A 1 450 ? 46.921 -36.979 7.376 1.00 39.31 450 ASP A C 1
ATOM 3339 O O . ASP A 1 450 ? 46.833 -37.761 6.432 1.00 39.31 450 ASP A O 1
ATOM 3343 N N . ALA A 1 451 ? 47.679 -35.865 7.387 1.00 39.66 451 ALA A N 1
ATOM 3344 C CA . ALA A 1 451 ? 48.645 -35.285 6.441 1.00 39.66 451 ALA A CA 1
ATOM 3345 C C . ALA A 1 451 ? 48.082 -34.514 5.223 1.00 39.66 451 ALA A C 1
ATOM 3347 O O . ALA A 1 451 ? 47.263 -35.014 4.470 1.00 39.66 451 ALA A O 1
ATOM 3348 N N . GLY A 1 452 ? 48.511 -33.292 4.880 1.00 32.69 452 GLY A N 1
ATOM 3349 C CA . GLY A 1 452 ? 49.591 -32.427 5.356 1.00 32.69 452 GLY A CA 1
ATOM 3350 C C . GLY A 1 452 ? 49.912 -31.344 4.297 1.00 32.69 452 GLY A C 1
ATOM 3351 O O . GLY A 1 452 ? 49.399 -31.386 3.186 1.00 32.69 452 GLY A O 1
ATOM 3352 N N . SER A 1 453 ? 50.820 -30.427 4.654 1.00 43.03 453 SER A N 1
ATOM 3353 C CA . SER A 1 453 ? 51.578 -29.467 3.813 1.00 43.03 453 SER A CA 1
ATOM 3354 C C . SER A 1 453 ? 51.033 -28.040 3.570 1.00 43.03 453 SER A C 1
ATOM 3356 O O . SER A 1 453 ? 50.317 -27.755 2.618 1.00 43.03 453 SER A O 1
ATOM 3358 N N . GLN A 1 454 ? 51.477 -27.131 4.446 1.00 42.62 454 GLN A N 1
ATOM 3359 C CA . GLN A 1 454 ? 52.390 -26.007 4.157 1.00 42.62 454 GLN A CA 1
ATOM 3360 C C . GLN A 1 454 ? 52.178 -25.140 2.892 1.00 42.62 454 GLN A C 1
ATOM 3362 O O . GLN A 1 454 ? 52.470 -25.556 1.781 1.00 42.62 454 GLN A O 1
ATOM 3367 N N . GLY A 1 455 ? 51.880 -23.857 3.139 1.00 37.31 455 GLY A N 1
ATOM 3368 C CA . GLY A 1 455 ? 52.776 -22.733 2.821 1.00 37.31 455 GLY A CA 1
ATOM 3369 C C . GLY A 1 455 ? 52.861 -22.230 1.376 1.00 37.31 455 GLY A C 1
ATOM 3370 O O . GLY A 1 455 ? 53.499 -22.855 0.542 1.00 37.31 455 GLY A O 1
ATOM 3371 N N . PHE A 1 456 ? 52.404 -20.993 1.139 1.00 45.03 456 PHE A N 1
ATOM 3372 C CA . PHE A 1 456 ? 53.149 -20.054 0.291 1.00 45.03 456 PHE A CA 1
ATOM 3373 C C . PHE A 1 456 ? 52.776 -18.597 0.603 1.00 45.03 456 PHE A C 1
ATOM 3375 O O . PHE A 1 456 ? 51.637 -18.171 0.431 1.00 45.03 456 PHE A O 1
ATOM 3382 N N . THR A 1 457 ? 53.763 -17.849 1.086 1.00 51.12 457 THR A N 1
ATOM 3383 C CA . THR A 1 457 ? 53.818 -16.385 1.091 1.00 51.12 457 THR A CA 1
ATOM 3384 C C . THR A 1 457 ? 54.437 -15.911 -0.220 1.00 51.12 457 THR A C 1
ATOM 3386 O O . THR A 1 457 ? 55.470 -16.446 -0.624 1.00 51.12 457 THR A O 1
ATOM 3389 N N . GLY A 1 458 ? 53.851 -14.880 -0.820 1.00 51.31 458 GLY A N 1
ATOM 3390 C CA . GLY A 1 458 ? 54.392 -14.113 -1.939 1.00 51.31 458 GLY A CA 1
ATOM 3391 C C . GLY A 1 458 ? 53.561 -12.864 -2.141 1.00 51.31 458 GLY A C 1
ATOM 3392 O O . GLY A 1 458 ? 52.375 -13.043 -2.490 1.00 51.31 458 GLY A O 1
#

InterPro domains:
  IPR038961 Protein PEP-related development arrested 1 [PTHR37262] (1-393)

Radius of gyration: 35.39 Å; chains: 1; bounding box: 122×116×82 Å

pLDDT: mean 70.19, std 23.67, range [27.62, 95.56]

Secondary structure (DSSP, 8-state):
--------------PPP-------------------TTS--------------------------TT--HHHHHHHHHHHHHHHHHHHHHHHHHHHHHHHHHHHHHHHHTS--S--HHHHHHHHHHTTGGG--HHHHHHHHHHHHHHHHHT-HHHHHHHHHHHHHHHHHHHTTS-HHHHHHHHHHH--SHHHHHHHHHHHHTT-B-THHHHHHSTT---B----HHHHHHHHHHHHHHHHHSSS-S-HHHHHHHHHHHHHHHHHHHHHHHHSSS-SPPPPPPSS--HHHHHHHHHHHH---HHHHHHHHHHHHHHTB--SSPPPPPSSGGGGGS---B-HHHHHHHHHHHHHHHHS-GGGTTSTTTHHHHHHHHHHHHHHHHHHHHHHHHHHHTHHHHHHHHHHHTTSS-------------------------------------------------

Foldseek 3Di:
DDDDDDDDDDDDDDDDDDDDDDDDDDDDDDPPPDPPPPPDPDDPDPDPDQPPLPCPDDDPDDDDDPDDDPVNVVVVLVVLLVVLSVLLVQLVVQLVVLQVVQVVVCVVVVHDRPDDSLNSLLVSCVVCLVVDDPVNLVSLVSVLVVCVVVVVVVVNVSSVSNSVSSVVVVLVPDPLLVNLVVQLLPDLDPVLSLLLVVCQQVQWAAAPSCVSSGVPRDTRHHDHLLRNLVVLLVVLCVQLQDLDRPDLLSNLSSLLSNVSSVVVLVVVCVVPPPDRDDDDAPPDQQQQLVVLVVVLLPDPDLVVSLVSLLCQQPVWDQDDTDDDCDPDPSCNPRRSTDHLSSNLSNLVNVLVCLVPPPCQVVDPPNSVVVSVVSNVSSVVSVVSNNVSSSCSNCVVVVVVVVVVVVVPPPDDDDDDDDDDDDDDDDDDDDDDDDDDDDDDDDDDDDDDDDDDDDDDDD

Organism: NCBI:txid2026947